Protein AF-0000000071014113 (afdb_homodimer)

pLDDT: mean 85.19, std 14.33, range [21.89, 98.31]

Secondary structure (DSSP, 8-state):
----S--HHHHHHHHHHHHH--HHHHHHHHT--HHHHHHHHHHHHHHHTS-SEEEETTEEEE-HHHHHHHHHHHHHHHHHHHHHHHHS---TTT--EEEEEEE-HHHIIIIIHHHHHHHHHH-TTEEEEEEE--TTHHHHHHTTS-SEEEEEGGGPPTTS-EEEEEEE-EEEEEETT-GGGGS---HHHHHHSEEEEEEETTTTEEPHHHHHHHTTTPPPEEEEEES-GGGHHHHHTTSS-EEEEEHHHHHHHHHHSSEEEEE-SS--PPEEEEEE--GGGTT-HHHHHHHHHHHHHHHHHTS----/----S--HHHHHHHHHHHHHS-HHHHHHHHT--HHHHHHHHHHHHHHHTS-SEEEETTEEEE-HHHHHHHHHHHHHHHHHHHHHHHHS---TTT--EEEEEEE-HHHIIIIIHHHHHHHHHH-TTEEEEEEE--TTHHHHHHTTS-SEEEEEGGGPPTTS-EEEEEEE-EEEEEETT-GGGGS---HHHHHHSEEEEEEETTTTEEPHHHHHHHHT-PPPEEEEEES-GGGHHHHHTTSS-EEEEEHHHHHHHHHHSSEEEEE-SS--PPEEEEEE--GGGTT-HHHHHHHHHHHHHHHHHTS----

Nearest PDB structures (foldseek):
  5y2v-assembly1_C  TM=5.654E-01  e=3.012E-18  Synechocystis sp. PCC 6803 substr. Kazusa
  6g1d-assembly1_A  TM=5.615E-01  e=5.478E-18  Corynebacterium glutamicum
  1ixc-assembly1_B-2  TM=5.582E-01  e=3.943E-17  Cupriavidus necator
  7d98-assembly1_Q  TM=5.515E-01  e=3.606E-16  Cupriavidus necator
  5z49-assembly1_A  TM=7.580E-01  e=8.100E-11  Synechococcus elongatus PCC 7942 = FACHB-805

Foldseek 3Di:
DPVPPCPLLLLLLLLLCQVVQDLCRSCVVSVHDSVVSVVSQVVVCVVVVHNQWDDDPNGTDGDPVVVVCNLVSLLVNLLVVLVVLLVDDDQLQPDADEAEEEEAVLLCQLFVVVLVVVSCVRRVRYHYHYHYDAPCVVVCQVSNVHFKYKDFPVPDDPPFDKDWQDWWDKWKKAFLPAPCVVDDHDPVVLQVFAEEAEQEYPVRDGDPQVVQVVVVVRDHHYPHYYYHLLCRLVVHHPDNYMYIHTPSSQLSCVVPGSMDIGHDPDDDDITTMMMTHHPSNPSRVVSVVVSVSSNVRVVVSPPPPPD/DPVPPCPLLLLLLLLLCQVVQDLCRSCVVSVHDSVVSVVSQVVVCVVVVHNQWDDDPHGTDGDPVVVVCNLVSVLVNLLVVLVVLLVDDDQLQPDADEAEEEEAVLLCQLFVVVLVVVSCVRRVRYHYHYHYDAPCVVVCQVSNVHFKYKDFPVPDDPPFDKDWQDWWDKWKKAFLPAPCVVDDHDPVVQQVFAEEAEQEYPVRDGDPQVVQVVVVVRDHHYPHYYYHLLCRLVVHHPDNYMYIHTPSSQLSCVVPGSMDIGHDPDDDDITTMMMTHHPSNPSRVVSVVVSVSSSVRVVVSPPPPPD

Radius of gyration: 26.37 Å; Cα contacts (8 Å, |Δi|>4): 1074; chains: 2; bounding box: 60×75×71 Å

Solvent-accessible surface area (backbone atoms only — not comparable to full-atom values): 33181 Å² total; per-residue (Å²): 131,69,78,71,81,66,44,71,61,47,48,53,49,46,52,36,31,69,71,56,38,30,58,60,58,20,6,60,73,69,73,41,53,48,68,53,35,50,48,45,51,51,51,49,20,62,71,66,70,39,72,39,54,44,76,59,90,93,41,45,40,69,34,75,63,37,62,61,43,45,61,54,46,52,23,51,52,42,51,51,48,38,54,53,42,47,73,45,87,65,46,54,69,72,34,76,46,72,49,29,36,30,26,51,60,46,50,41,60,55,36,46,24,59,45,52,50,56,34,53,73,57,17,61,45,50,26,40,33,42,37,65,62,50,93,54,47,67,57,32,30,73,44,53,68,26,57,34,36,45,43,48,61,93,67,59,68,80,99,46,54,70,44,86,58,52,75,41,50,66,23,39,33,26,13,52,83,31,71,68,72,76,48,85,69,43,69,68,59,60,50,72,37,41,26,45,45,58,35,40,59,90,77,52,37,68,41,74,67,54,50,56,52,51,71,70,68,58,76,71,45,67,41,33,33,33,50,51,66,73,48,47,67,59,60,14,53,89,35,71,29,31,29,81,34,49,41,56,43,49,55,56,43,37,73,42,41,70,39,38,72,45,74,59,80,57,94,72,83,58,48,47,32,27,37,34,34,42,75,78,46,74,66,20,45,59,56,51,50,50,52,51,49,52,41,52,43,57,61,56,64,72,51,75,74,80,120,132,70,76,72,80,65,44,73,62,45,48,52,51,48,52,36,30,68,72,55,36,29,58,60,57,21,6,60,74,67,72,39,53,49,69,53,36,49,48,46,50,51,50,50,21,60,73,65,70,40,73,39,54,45,76,59,90,92,43,44,40,70,34,75,64,36,63,62,43,44,62,54,47,52,24,49,51,42,50,51,47,39,54,53,42,46,72,44,86,66,46,55,68,72,34,75,47,71,49,29,37,30,25,52,60,47,49,40,60,55,36,47,25,58,44,52,52,55,34,54,73,56,16,61,44,49,25,40,34,42,37,66,63,50,94,54,47,67,57,32,30,74,46,54,70,28,56,35,37,45,42,47,61,94,67,60,67,79,100,44,54,68,44,85,58,52,76,41,49,64,22,40,33,28,14,53,83,31,71,66,74,76,49,86,69,43,70,68,60,60,49,72,36,41,26,44,45,59,34,40,60,89,74,52,37,69,40,73,66,55,48,55,52,50,70,70,70,58,76,72,44,68,42,33,33,33,50,52,65,73,50,46,65,59,60,14,52,90,36,72,29,30,31,83,35,50,40,54,44,48,55,56,43,37,74,44,40,70,39,39,71,44,76,60,81,57,94,72,82,59,46,48,32,28,38,34,37,41,75,79,47,73,66,20,46,59,55,53,49,50,53,52,52,52,41,53,43,59,62,58,64,72,52,75,74,79,118

Sequence (614 aa):
MRFKGMDLNLFVAFDALMETRNTARAAERLGLSQPAASAALARLRDYFRDDLLVVKGRRMYPTPLAETLLPRIRQCLRDAEAVIATTSQFDPATAERRFRIVSSDYVVTAILAPLSRAAALVAPGIQFQFTLVDETVAEQLRRGEADLIISPAEWALPAIPTEPLYEERYVLAGWREHPIFKAPLSEEAIFAYPHVTLSVGSSRAATVGDKQFELLGRPRRVEVIASSFSSLPWLLIGTERLALMHERLALAAAHHFPIAHAQLPFPFAPLRQLVQYHETRIADQGVRWLIEQIRAQADSTTEPTDGMRFKGMDLNLFVAFDALMETRNTARAAERLGLSQPAASAALARLRDYFRDDLLVVKGRRMYPTPLAETLLPRIRQCLRDAEAVIATTSQFDPATAERRFRIVSSDYVVTAILAPLSRAAALVAPGIQFQFTLVDETVAEQLRRGEADLIISPAEWALPAIPTEPLYEERYVLAGWREHPIFKAPLSEEAIFAYPHVTLSVGSSRAATVGDKQFELLGRPRRVEVIASSFSSLPWLLIGTERLALMHERLALAAAHHFPIAHAQLPFPFAPLRQLVQYHETRIADQGVRWLIEQIRAQADSTTEPTDG

Structure (mmCIF, N/CA/C/O backbone):
data_AF-0000000071014113-model_v1
#
loop_
_entity.id
_entity.type
_entity.pdbx_description
1 polymer 'LysR family transcriptional regulator'
#
loop_
_atom_site.group_PDB
_atom_site.id
_atom_site.type_symbol
_atom_site.label_atom_id
_atom_site.label_alt_id
_atom_site.label_comp_id
_atom_site.label_asym_id
_atom_site.label_entity_id
_atom_site.label_seq_id
_atom_site.pdbx_PDB_ins_code
_atom_site.Cartn_x
_atom_site.Cartn_y
_atom_site.Cartn_z
_atom_site.occupancy
_atom_site.B_iso_or_equiv
_atom_site.auth_seq_id
_atom_site.auth_comp_id
_atom_site.auth_asym_id
_atom_site.auth_atom_id
_atom_site.pdbx_PDB_model_num
ATOM 1 N N . MET A 1 1 ? -3.195 -19.484 -42.688 1 21.89 1 MET A N 1
ATOM 2 C CA . MET A 1 1 ? -2.154 -18.5 -42.438 1 21.89 1 MET A CA 1
ATOM 3 C C . MET A 1 1 ? -1.098 -19.062 -41.5 1 21.89 1 MET A C 1
ATOM 5 O O . MET A 1 1 ? -1.412 -19.453 -40.375 1 21.89 1 MET A O 1
ATOM 9 N N . ARG A 1 2 ? -0.194 -19.766 -41.844 1 28.78 2 ARG A N 1
ATOM 10 C CA . ARG A 1 2 ? 0.85 -20.547 -41.188 1 28.78 2 ARG A CA 1
ATOM 11 C C . ARG A 1 2 ? 1.643 -19.688 -40.219 1 28.78 2 ARG A C 1
ATOM 13 O O . ARG A 1 2 ? 2.045 -18.578 -40.531 1 28.78 2 ARG A O 1
ATOM 20 N N . PHE A 1 3 ? 1.349 -19.609 -39 1 34.31 3 PHE A N 1
ATOM 21 C CA . PHE A 1 3 ? 2.479 -19.312 -38.125 1 34.31 3 PHE A CA 1
ATOM 22 C C . PHE A 1 3 ? 3.785 -19.781 -38.781 1 34.31 3 PHE A C 1
ATOM 24 O O . PHE A 1 3 ? 4.109 -20.969 -38.75 1 34.31 3 PHE A O 1
ATOM 31 N N . LYS A 1 4 ? 4.129 -19.453 -39.75 1 33.78 4 LYS A N 1
ATOM 32 C CA . LYS A 1 4 ? 5.16 -19.562 -40.781 1 33.78 4 LYS A CA 1
ATOM 33 C C . LYS A 1 4 ? 6.543 -19.266 -40.188 1 33.78 4 LYS A C 1
ATOM 35 O O . LYS A 1 4 ? 6.98 -18.125 -40.188 1 33.78 4 LYS A O 1
ATOM 40 N N . GLY A 1 5 ? 7.047 -20.203 -39.406 1 41.91 5 GLY A N 1
ATOM 41 C CA . GLY A 1 5 ? 8.422 -20.297 -38.938 1 41.91 5 GLY A CA 1
ATOM 42 C C . GLY A 1 5 ? 8.633 -19.703 -37.562 1 41.91 5 GLY A C 1
ATOM 43 O O . GLY A 1 5 ? 9.711 -19.828 -37 1 41.91 5 GLY A O 1
ATOM 44 N N . MET A 1 6 ? 7.953 -18.594 -37.281 1 44.62 6 MET A N 1
ATOM 45 C CA . MET A 1 6 ? 8.117 -18.062 -35.938 1 44.62 6 MET A CA 1
ATOM 46 C C . MET A 1 6 ? 7.406 -18.953 -34.906 1 44.62 6 MET A C 1
ATOM 48 O O . MET A 1 6 ? 6.188 -19.125 -35 1 44.62 6 MET A O 1
ATOM 52 N N . ASP A 1 7 ? 7.98 -19.953 -34.438 1 53.59 7 ASP A N 1
ATOM 53 C CA . ASP A 1 7 ? 7.566 -20.891 -33.406 1 53.59 7 ASP A CA 1
ATOM 54 C C . ASP A 1 7 ? 7.441 -20.203 -32.062 1 53.59 7 ASP A C 1
ATOM 56 O O . ASP A 1 7 ? 8.188 -19.266 -31.766 1 53.59 7 ASP A O 1
ATOM 60 N N . LEU A 1 8 ? 6.305 -20.281 -31.453 1 61.94 8 LEU A N 1
ATOM 61 C CA . LEU A 1 8 ? 6.086 -19.812 -30.094 1 61.94 8 LEU A CA 1
ATOM 62 C C . LEU A 1 8 ? 7.34 -20 -29.25 1 61.94 8 LEU A C 1
ATOM 64 O O . LEU A 1 8 ? 7.59 -19.219 -28.312 1 61.94 8 LEU A O 1
ATOM 68 N N . ASN A 1 9 ? 8.055 -20.859 -29.828 1 66.44 9 ASN A N 1
ATOM 69 C CA . ASN A 1 9 ? 9.297 -21.109 -29.125 1 66.44 9 ASN A CA 1
ATOM 70 C C . ASN A 1 9 ? 10.266 -19.938 -29.25 1 66.44 9 ASN A C 1
ATOM 72 O O . ASN A 1 9 ? 11.023 -19.641 -28.328 1 66.44 9 ASN A O 1
ATOM 76 N N . LEU A 1 10 ? 10.055 -19.328 -30.375 1 74.44 10 LEU A N 1
ATOM 77 C CA . LEU A 1 10 ? 10.914 -18.156 -30.578 1 74.44 10 LEU A CA 1
ATOM 78 C C . LEU A 1 10 ? 10.484 -17.016 -29.672 1 74.44 10 LEU A C 1
ATOM 80 O O . LEU A 1 10 ? 11.32 -16.219 -29.219 1 74.44 10 LEU A O 1
ATOM 84 N N . PHE A 1 11 ? 9.203 -17 -29.422 1 75.94 11 PHE A N 1
ATOM 85 C CA . PHE A 1 11 ? 8.695 -15.969 -28.516 1 75.94 11 PHE A CA 1
ATOM 86 C C . PHE A 1 11 ? 9.18 -16.219 -27.094 1 75.94 11 PHE A C 1
ATOM 88 O O . PHE A 1 11 ? 9.547 -15.289 -26.375 1 75.94 11 PHE A O 1
ATOM 95 N N . VAL A 1 12 ? 9.211 -17.438 -26.781 1 76 12 VAL A N 1
ATOM 96 C CA . VAL A 1 12 ? 9.719 -17.828 -25.469 1 76 12 VAL A CA 1
ATOM 97 C C . VAL A 1 12 ? 11.203 -17.453 -25.359 1 76 12 VAL A C 1
ATOM 99 O O . VAL A 1 12 ? 11.641 -16.938 -24.328 1 76 12 VAL A O 1
ATOM 102 N N . ALA A 1 13 ? 11.906 -17.703 -26.422 1 78.56 13 ALA A N 1
ATOM 103 C CA . ALA A 1 13 ? 13.328 -17.359 -26.469 1 78.56 13 ALA A CA 1
ATOM 104 C C . ALA A 1 13 ? 13.531 -15.852 -26.375 1 78.56 13 ALA A C 1
ATOM 106 O O . ALA A 1 13 ? 14.422 -15.383 -25.641 1 78.56 13 ALA A O 1
ATOM 107 N N . PHE A 1 14 ? 12.719 -15.156 -27.031 1 81.88 14 PHE A N 1
ATOM 108 C CA . PHE A 1 14 ? 12.766 -13.695 -27 1 81.88 14 PHE A CA 1
ATOM 109 C C . PHE A 1 14 ? 12.539 -13.172 -25.578 1 81.88 14 PHE A C 1
ATOM 111 O O . PHE A 1 14 ? 13.305 -12.336 -25.094 1 81.88 14 PHE A O 1
ATOM 118 N N . ASP A 1 15 ? 11.547 -13.664 -25.031 1 81.38 15 ASP A N 1
ATOM 119 C CA . ASP A 1 15 ? 11.203 -13.234 -23.672 1 81.38 15 ASP A CA 1
ATOM 120 C C . ASP A 1 15 ? 12.352 -13.5 -22.703 1 81.38 15 ASP A C 1
ATOM 122 O O . ASP A 1 15 ? 12.719 -12.625 -21.906 1 81.38 15 ASP A O 1
ATOM 126 N N . ALA A 1 16 ? 12.969 -14.617 -22.766 1 79.81 16 ALA A N 1
ATOM 127 C CA . ALA A 1 16 ? 14.094 -15 -21.906 1 79.81 16 ALA A CA 1
ATOM 128 C C . ALA A 1 16 ? 15.297 -14.086 -22.156 1 79.81 16 ALA A C 1
ATOM 130 O O . ALA A 1 16 ? 15.969 -13.664 -21.219 1 79.81 16 ALA A O 1
ATOM 131 N N . LEU A 1 17 ? 15.484 -13.781 -23.391 1 82.12 17 LEU A N 1
ATOM 132 C CA . LEU A 1 17 ? 16.609 -12.93 -23.766 1 82.12 17 LEU A CA 1
ATOM 133 C C . LEU A 1 17 ? 16.406 -11.508 -23.266 1 82.12 17 LEU A C 1
ATOM 135 O O . LEU A 1 17 ? 17.359 -10.883 -22.766 1 82.12 17 LEU A O 1
ATOM 139 N N . MET A 1 18 ? 15.195 -11.078 -23.344 1 81.94 18 MET A N 1
ATOM 140 C CA . MET A 1 18 ? 14.883 -9.727 -22.891 1 81.94 18 MET A CA 1
ATOM 141 C C . MET A 1 18 ? 15 -9.617 -21.375 1 81.94 18 MET A C 1
ATOM 143 O O . MET A 1 18 ? 15.406 -8.578 -20.844 1 81.94 18 MET A O 1
ATOM 147 N N . GLU A 1 19 ? 14.672 -10.648 -20.766 1 78.56 19 GLU A N 1
ATOM 148 C CA . GLU A 1 19 ? 14.711 -10.672 -19.312 1 78.56 19 GLU A CA 1
ATOM 149 C C . GLU A 1 19 ? 16.141 -10.773 -18.797 1 78.56 19 GLU A C 1
ATOM 151 O O . GLU A 1 19 ? 16.516 -10.07 -17.844 1 78.56 19 GLU A O 1
ATOM 156 N N . THR A 1 20 ? 17 -11.617 -19.391 1 77 20 THR A N 1
ATOM 157 C CA . THR A 1 20 ? 18.328 -11.922 -18.875 1 77 20 THR A CA 1
ATOM 158 C C . THR A 1 20 ? 19.359 -10.984 -19.484 1 77 20 THR A C 1
ATOM 160 O O . THR A 1 20 ? 20.438 -10.789 -18.922 1 77 20 THR A O 1
ATOM 163 N N . ARG A 1 21 ? 19.047 -10.508 -20.625 1 80.5 21 ARG A N 1
ATOM 164 C CA . ARG A 1 21 ? 19.953 -9.703 -21.422 1 80.5 21 ARG A CA 1
ATOM 165 C C . ARG A 1 21 ? 21.297 -10.414 -21.594 1 80.5 21 ARG A C 1
ATOM 167 O O . ARG A 1 21 ? 22.344 -9.766 -21.562 1 80.5 21 ARG A O 1
ATOM 174 N N . ASN A 1 22 ? 21.188 -11.625 -21.562 1 80.62 22 ASN A N 1
ATOM 175 C CA . ASN A 1 22 ? 22.328 -12.516 -21.672 1 80.62 22 ASN A CA 1
ATOM 176 C C . ASN A 1 22 ? 21.938 -13.828 -22.344 1 80.62 22 ASN A C 1
ATOM 178 O O . ASN A 1 22 ? 21.047 -14.539 -21.875 1 80.62 22 ASN A O 1
ATOM 182 N N . THR A 1 23 ? 22.734 -14.133 -23.453 1 81.56 23 THR A N 1
ATOM 183 C CA . THR A 1 23 ? 22.375 -15.289 -24.25 1 81.56 23 THR A CA 1
ATOM 184 C C . THR A 1 23 ? 22.609 -16.578 -23.484 1 81.56 23 THR A C 1
ATOM 186 O O . THR A 1 23 ? 21.812 -17.531 -23.578 1 81.56 23 THR A O 1
ATOM 189 N N . ALA A 1 24 ? 23.641 -16.578 -22.719 1 80.5 24 ALA A N 1
ATOM 190 C CA . ALA A 1 24 ? 23.953 -17.781 -21.953 1 80.5 24 ALA A CA 1
ATOM 191 C C . ALA A 1 24 ? 22.922 -18.031 -20.859 1 80.5 24 ALA A C 1
ATOM 193 O O . ALA A 1 24 ? 22.438 -19.156 -20.703 1 80.5 24 ALA A O 1
ATOM 194 N N . ARG A 1 25 ? 22.547 -17.016 -20.25 1 82.25 25 ARG A N 1
ATOM 195 C CA . ARG A 1 25 ? 21.562 -17.125 -19.188 1 82.25 25 ARG A CA 1
ATOM 196 C C . ARG A 1 25 ? 20.188 -17.469 -19.75 1 82.25 25 ARG A C 1
ATOM 198 O O . ARG A 1 25 ? 19.422 -18.234 -19.141 1 82.25 25 ARG A O 1
ATOM 205 N N . ALA A 1 26 ? 19.953 -16.906 -20.828 1 82.31 26 ALA A N 1
ATOM 206 C CA . ALA A 1 26 ? 18.688 -17.219 -21.5 1 82.31 26 ALA A CA 1
ATOM 207 C C . ALA A 1 26 ? 18.641 -18.688 -21.891 1 82.31 26 ALA A C 1
ATOM 209 O O . ALA A 1 26 ? 17.609 -19.359 -21.719 1 82.31 26 ALA A O 1
ATOM 210 N N . ALA A 1 27 ? 19.719 -19.219 -22.391 1 80.81 27 ALA A N 1
ATOM 211 C CA . ALA A 1 27 ? 19.812 -20.625 -22.781 1 80.81 27 ALA A CA 1
ATOM 212 C C . ALA A 1 27 ? 19.562 -21.547 -21.578 1 80.81 27 ALA A C 1
ATOM 214 O O . ALA A 1 27 ? 18.797 -22.5 -21.672 1 80.81 27 ALA A O 1
ATOM 215 N N . GLU A 1 28 ? 20.172 -21.156 -20.547 1 77.56 28 GLU A N 1
ATOM 216 C CA . GLU A 1 28 ? 20.016 -21.922 -19.312 1 77.56 28 GLU A CA 1
ATOM 217 C C . GLU A 1 28 ? 18.562 -21.922 -18.859 1 77.56 28 GLU A C 1
ATOM 219 O O . GLU A 1 28 ? 18.016 -22.984 -18.5 1 77.56 28 GLU A O 1
ATOM 224 N N . ARG A 1 29 ? 17.984 -20.859 -18.969 1 75.25 29 ARG A N 1
ATOM 225 C CA . ARG A 1 29 ? 16.594 -20.719 -18.531 1 75.25 29 ARG A CA 1
ATOM 226 C C . ARG A 1 29 ? 15.648 -21.516 -19.438 1 75.25 29 ARG A C 1
ATOM 228 O O . ARG A 1 29 ? 14.641 -22.047 -18.969 1 75.25 29 ARG A O 1
ATOM 235 N N . LEU A 1 30 ? 16.016 -21.578 -20.656 1 73.25 30 LEU A N 1
ATOM 236 C CA . LEU A 1 30 ? 15.148 -22.188 -21.656 1 73.25 30 LEU A CA 1
ATOM 237 C C . LEU A 1 30 ? 15.461 -23.672 -21.812 1 73.25 30 LEU A C 1
ATOM 239 O O . LEU A 1 30 ? 14.758 -24.391 -22.531 1 73.25 30 LEU A O 1
ATOM 243 N N . GLY A 1 31 ? 16.547 -24.094 -21.125 1 73.38 31 GLY A N 1
ATOM 244 C CA . GLY A 1 31 ? 16.984 -25.469 -21.297 1 73.38 31 GLY A CA 1
ATOM 245 C C . GLY A 1 31 ? 17.547 -25.734 -22.672 1 73.38 31 GLY A C 1
ATOM 246 O O . GLY A 1 31 ? 17.359 -26.828 -23.234 1 73.38 31 GLY A O 1
ATOM 247 N N . LEU A 1 32 ? 18.047 -24.766 -23.219 1 72.31 32 LEU A N 1
ATOM 248 C CA . LEU A 1 32 ? 18.672 -24.875 -24.531 1 72.31 32 LEU A CA 1
ATOM 249 C C . LEU A 1 32 ? 20.188 -24.75 -24.422 1 72.31 32 LEU A C 1
ATOM 251 O O . LEU A 1 32 ? 20.703 -24.281 -23.406 1 72.31 32 LEU A O 1
ATOM 255 N N . SER A 1 33 ? 20.859 -25.359 -25.391 1 77.75 33 SER A N 1
ATOM 256 C CA . SER A 1 33 ? 22.281 -25.031 -25.5 1 77.75 33 SER A CA 1
ATOM 257 C C . SER A 1 33 ? 22.469 -23.578 -25.906 1 77.75 33 SER A C 1
ATOM 259 O O . SER A 1 33 ? 21.578 -22.969 -26.5 1 77.75 33 SER A O 1
ATOM 261 N N . GLN A 1 34 ? 23.547 -23.062 -25.453 1 82.31 34 GLN A N 1
ATOM 262 C CA . GLN A 1 34 ? 23.828 -21.672 -25.797 1 82.31 34 GLN A CA 1
ATOM 263 C C . GLN A 1 34 ? 23.828 -21.469 -27.312 1 82.31 34 GLN A C 1
ATOM 265 O O . GLN A 1 34 ? 23.266 -20.484 -27.812 1 82.31 34 GLN A O 1
ATOM 270 N N . PRO A 1 35 ? 24.359 -22.375 -28.141 1 82.31 35 PRO A N 1
ATOM 271 C CA . PRO A 1 35 ? 24.234 -22.188 -29.594 1 82.31 35 PRO A CA 1
ATOM 272 C C . PRO A 1 35 ? 22.797 -22.172 -30.078 1 82.31 35 PRO A C 1
ATOM 274 O O . PRO A 1 35 ? 22.453 -21.391 -30.969 1 82.31 35 PRO A O 1
ATOM 277 N N . ALA A 1 36 ? 22.016 -22.922 -29.438 1 77.44 36 ALA A N 1
ATOM 278 C CA . ALA A 1 36 ? 20.594 -22.953 -29.797 1 77.44 36 ALA A CA 1
ATOM 279 C C . ALA A 1 36 ? 19.906 -21.641 -29.453 1 77.44 36 ALA A C 1
ATOM 281 O O . ALA A 1 36 ? 19.078 -21.141 -30.234 1 77.44 36 ALA A O 1
ATOM 282 N N . ALA A 1 37 ? 20.25 -21.188 -28.312 1 81.31 37 ALA A N 1
ATOM 283 C CA . ALA A 1 37 ? 19.688 -19.891 -27.922 1 81.31 37 ALA A CA 1
ATOM 284 C C . ALA A 1 37 ? 20.188 -18.781 -28.844 1 81.31 37 ALA A C 1
ATOM 286 O O . ALA A 1 37 ? 19.422 -17.891 -29.219 1 81.31 37 ALA A O 1
ATOM 287 N N . SER A 1 38 ? 21.406 -18.828 -29.203 1 84.19 38 SER A N 1
ATOM 288 C CA . SER A 1 38 ? 21.969 -17.859 -30.141 1 84.19 38 SER A CA 1
ATOM 289 C C . SER A 1 38 ? 21.312 -17.969 -31.516 1 84.19 38 SER A C 1
ATOM 291 O O . SER A 1 38 ? 21.031 -16.938 -32.156 1 84.19 38 SER A O 1
ATOM 293 N N . ALA A 1 39 ? 21.094 -19.188 -31.891 1 81.44 39 ALA A N 1
ATOM 294 C CA . ALA A 1 39 ? 20.406 -19.391 -33.156 1 81.44 39 ALA A CA 1
ATOM 295 C C . ALA A 1 39 ? 18.984 -18.828 -33.125 1 81.44 39 ALA A C 1
ATOM 297 O O . ALA A 1 39 ? 18.516 -18.25 -34.094 1 81.44 39 ALA A O 1
ATOM 298 N N . ALA A 1 40 ? 18.344 -19.109 -32.031 1 81.25 40 ALA A N 1
ATOM 299 C CA . ALA A 1 40 ? 17.016 -18.547 -31.844 1 81.25 40 ALA A CA 1
ATOM 300 C C . ALA A 1 40 ? 17.031 -17.031 -31.953 1 81.25 40 ALA A C 1
ATOM 302 O O . ALA A 1 40 ? 16.156 -16.438 -32.625 1 81.25 40 ALA A O 1
ATOM 303 N N . LEU A 1 41 ? 18 -16.453 -31.344 1 82.62 41 LEU A N 1
ATOM 304 C CA . LEU A 1 41 ? 18.141 -15 -31.406 1 82.62 41 LEU A CA 1
ATOM 305 C C . LEU A 1 41 ? 18.391 -14.547 -32.844 1 82.62 41 LEU A C 1
ATOM 307 O O . LEU A 1 41 ? 17.828 -13.547 -33.281 1 82.62 41 LEU A O 1
ATOM 311 N N . ALA A 1 42 ? 19.234 -15.242 -33.531 1 83.38 42 ALA A N 1
ATOM 312 C CA . ALA A 1 42 ? 19.516 -14.922 -34.938 1 83.38 42 ALA A CA 1
ATOM 313 C C . ALA A 1 42 ? 18.234 -14.992 -35.781 1 83.38 42 ALA A C 1
ATOM 315 O O . ALA A 1 42 ? 18 -14.125 -36.625 1 83.38 42 ALA A O 1
ATOM 316 N N . ARG A 1 43 ? 17.5 -15.992 -35.531 1 79.81 43 ARG A N 1
ATOM 317 C CA . ARG A 1 43 ? 16.234 -16.156 -36.281 1 79.81 43 ARG A CA 1
ATOM 318 C C . ARG A 1 43 ? 15.289 -15 -35.969 1 79.81 43 ARG A C 1
ATOM 320 O O . ARG A 1 43 ? 14.609 -14.492 -36.844 1 79.81 43 ARG A O 1
ATOM 327 N N . LEU A 1 44 ? 15.219 -14.68 -34.719 1 81.44 44 LEU A N 1
ATOM 328 C CA . LEU A 1 44 ? 14.383 -13.562 -34.281 1 81.44 44 LEU A CA 1
ATOM 329 C C . LEU A 1 44 ? 14.828 -12.258 -34.938 1 81.44 44 LEU A C 1
ATOM 331 O O . LEU A 1 44 ? 13.992 -11.484 -35.406 1 81.44 44 LEU A O 1
ATOM 335 N N . ARG A 1 45 ? 16.109 -12.086 -34.969 1 81.69 45 ARG A N 1
ATOM 336 C CA . ARG A 1 45 ? 16.672 -10.898 -35.594 1 81.69 45 ARG A CA 1
ATOM 337 C C . ARG A 1 45 ? 16.297 -10.852 -37.062 1 81.69 45 ARG A C 1
ATOM 339 O O . ARG A 1 45 ? 15.906 -9.797 -37.594 1 81.69 45 ARG A O 1
ATOM 346 N N . ASP A 1 46 ? 16.438 -11.992 -37.656 1 79.88 46 ASP A N 1
ATOM 347 C CA . ASP A 1 46 ? 16.109 -12.094 -39.094 1 79.88 46 ASP A CA 1
ATOM 348 C C . ASP A 1 46 ? 14.633 -11.812 -39.344 1 79.88 46 ASP A C 1
ATOM 350 O O . ASP A 1 46 ? 14.273 -11.109 -40.281 1 79.88 46 ASP A O 1
ATOM 354 N N . TYR A 1 47 ? 13.883 -12.367 -38.531 1 74.75 47 TYR A N 1
ATOM 355 C CA . TYR A 1 47 ? 12.438 -12.234 -38.688 1 74.75 47 TYR A CA 1
ATOM 356 C C . TYR A 1 47 ? 12 -10.781 -38.5 1 74.75 47 TYR A C 1
ATOM 358 O O . TYR A 1 47 ? 11.188 -10.273 -39.281 1 74.75 47 TYR A O 1
ATOM 366 N N . PHE A 1 48 ? 12.523 -10.164 -37.531 1 79.69 48 PHE A N 1
ATOM 367 C CA . PHE A 1 48 ? 12.078 -8.805 -37.219 1 79.69 48 PHE A CA 1
ATOM 368 C C . PHE A 1 48 ? 12.953 -7.773 -37.906 1 79.69 48 PHE A C 1
ATOM 370 O O . PHE A 1 48 ? 12.688 -6.574 -37.844 1 79.69 48 PHE A O 1
ATOM 377 N N . ARG A 1 49 ? 13.977 -8.281 -38.562 1 82.19 49 ARG A N 1
ATOM 378 C CA . ARG A 1 49 ? 14.922 -7.41 -39.25 1 82.19 49 ARG A CA 1
ATOM 379 C C . ARG A 1 49 ? 15.43 -6.312 -38.312 1 82.19 49 ARG A C 1
ATOM 381 O O . ARG A 1 49 ? 15.438 -5.137 -38.688 1 82.19 49 ARG A O 1
ATOM 388 N N . ASP A 1 50 ? 15.672 -6.668 -37.188 1 83.62 50 ASP A N 1
ATOM 389 C CA . ASP A 1 50 ? 16.188 -5.852 -36.094 1 83.62 50 ASP A CA 1
ATOM 390 C C . ASP A 1 50 ? 17.125 -6.66 -35.188 1 83.62 50 ASP A C 1
ATOM 392 O O . ASP A 1 50 ? 16.891 -7.848 -34.969 1 83.62 50 ASP A O 1
ATOM 396 N N . ASP A 1 51 ? 18.109 -6.047 -34.656 1 88.56 51 ASP A N 1
ATOM 397 C CA . ASP A 1 51 ? 19.078 -6.734 -33.812 1 88.56 51 ASP A CA 1
ATOM 398 C C . ASP A 1 51 ? 18.438 -7.156 -32.5 1 88.56 51 ASP A C 1
ATOM 400 O O . ASP A 1 51 ? 18.922 -8.078 -31.828 1 88.56 51 ASP A O 1
ATOM 404 N N . LEU A 1 52 ? 17.344 -6.547 -32.031 1 85.94 52 LEU A N 1
ATOM 405 C CA . LEU A 1 52 ? 16.547 -6.777 -30.844 1 85.94 52 LEU A CA 1
ATOM 406 C C . LEU A 1 52 ? 17.359 -6.516 -29.594 1 85.94 52 LEU A C 1
ATOM 408 O O . LEU A 1 52 ? 16.969 -5.727 -28.734 1 85.94 52 LEU A O 1
ATOM 412 N N . LEU A 1 53 ? 18.562 -7.102 -29.5 1 88 53 LEU A N 1
ATOM 413 C CA . LEU A 1 53 ? 19.531 -6.871 -28.438 1 88 53 LEU A CA 1
ATOM 414 C C . LEU A 1 53 ? 20.906 -6.539 -29 1 88 53 LEU A C 1
ATOM 416 O O . LEU A 1 53 ? 21.406 -7.246 -29.875 1 88 53 LEU A O 1
ATOM 420 N N . VAL A 1 54 ? 21.359 -5.352 -28.531 1 86.94 54 VAL A N 1
ATOM 421 C CA . VAL A 1 54 ? 22.656 -4.895 -29.016 1 86.94 54 VAL A CA 1
ATOM 422 C C . VAL A 1 54 ? 23.672 -4.926 -27.891 1 86.94 54 VAL A C 1
ATOM 424 O O . VAL A 1 54 ? 23.328 -4.68 -26.719 1 86.94 54 VAL A O 1
ATOM 427 N N . VAL A 1 55 ? 24.844 -5.359 -28.203 1 78.5 55 VAL A N 1
ATOM 428 C CA . VAL A 1 55 ? 25.906 -5.484 -27.203 1 78.5 55 VAL A CA 1
ATOM 429 C C . VAL A 1 55 ? 26.625 -4.148 -27.047 1 78.5 55 VAL A C 1
ATOM 431 O O . VAL A 1 55 ? 27.031 -3.537 -28.047 1 78.5 55 VAL A O 1
ATOM 434 N N . LYS A 1 56 ? 26.578 -3.65 -25.938 1 74.69 56 LYS A N 1
ATOM 435 C CA . LYS A 1 56 ? 27.406 -2.51 -25.562 1 74.69 56 LYS A CA 1
ATOM 436 C C . LYS A 1 56 ? 28.312 -2.848 -24.391 1 74.69 56 LYS A C 1
ATOM 438 O O . LYS A 1 56 ? 27.828 -2.982 -23.25 1 74.69 56 LYS A O 1
ATOM 443 N N . GLY A 1 57 ? 29.625 -3.049 -24.672 1 74.5 57 GLY A N 1
ATOM 444 C CA . GLY A 1 57 ? 30.531 -3.551 -23.641 1 74.5 57 GLY A CA 1
ATOM 445 C C . GLY A 1 57 ? 30.297 -5.016 -23.312 1 74.5 57 GLY A C 1
ATOM 446 O O . GLY A 1 57 ? 30.375 -5.871 -24.203 1 74.5 57 GLY A O 1
ATOM 447 N N . ARG A 1 58 ? 29.906 -5.25 -22.094 1 66.5 58 ARG A N 1
ATOM 448 C CA . ARG A 1 58 ? 29.688 -6.629 -21.656 1 66.5 58 ARG A CA 1
ATOM 449 C C . ARG A 1 58 ? 28.203 -6.898 -21.406 1 66.5 58 ARG A C 1
ATOM 451 O O . ARG A 1 58 ? 27.844 -7.965 -20.922 1 66.5 58 ARG A O 1
ATOM 458 N N . ARG A 1 59 ? 27.406 -5.93 -21.859 1 70.19 59 ARG A N 1
ATOM 459 C CA . ARG A 1 59 ? 25.984 -6.109 -21.578 1 70.19 59 ARG A CA 1
ATOM 460 C C . ARG A 1 59 ? 25.156 -5.941 -22.844 1 70.19 59 ARG A C 1
ATOM 462 O O . ARG A 1 59 ? 25.578 -5.277 -23.797 1 70.19 59 ARG A O 1
ATOM 469 N N . MET A 1 60 ? 24.016 -6.711 -22.828 1 79.25 60 MET A N 1
ATOM 470 C CA . MET A 1 60 ? 23.078 -6.598 -23.938 1 79.25 60 MET A CA 1
ATOM 471 C C . MET A 1 60 ? 21.922 -5.652 -23.594 1 79.25 60 MET A C 1
ATOM 473 O O . MET A 1 60 ? 21.391 -5.691 -22.484 1 79.25 60 MET A O 1
ATOM 477 N N . TYR A 1 61 ? 21.656 -4.738 -24.547 1 84.12 61 TYR A N 1
ATOM 478 C CA . TYR A 1 61 ? 20.562 -3.789 -24.375 1 84.12 61 TYR A CA 1
ATOM 479 C C . TYR A 1 61 ? 19.5 -3.979 -25.453 1 84.12 61 TYR A C 1
ATOM 481 O O . TYR A 1 61 ? 19.828 -4.223 -26.625 1 84.12 61 TYR A O 1
ATOM 489 N N . PRO A 1 62 ? 18.281 -3.895 -25.062 1 85.88 62 PRO A N 1
ATOM 490 C CA . PRO A 1 62 ? 17.219 -4.027 -26.062 1 85.88 62 PRO A CA 1
ATOM 491 C C . PRO A 1 62 ? 17.141 -2.836 -27.016 1 85.88 62 PRO A C 1
ATOM 493 O O . PRO A 1 62 ? 17.422 -1.702 -26.609 1 85.88 62 PRO A O 1
ATOM 496 N N . THR A 1 63 ? 16.828 -3.105 -28.297 1 85.31 63 THR A N 1
ATOM 497 C CA . THR A 1 63 ? 16.5 -2.047 -29.25 1 85.31 63 THR A CA 1
ATOM 498 C C . THR A 1 63 ? 15.133 -1.454 -28.953 1 85.31 63 THR A C 1
ATOM 500 O O . THR A 1 63 ? 14.344 -2.045 -28.203 1 85.31 63 THR A O 1
ATOM 503 N N . PRO A 1 64 ? 14.898 -0.333 -29.469 1 79.88 64 PRO A N 1
ATOM 504 C CA . PRO A 1 64 ? 13.562 0.247 -29.297 1 79.88 64 PRO A CA 1
ATOM 505 C C . PRO A 1 64 ? 12.453 -0.682 -29.781 1 79.88 64 PRO A C 1
ATOM 507 O O . PRO A 1 64 ? 11.398 -0.775 -29.141 1 79.88 64 PRO A O 1
ATOM 510 N N . LEU A 1 65 ? 12.758 -1.321 -30.828 1 80.81 65 LEU A N 1
ATOM 511 C CA . LEU A 1 65 ? 11.766 -2.262 -31.344 1 80.81 65 LEU A CA 1
ATOM 512 C C . LEU A 1 65 ? 11.539 -3.402 -30.344 1 80.81 65 LEU A C 1
ATOM 514 O O . LEU A 1 65 ? 10.406 -3.803 -30.094 1 80.81 65 LEU A O 1
ATOM 518 N N . ALA A 1 66 ? 12.602 -3.949 -29.797 1 84.69 66 ALA A N 1
ATOM 519 C CA . ALA A 1 66 ? 12.5 -5.035 -28.828 1 84.69 66 ALA A CA 1
ATOM 520 C C . ALA A 1 66 ? 11.648 -4.621 -27.625 1 84.69 66 ALA A C 1
ATOM 522 O O . ALA A 1 66 ? 10.82 -5.395 -27.141 1 84.69 66 ALA A O 1
ATOM 523 N N . GLU A 1 67 ? 11.75 -3.447 -27.234 1 79.62 67 GLU A N 1
ATOM 524 C CA . GLU A 1 67 ? 10.992 -2.93 -26.109 1 79.62 67 GLU A CA 1
ATOM 525 C C . GLU A 1 67 ? 9.508 -2.82 -26.422 1 79.62 67 GLU A C 1
ATOM 527 O O . GLU A 1 67 ? 8.656 -3.078 -25.578 1 79.62 67 GLU A O 1
ATOM 532 N N . THR A 1 68 ? 9.336 -2.531 -27.672 1 75.12 68 THR A N 1
ATOM 533 C CA . THR A 1 68 ? 7.953 -2.406 -28.125 1 75.12 68 THR A CA 1
ATOM 534 C C . THR A 1 68 ? 7.316 -3.781 -28.297 1 75.12 68 THR A C 1
ATOM 536 O O . THR A 1 68 ? 6.121 -3.955 -28.031 1 75.12 68 THR A O 1
ATOM 539 N N . LEU A 1 69 ? 8.094 -4.715 -28.656 1 78.94 69 LEU A N 1
ATOM 540 C CA . LEU A 1 69 ? 7.594 -6.047 -28.969 1 78.94 69 LEU A CA 1
ATOM 541 C C . LEU A 1 69 ? 7.348 -6.852 -27.703 1 78.94 69 LEU A C 1
ATOM 543 O O . LEU A 1 69 ? 6.473 -7.719 -27.672 1 78.94 69 LEU A O 1
ATOM 547 N N . LEU A 1 70 ? 8.094 -6.48 -26.734 1 80.31 70 LEU A N 1
ATOM 548 C CA . LEU A 1 70 ? 8.117 -7.32 -25.531 1 80.31 70 LEU A CA 1
ATOM 549 C C . LEU A 1 70 ? 6.723 -7.473 -24.938 1 80.31 70 LEU A C 1
ATOM 551 O O . LEU A 1 70 ? 6.242 -8.594 -24.75 1 80.31 70 LEU A O 1
ATOM 555 N N . PRO A 1 71 ? 6.012 -6.418 -24.828 1 71 71 PRO A N 1
ATOM 556 C CA . PRO A 1 71 ? 4.672 -6.605 -24.266 1 71 71 PRO A CA 1
ATOM 557 C C . PRO A 1 71 ? 3.756 -7.418 -25.172 1 71 71 PRO A C 1
ATOM 559 O O . PRO A 1 71 ? 2.932 -8.195 -24.688 1 71 71 PRO A O 1
ATOM 562 N N . ARG A 1 72 ? 3.932 -7.273 -26.359 1 69.12 72 ARG A N 1
ATOM 563 C CA . ARG A 1 72 ? 3.096 -7.98 -27.328 1 69.12 72 ARG A CA 1
ATOM 564 C C . ARG A 1 72 ? 3.424 -9.469 -27.344 1 69.12 72 ARG A C 1
ATOM 566 O O . ARG A 1 72 ? 2.523 -10.312 -27.406 1 69.12 72 ARG A O 1
ATOM 573 N N . ILE A 1 73 ? 4.688 -9.781 -27.359 1 74.12 73 ILE A N 1
ATOM 574 C CA . ILE A 1 73 ? 5.129 -11.172 -27.359 1 74.12 73 ILE A CA 1
ATOM 575 C C . ILE A 1 73 ? 4.688 -11.859 -26.078 1 74.12 73 ILE A C 1
ATOM 577 O O . ILE A 1 73 ? 4.195 -12.984 -26.094 1 74.12 73 ILE A O 1
ATOM 581 N N . ARG A 1 74 ? 4.824 -11.117 -25.016 1 73.06 74 ARG A N 1
ATOM 582 C CA . ARG A 1 74 ? 4.398 -11.68 -23.75 1 73.06 74 ARG A CA 1
ATOM 583 C C . ARG A 1 74 ? 2.895 -11.938 -23.734 1 73.06 74 ARG A C 1
ATOM 585 O O . ARG A 1 74 ? 2.441 -12.961 -23.219 1 73.06 74 ARG A O 1
ATOM 592 N N . GLN A 1 75 ? 2.238 -11.117 -24.391 1 65.38 75 GLN A N 1
ATOM 593 C CA . GLN A 1 75 ? 0.802 -11.336 -24.531 1 65.38 75 GLN A CA 1
ATOM 594 C C . GLN A 1 75 ? 0.513 -12.594 -25.344 1 65.38 75 GLN A C 1
ATOM 596 O O . GLN A 1 75 ? -0.351 -13.398 -24.969 1 65.38 75 GLN A O 1
ATOM 601 N N . CYS A 1 76 ? 1.227 -12.734 -26.344 1 65.12 76 CYS A N 1
ATOM 602 C CA . CYS A 1 76 ? 1.055 -13.898 -27.203 1 65.12 76 CYS A CA 1
ATOM 603 C C . CYS A 1 76 ? 1.35 -15.188 -26.438 1 65.12 76 CYS A C 1
ATOM 605 O O . CYS A 1 76 ? 0.609 -16.156 -26.547 1 65.12 76 CYS A O 1
ATOM 607 N N . LEU A 1 77 ? 2.371 -15.117 -25.703 1 69.5 77 LEU A N 1
ATOM 608 C CA . LEU A 1 77 ? 2.752 -16.297 -24.922 1 69.5 77 LEU A CA 1
ATOM 609 C C . LEU A 1 77 ? 1.699 -16.609 -23.875 1 69.5 77 LEU A C 1
ATOM 611 O O . LEU A 1 77 ? 1.358 -17.766 -23.656 1 69.5 77 LEU A O 1
ATOM 615 N N . ARG A 1 78 ? 1.25 -15.602 -23.344 1 66 78 ARG A N 1
ATOM 616 C CA . ARG A 1 78 ? 0.207 -15.781 -22.344 1 66 78 ARG A CA 1
ATOM 617 C C . ARG A 1 78 ? -1.072 -16.328 -22.969 1 66 78 ARG A C 1
ATOM 619 O O . ARG A 1 78 ? -1.734 -17.188 -22.391 1 66 78 ARG A O 1
ATOM 626 N N . ASP A 1 79 ? -1.325 -15.758 -24.125 1 60.81 79 ASP A N 1
ATOM 627 C CA . ASP A 1 79 ? -2.492 -16.25 -24.844 1 60.81 79 ASP A CA 1
ATOM 628 C C . ASP A 1 79 ? -2.344 -17.719 -25.188 1 60.81 79 ASP A C 1
ATOM 630 O O . ASP A 1 79 ? -3.297 -18.5 -25.078 1 60.81 79 ASP A O 1
ATOM 634 N N . ALA A 1 80 ? -1.202 -18.062 -25.594 1 62.34 80 ALA A N 1
ATOM 635 C CA . ALA A 1 80 ? -0.926 -19.469 -25.906 1 62.34 80 ALA A CA 1
ATOM 636 C C . ALA A 1 80 ? -1.063 -20.344 -24.672 1 62.34 80 ALA A C 1
ATOM 638 O O . ALA A 1 80 ? -1.642 -21.438 -24.734 1 62.34 80 ALA A O 1
ATOM 639 N N . GLU A 1 81 ? -0.558 -19.812 -23.594 1 61.72 81 GLU A N 1
ATOM 640 C CA . GLU A 1 81 ? -0.666 -20.531 -22.328 1 61.72 81 GLU A CA 1
ATOM 641 C C . GLU A 1 81 ? -2.125 -20.719 -21.922 1 61.72 81 GLU A C 1
ATOM 643 O O . GLU A 1 81 ? -2.504 -21.781 -21.422 1 61.72 81 GLU A O 1
ATOM 648 N N . ALA A 1 82 ? -2.814 -19.766 -22.172 1 59.16 82 ALA A N 1
ATOM 649 C CA . ALA A 1 82 ? -4.234 -19.812 -21.828 1 59.16 82 ALA A CA 1
ATOM 650 C C . ALA A 1 82 ? -4.961 -20.891 -22.656 1 59.16 82 ALA A C 1
ATOM 652 O O . ALA A 1 82 ? -5.836 -21.578 -22.125 1 59.16 82 ALA A O 1
ATOM 653 N N . VAL A 1 83 ? -4.598 -20.953 -23.828 1 55.25 83 VAL A N 1
ATOM 654 C CA . VAL A 1 83 ? -5.207 -21.938 -24.719 1 55.25 83 VAL A CA 1
ATOM 655 C C . VAL A 1 83 ? -4.867 -23.344 -24.234 1 55.25 83 VAL A C 1
ATOM 657 O O . VAL A 1 83 ? -5.738 -24.219 -24.172 1 55.25 83 VAL A O 1
ATOM 660 N N . ILE A 1 84 ? -3.656 -23.5 -23.906 1 56.44 84 ILE A N 1
ATOM 661 C CA . ILE A 1 84 ? -3.213 -24.797 -23.422 1 56.44 84 ILE A CA 1
ATOM 662 C C . ILE A 1 84 ? -3.908 -25.125 -22.094 1 56.44 84 ILE A C 1
ATOM 664 O O . ILE A 1 84 ? -4.312 -26.266 -21.859 1 56.44 84 ILE A O 1
ATOM 668 N N . ALA A 1 85 ? -4.043 -24.156 -21.312 1 57.28 85 ALA A N 1
ATOM 669 C CA . ALA A 1 85 ? -4.664 -24.328 -20 1 57.28 85 ALA A CA 1
ATOM 670 C C . ALA A 1 85 ? -6.133 -24.703 -20.141 1 57.28 85 ALA A C 1
ATOM 672 O O . ALA A 1 85 ? -6.695 -25.359 -19.25 1 57.28 85 ALA A O 1
ATOM 673 N N . THR A 1 86 ? -6.754 -24.234 -21.172 1 52.62 86 THR A N 1
ATOM 674 C CA . THR A 1 86 ? -8.164 -24.547 -21.406 1 52.62 86 THR A CA 1
ATOM 675 C C . THR A 1 86 ? -8.344 -26.031 -21.719 1 52.62 86 THR A C 1
ATOM 677 O O . THR A 1 86 ? -9.391 -26.609 -21.406 1 52.62 86 THR A O 1
ATOM 680 N N . THR A 1 87 ? -7.332 -26.625 -22.281 1 51.59 87 THR A N 1
ATOM 681 C CA . THR A 1 87 ? -7.523 -27.984 -22.766 1 51.59 87 THR A CA 1
ATOM 682 C C . THR A 1 87 ? -7.141 -29 -21.688 1 51.59 87 THR A C 1
ATOM 684 O O . THR A 1 87 ? -7.609 -30.141 -21.688 1 51.59 87 THR A O 1
ATOM 687 N N . SER A 1 88 ? -6.301 -28.594 -20.75 1 58.44 88 SER A N 1
ATOM 688 C CA . SER A 1 88 ? -5.824 -29.594 -19.781 1 58.44 88 SER A CA 1
ATOM 689 C C . SER A 1 88 ? -6.602 -29.5 -18.469 1 58.44 88 SER A C 1
ATOM 691 O O . SER A 1 88 ? -7.109 -28.438 -18.109 1 58.44 88 SER A O 1
ATOM 693 N N . GLN A 1 89 ? -7.016 -30.672 -17.953 1 76.56 89 GLN A N 1
ATOM 694 C CA . GLN A 1 89 ? -7.598 -30.75 -16.625 1 76.56 89 GLN A CA 1
ATOM 695 C C . GLN A 1 89 ? -6.695 -30.078 -15.586 1 76.56 89 GLN A C 1
ATOM 697 O O . GLN A 1 89 ? -5.477 -30.25 -15.602 1 76.56 89 GLN A O 1
ATOM 702 N N . PHE A 1 90 ? -7.145 -29.078 -14.938 1 85.94 90 PHE A N 1
ATOM 703 C CA . PHE A 1 90 ? -6.391 -28.391 -13.891 1 85.94 90 PHE A CA 1
ATOM 704 C C . PHE A 1 90 ? -6.41 -29.188 -12.594 1 85.94 90 PHE A C 1
ATOM 706 O O . PHE A 1 90 ? -7.48 -29.484 -12.055 1 85.94 90 PHE A O 1
ATOM 713 N N . ASP A 1 91 ? -5.293 -29.641 -12.211 1 89.88 91 ASP A N 1
ATOM 714 C CA . ASP A 1 91 ? -5.102 -30.297 -10.914 1 89.88 91 ASP A CA 1
ATOM 715 C C . ASP A 1 91 ? -4.172 -29.469 -10.023 1 89.88 91 ASP A C 1
ATOM 717 O O . ASP A 1 91 ? -2.967 -29.406 -10.273 1 89.88 91 ASP A O 1
ATOM 721 N N . PRO A 1 92 ? -4.777 -28.844 -8.969 1 92.12 92 PRO A N 1
ATOM 722 C CA . PRO A 1 92 ? -3.959 -28 -8.109 1 92.12 92 PRO A CA 1
ATOM 723 C C . PRO A 1 92 ? -2.756 -28.734 -7.52 1 92.12 92 PRO A C 1
ATOM 725 O O . PRO A 1 92 ? -1.703 -28.125 -7.301 1 92.12 92 PRO A O 1
ATOM 728 N N . ALA A 1 93 ? -2.904 -29.969 -7.316 1 92.44 93 ALA A N 1
ATOM 729 C CA . ALA A 1 93 ? -1.846 -30.734 -6.672 1 92.44 93 ALA A CA 1
ATOM 730 C C . ALA A 1 93 ? -0.611 -30.828 -7.562 1 92.44 93 ALA A C 1
ATOM 732 O O . ALA A 1 93 ? 0.506 -31 -7.074 1 92.44 93 ALA A O 1
ATOM 733 N N . THR A 1 94 ? -0.82 -30.625 -8.883 1 90.44 94 THR A N 1
ATOM 734 C CA . THR A 1 94 ? 0.297 -30.828 -9.797 1 90.44 94 THR A CA 1
ATOM 735 C C . THR A 1 94 ? 0.529 -29.594 -10.656 1 90.44 94 THR A C 1
ATOM 737 O O . THR A 1 94 ? 1.54 -29.484 -11.352 1 90.44 94 THR A O 1
ATOM 740 N N . ALA A 1 95 ? -0.299 -28.656 -10.562 1 88.81 95 ALA A N 1
ATOM 741 C CA . ALA A 1 95 ? -0.21 -27.469 -11.398 1 88.81 95 ALA A CA 1
ATOM 742 C C . ALA A 1 95 ? 1.042 -26.656 -11.07 1 88.81 95 ALA A C 1
ATOM 744 O O . ALA A 1 95 ? 1.415 -26.531 -9.898 1 88.81 95 ALA A O 1
ATOM 745 N N . GLU A 1 96 ? 1.685 -26.266 -12.148 1 88.12 96 GLU A N 1
ATOM 746 C CA . GLU A 1 96 ? 2.797 -25.328 -12.039 1 88.12 96 GLU A CA 1
ATOM 747 C C . GLU A 1 96 ? 2.502 -24.031 -12.789 1 88.12 96 GLU A C 1
ATOM 749 O O . GLU A 1 96 ? 2.633 -23.984 -14.016 1 88.12 96 GLU A O 1
ATOM 754 N N . ARG A 1 97 ? 2.092 -23.031 -11.977 1 88.31 97 ARG A N 1
ATOM 755 C CA . ARG A 1 97 ? 1.743 -21.766 -12.633 1 88.31 97 ARG A CA 1
ATOM 756 C C . ARG A 1 97 ? 1.725 -20.625 -11.633 1 88.31 97 ARG A C 1
ATOM 758 O O . ARG A 1 97 ? 1.595 -20.844 -10.43 1 88.31 97 ARG A O 1
ATOM 765 N N . ARG A 1 98 ? 1.845 -19.422 -12.211 1 91.38 98 ARG A N 1
ATOM 766 C CA . ARG A 1 98 ? 1.724 -18.203 -11.414 1 91.38 98 ARG A CA 1
ATOM 767 C C . ARG A 1 98 ? 0.41 -17.484 -11.711 1 91.38 98 ARG A C 1
ATOM 769 O O . ARG A 1 98 ? 0.104 -17.188 -12.867 1 91.38 98 ARG A O 1
ATOM 776 N N . PHE A 1 99 ? -0.383 -17.281 -10.703 1 94.31 99 PHE A N 1
ATOM 777 C CA . PHE A 1 99 ? -1.582 -16.469 -10.82 1 94.31 99 PHE A CA 1
ATOM 778 C C . PHE A 1 99 ? -1.266 -15 -10.531 1 94.31 99 PHE A C 1
ATOM 780 O O . PHE A 1 99 ? -0.637 -14.688 -9.523 1 94.31 99 PHE A O 1
ATOM 787 N N . ARG A 1 100 ? -1.643 -14.156 -11.453 1 94.12 100 ARG A N 1
ATOM 788 C CA . ARG A 1 100 ? -1.464 -12.711 -11.32 1 94.12 100 ARG A CA 1
ATOM 789 C C . ARG A 1 100 ? -2.781 -12.031 -10.977 1 94.12 100 ARG A C 1
ATOM 791 O O . ARG A 1 100 ? -3.701 -11.992 -11.789 1 94.12 100 ARG A O 1
ATOM 798 N N . ILE A 1 101 ? -2.809 -11.445 -9.773 1 96.31 101 ILE A N 1
ATOM 799 C CA . ILE A 1 101 ? -4.055 -10.883 -9.258 1 96.31 101 ILE A CA 1
ATOM 800 C C . ILE A 1 101 ? -3.867 -9.398 -8.969 1 96.31 101 ILE A C 1
ATOM 802 O O . ILE A 1 101 ? -2.922 -9.008 -8.273 1 96.31 101 ILE A O 1
ATOM 806 N N . VAL A 1 102 ? -4.738 -8.562 -9.547 1 94.94 102 VAL A N 1
ATOM 807 C CA . VAL A 1 102 ? -4.789 -7.141 -9.227 1 94.94 102 VAL A CA 1
ATOM 808 C C . VAL A 1 102 ? -5.898 -6.875 -8.219 1 94.94 102 VAL A C 1
ATOM 810 O O . VAL A 1 102 ? -7.062 -7.215 -8.453 1 94.94 102 VAL A O 1
ATOM 813 N N . SER A 1 103 ? -5.551 -6.293 -7.105 1 95.25 103 SER A N 1
ATOM 814 C CA . SER A 1 103 ? -6.535 -6.004 -6.066 1 95.25 103 SER A CA 1
ATOM 815 C C . SER A 1 103 ? -6.023 -4.941 -5.102 1 95.25 103 SER A C 1
ATOM 817 O O . SER A 1 103 ? -4.895 -4.469 -5.23 1 95.25 103 SER A O 1
ATOM 819 N N . SER A 1 104 ? -6.914 -4.547 -4.199 1 94 104 SER A N 1
ATOM 820 C CA . SER A 1 104 ? -6.484 -3.688 -3.1 1 94 104 SER A CA 1
ATOM 821 C C . SER A 1 104 ? -5.66 -4.469 -2.08 1 94 104 SER A C 1
ATOM 823 O O . SER A 1 104 ? -5.688 -5.699 -2.062 1 94 104 SER A O 1
ATOM 825 N N . ASP A 1 105 ? -4.938 -3.725 -1.227 1 93.81 105 ASP A N 1
ATOM 826 C CA . ASP A 1 105 ? -4.133 -4.383 -0.202 1 93.81 105 ASP A CA 1
ATOM 827 C C . ASP A 1 105 ? -5.012 -4.938 0.916 1 93.81 105 ASP A C 1
ATOM 829 O O . ASP A 1 105 ? -4.598 -5.832 1.654 1 93.81 105 ASP A O 1
ATOM 833 N N . TYR A 1 106 ? -6.242 -4.465 0.998 1 95.31 106 TYR A N 1
ATOM 834 C CA . TYR A 1 106 ? -7.125 -5.105 1.968 1 95.31 106 TYR A CA 1
ATOM 835 C C . TYR A 1 106 ? -7.441 -6.535 1.555 1 95.31 106 TYR A C 1
ATOM 837 O O . TYR A 1 106 ? -7.48 -7.438 2.396 1 95.31 106 TYR A O 1
ATOM 845 N N . VAL A 1 107 ? -7.711 -6.699 0.279 1 97.44 107 VAL A N 1
ATOM 846 C CA . VAL A 1 107 ? -8.016 -8.023 -0.245 1 97.44 107 VAL A CA 1
ATOM 847 C C . VAL A 1 107 ? -6.824 -8.953 -0.042 1 97.44 107 VAL A C 1
ATOM 849 O O . VAL A 1 107 ? -6.984 -10.102 0.375 1 97.44 107 VAL A O 1
ATOM 852 N N . VAL A 1 108 ? -5.668 -8.461 -0.313 1 97.12 108 VAL A N 1
ATOM 853 C CA . VAL A 1 108 ? -4.461 -9.266 -0.154 1 97.12 108 VAL A CA 1
ATOM 854 C C . VAL A 1 108 ? -4.332 -9.719 1.299 1 97.12 108 VAL A C 1
ATOM 856 O O . VAL A 1 108 ? -4.109 -10.898 1.569 1 97.12 108 VAL A O 1
ATOM 859 N N . THR A 1 109 ? -4.551 -8.82 2.189 1 96.12 109 THR A N 1
ATOM 860 C CA . THR A 1 109 ? -4.328 -9.086 3.605 1 96.12 109 THR A CA 1
ATOM 861 C C . THR A 1 109 ? -5.41 -10.008 4.16 1 96.12 109 THR A C 1
ATOM 863 O O . THR A 1 109 ? -5.105 -11 4.824 1 96.12 109 THR A O 1
ATOM 866 N N . ALA A 1 110 ? -6.605 -9.781 3.822 1 96.44 110 ALA A N 1
ATOM 867 C CA . ALA A 1 110 ? -7.719 -10.445 4.5 1 96.44 110 ALA A CA 1
ATOM 868 C C . ALA A 1 110 ? -8.109 -11.734 3.785 1 96.44 110 ALA A C 1
ATOM 870 O O . ALA A 1 110 ? -8.688 -12.641 4.395 1 96.44 110 ALA A O 1
ATOM 871 N N . ILE A 1 111 ? -7.793 -11.797 2.506 1 97.5 111 ILE A N 1
ATOM 872 C CA . ILE A 1 111 ? -8.32 -12.922 1.734 1 97.5 111 ILE A CA 1
ATOM 873 C C . ILE A 1 111 ? -7.172 -13.695 1.095 1 97.5 111 ILE A C 1
ATOM 875 O O . ILE A 1 111 ? -7.031 -14.898 1.309 1 97.5 111 ILE A O 1
ATOM 879 N N . LEU A 1 112 ? -6.301 -13.016 0.39 1 98 112 LEU A N 1
ATOM 880 C CA . LEU A 1 112 ? -5.344 -13.695 -0.479 1 98 112 LEU A CA 1
ATOM 881 C C . LEU A 1 112 ? -4.172 -14.242 0.325 1 98 112 LEU A C 1
ATOM 883 O O . LEU A 1 112 ? -3.592 -15.273 -0.038 1 98 112 LEU A O 1
ATOM 887 N N . ALA A 1 113 ? -3.797 -13.562 1.416 1 97.25 113 ALA A N 1
ATOM 888 C CA . ALA A 1 113 ? -2.727 -14.078 2.264 1 97.25 113 ALA A CA 1
ATOM 889 C C . ALA A 1 113 ? -3.119 -15.414 2.885 1 97.25 113 ALA A C 1
ATOM 891 O O . ALA A 1 113 ? -2.41 -16.406 2.727 1 97.25 113 ALA A O 1
ATOM 892 N N . PRO A 1 114 ? -4.281 -15.5 3.52 1 96.69 114 PRO A N 1
ATOM 893 C CA . PRO A 1 114 ? -4.691 -16.812 4.035 1 96.69 114 PRO A CA 1
ATOM 894 C C . PRO A 1 114 ? -4.871 -17.844 2.934 1 96.69 114 PRO A C 1
ATOM 896 O O . PRO A 1 114 ? -4.543 -19.016 3.129 1 96.69 114 PRO A O 1
ATOM 899 N N . LEU A 1 115 ? -5.371 -17.406 1.83 1 97.31 115 LEU A N 1
ATOM 900 C CA . LEU A 1 115 ? -5.531 -18.312 0.705 1 97.31 115 LEU A CA 1
ATOM 901 C C . LEU A 1 115 ? -4.184 -18.875 0.254 1 97.31 115 LEU A C 1
ATOM 903 O O . LEU A 1 115 ? -4.043 -20.078 0.02 1 97.31 115 LEU A O 1
ATOM 907 N N . SER A 1 116 ? -3.223 -17.984 0.068 1 97.38 116 SER A N 1
ATOM 908 C CA . SER A 1 116 ? -1.904 -18.406 -0.392 1 97.38 116 SER A CA 1
ATOM 909 C C . SER A 1 116 ? -1.256 -19.375 0.599 1 97.38 116 SER A C 1
ATOM 911 O O . SER A 1 116 ? -0.516 -20.266 0.202 1 97.38 116 SER A O 1
ATOM 913 N N . ARG A 1 117 ? -1.501 -19.172 1.879 1 95.88 117 ARG A N 1
ATOM 914 C CA . ARG A 1 117 ? -1.016 -20.094 2.908 1 95.88 117 ARG A CA 1
ATOM 915 C C . ARG A 1 117 ? -1.61 -21.484 2.729 1 95.88 117 ARG A C 1
ATOM 917 O O . ARG A 1 117 ? -0.887 -22.484 2.748 1 95.88 117 ARG A O 1
ATOM 924 N N . ALA A 1 118 ? -2.896 -21.531 2.564 1 94.81 118 ALA A N 1
ATOM 925 C CA . ALA A 1 118 ? -3.588 -22.797 2.369 1 94.81 118 ALA A CA 1
ATOM 926 C C . ALA A 1 118 ? -3.143 -23.469 1.073 1 94.81 118 ALA A C 1
ATOM 928 O O . ALA A 1 118 ? -2.998 -24.703 1.02 1 94.81 118 ALA A O 1
ATOM 929 N N . ALA A 1 119 ? -2.965 -22.641 0.069 1 94.62 119 ALA A N 1
ATOM 930 C CA . ALA A 1 119 ? -2.588 -23.156 -1.247 1 94.62 119 ALA A CA 1
ATOM 931 C C . ALA A 1 119 ? -1.201 -23.797 -1.211 1 94.62 119 ALA A C 1
ATOM 933 O O . ALA A 1 119 ? -0.915 -24.719 -1.979 1 94.62 119 ALA A O 1
ATOM 934 N N . ALA A 1 120 ? -0.344 -23.312 -0.373 1 90.69 120 ALA A N 1
ATOM 935 C CA . ALA A 1 120 ? 1.009 -23.859 -0.269 1 90.69 120 ALA A CA 1
ATOM 936 C C . ALA A 1 120 ? 0.979 -25.344 0.059 1 90.69 120 ALA A C 1
ATOM 938 O O . ALA A 1 120 ? 1.881 -26.094 -0.331 1 90.69 120 ALA A O 1
ATOM 939 N N . LEU A 1 121 ? -0.074 -25.812 0.661 1 89.12 121 LEU A N 1
ATOM 940 C CA . LEU A 1 121 ? -0.213 -27.219 1.072 1 89.12 121 LEU A CA 1
ATOM 941 C C . LEU A 1 121 ? -0.899 -28.031 -0.013 1 89.12 121 LEU A C 1
ATOM 943 O O . LEU A 1 121 ? -0.459 -29.141 -0.33 1 89.12 121 LEU A O 1
ATOM 947 N N . VAL A 1 122 ? -1.887 -27.5 -0.636 1 92.12 122 VAL A N 1
ATOM 948 C CA . VAL A 1 122 ? -2.746 -28.281 -1.521 1 92.12 122 VAL A CA 1
ATOM 949 C C . VAL A 1 122 ? -2.318 -28.078 -2.973 1 92.12 122 VAL A C 1
ATOM 951 O O . VAL A 1 122 ? -2.652 -28.875 -3.844 1 92.12 122 VAL A O 1
ATOM 954 N N . ALA A 1 123 ? -1.646 -27 -3.252 1 94.25 123 ALA A N 1
ATOM 955 C CA . ALA A 1 123 ? -1.18 -26.641 -4.59 1 94.25 123 ALA A CA 1
ATOM 956 C C . ALA A 1 123 ? 0.249 -26.109 -4.551 1 94.25 123 ALA A C 1
ATOM 958 O O . ALA A 1 123 ? 0.494 -24.953 -4.887 1 94.25 123 ALA A O 1
ATOM 959 N N . PRO A 1 124 ? 1.18 -26.953 -4.273 1 91.62 124 PRO A N 1
ATOM 960 C CA . PRO A 1 124 ? 2.539 -26.516 -3.947 1 91.62 124 PRO A CA 1
ATOM 961 C C . PRO A 1 124 ? 3.264 -25.891 -5.137 1 91.62 124 PRO A C 1
ATOM 963 O O . PRO A 1 124 ? 4.246 -25.172 -4.957 1 91.62 124 PRO A O 1
ATOM 966 N N . GLY A 1 125 ? 2.814 -26.141 -6.305 1 92.69 125 GLY A N 1
ATOM 967 C CA . GLY A 1 125 ? 3.459 -25.578 -7.48 1 92.69 125 GLY A CA 1
ATOM 968 C C . GLY A 1 125 ? 2.883 -24.234 -7.895 1 92.69 125 GLY A C 1
ATOM 969 O O . GLY A 1 125 ? 3.387 -23.594 -8.82 1 92.69 125 GLY A O 1
ATOM 970 N N . ILE A 1 126 ? 1.871 -23.781 -7.254 1 94.44 126 ILE A N 1
ATOM 971 C CA . ILE A 1 126 ? 1.203 -22.531 -7.582 1 94.44 126 ILE A CA 1
ATOM 972 C C . ILE A 1 126 ? 1.932 -21.359 -6.918 1 94.44 126 ILE A C 1
ATOM 974 O O . ILE A 1 126 ? 2.314 -21.453 -5.75 1 94.44 126 ILE A O 1
ATOM 978 N N . GLN A 1 127 ? 2.168 -20.359 -7.762 1 96.19 127 GLN A N 1
ATOM 979 C CA . GLN A 1 127 ? 2.744 -19.109 -7.293 1 96.19 127 GLN A CA 1
ATOM 980 C C . GLN A 1 127 ? 1.759 -17.953 -7.457 1 96.19 127 GLN A C 1
ATOM 982 O O . GLN A 1 127 ? 0.807 -18.047 -8.234 1 96.19 127 GLN A O 1
ATOM 987 N N . PHE A 1 128 ? 1.974 -16.891 -6.691 1 97.38 128 PHE A N 1
ATOM 988 C CA . PHE A 1 128 ? 1.076 -15.75 -6.746 1 97.38 128 PHE A CA 1
ATOM 989 C C . PHE A 1 128 ? 1.859 -14.461 -6.965 1 97.38 128 PHE A C 1
ATOM 991 O O . PHE A 1 128 ? 2.949 -14.289 -6.418 1 97.38 128 PHE A O 1
ATOM 998 N N . GLN A 1 129 ? 1.306 -13.633 -7.746 1 95.56 129 GLN A N 1
ATOM 999 C CA . GLN A 1 129 ? 1.729 -12.234 -7.855 1 95.56 129 GLN A CA 1
ATOM 1000 C C . GLN A 1 129 ? 0.567 -11.289 -7.582 1 95.56 129 GLN A C 1
ATOM 1002 O O . GLN A 1 129 ? -0.457 -11.336 -8.266 1 95.56 129 GLN A O 1
ATOM 1007 N N . PHE A 1 130 ? 0.756 -10.445 -6.602 1 95.94 130 PHE A N 1
ATOM 1008 C CA . PHE A 1 130 ? -0.255 -9.461 -6.234 1 95.94 130 PHE A CA 1
ATOM 1009 C C . PHE A 1 130 ? 0.182 -8.055 -6.637 1 95.94 130 PHE A C 1
ATOM 1011 O O . PHE A 1 130 ? 1.284 -7.621 -6.297 1 95.94 130 PHE A O 1
ATOM 1018 N N . THR A 1 131 ? -0.706 -7.379 -7.355 1 92.25 131 THR A N 1
ATOM 1019 C CA . THR A 1 131 ? -0.437 -6.008 -7.773 1 92.25 131 THR A CA 1
ATOM 1020 C C . THR A 1 131 ? -1.595 -5.09 -7.387 1 92.25 131 THR A C 1
ATOM 1022 O O . THR A 1 131 ? -2.756 -5.504 -7.414 1 92.25 131 THR A O 1
ATOM 1025 N N . LEU A 1 132 ? -1.206 -3.857 -7.027 1 89.81 132 LEU A N 1
ATOM 1026 C CA . LEU A 1 132 ? -2.24 -2.881 -6.703 1 89.81 132 LEU A CA 1
ATOM 1027 C C . LEU A 1 132 ? -2.904 -2.352 -7.969 1 89.81 132 LEU A C 1
ATOM 1029 O O . LEU A 1 132 ? -2.266 -2.258 -9.016 1 89.81 132 LEU A O 1
ATOM 1033 N N . VAL A 1 133 ? -4.117 -2 -7.754 1 84.06 133 VAL A N 1
ATOM 1034 C CA . VAL A 1 133 ? -4.855 -1.418 -8.867 1 84.06 133 VAL A CA 1
ATOM 1035 C C . VAL A 1 133 ? -4.254 -0.065 -9.234 1 84.06 133 VAL A C 1
ATOM 1037 O O . VAL A 1 133 ? -3.92 0.734 -8.359 1 84.06 133 VAL A O 1
ATOM 1040 N N . ASP A 1 134 ? -4.035 0.117 -10.508 1 80 134 ASP A N 1
ATOM 1041 C CA . ASP A 1 134 ? -3.619 1.423 -11.016 1 80 134 ASP A CA 1
ATOM 1042 C C . ASP A 1 134 ? -4.332 1.762 -12.32 1 80 134 ASP A C 1
ATOM 1044 O O . ASP A 1 134 ? -5.309 1.104 -12.688 1 80 134 ASP A O 1
ATOM 1048 N N . GLU A 1 135 ? -3.943 2.846 -12.891 1 77.69 135 GLU A N 1
ATOM 1049 C CA . GLU A 1 135 ? -4.645 3.355 -14.062 1 77.69 135 GLU A CA 1
ATOM 1050 C C . GLU A 1 135 ? -4.457 2.434 -15.266 1 77.69 135 GLU A C 1
ATOM 1052 O O . GLU A 1 135 ? -5.191 2.529 -16.25 1 77.69 135 GLU A O 1
ATOM 1057 N N . THR A 1 136 ? -3.572 1.556 -15.172 1 78.25 136 THR A N 1
ATOM 1058 C CA . THR A 1 136 ? -3.252 0.717 -16.328 1 78.25 136 THR A CA 1
ATOM 1059 C C . THR A 1 136 ? -3.926 -0.646 -16.203 1 78.25 136 THR A C 1
ATOM 1061 O O . THR A 1 136 ? -3.666 -1.547 -17 1 78.25 136 THR A O 1
ATOM 1064 N N . VAL A 1 137 ? -4.809 -0.797 -15.328 1 84.5 137 VAL A N 1
ATOM 1065 C CA . VAL A 1 137 ? -5.34 -2.109 -14.977 1 84.5 137 VAL A CA 1
ATOM 1066 C C . VAL A 1 137 ? -6.094 -2.697 -16.172 1 84.5 137 VAL A C 1
ATOM 1068 O O . VAL A 1 137 ? -6.02 -3.9 -16.422 1 84.5 137 VAL A O 1
ATOM 1071 N N . ALA A 1 138 ? -6.793 -1.885 -16.875 1 83.44 138 ALA A N 1
ATOM 1072 C CA . ALA A 1 138 ? -7.535 -2.359 -18.031 1 83.44 138 ALA A CA 1
ATOM 1073 C C . ALA A 1 138 ? -6.59 -2.908 -19.109 1 83.44 138 ALA A C 1
ATOM 1075 O O . ALA A 1 138 ? -6.84 -3.973 -19.672 1 83.44 138 ALA A O 1
ATOM 1076 N N . GLU A 1 139 ? -5.578 -2.166 -19.266 1 80.38 139 GLU A N 1
ATOM 1077 C CA . GLU A 1 139 ? -4.578 -2.572 -20.25 1 80.38 139 GLU A CA 1
ATOM 1078 C C . GLU A 1 139 ? -3.855 -3.842 -19.812 1 80.38 139 GLU A C 1
ATOM 1080 O O . GLU A 1 139 ? -3.539 -4.699 -20.641 1 80.38 139 GLU A O 1
ATOM 1085 N N . GLN A 1 140 ? -3.592 -3.936 -18.547 1 81.44 140 GLN A N 1
ATOM 1086 C CA . GLN A 1 140 ? -2.949 -5.125 -17.984 1 81.44 140 GLN A CA 1
ATOM 1087 C C . GLN A 1 140 ? -3.793 -6.371 -18.234 1 81.44 140 GLN A C 1
ATOM 1089 O O . GLN A 1 140 ? -3.264 -7.422 -18.609 1 81.44 140 GLN A O 1
ATOM 1094 N N . LEU A 1 141 ? -5.031 -6.254 -18.078 1 80.94 141 LEU A N 1
ATOM 1095 C CA . LEU A 1 141 ? -5.938 -7.379 -18.281 1 80.94 141 LEU A CA 1
ATOM 1096 C C . LEU A 1 141 ? -6 -7.754 -19.766 1 80.94 141 LEU A C 1
ATOM 1098 O O . LEU A 1 141 ? -5.934 -8.938 -20.109 1 80.94 141 LEU A O 1
ATOM 1102 N N . ARG A 1 142 ? -6.043 -6.734 -20.547 1 72.94 142 ARG A N 1
ATOM 1103 C CA . ARG A 1 142 ? -6.141 -6.961 -21.984 1 72.94 142 ARG A CA 1
ATOM 1104 C C . ARG A 1 142 ? -4.883 -7.629 -22.516 1 72.94 142 ARG A C 1
ATOM 1106 O O . ARG A 1 142 ? -4.957 -8.484 -23.406 1 72.94 142 ARG A O 1
ATOM 1113 N N . ARG A 1 143 ? -3.793 -7.285 -21.906 1 71.94 143 ARG A N 1
ATOM 1114 C CA . ARG A 1 143 ? -2.506 -7.801 -22.359 1 71.94 143 ARG A CA 1
ATOM 1115 C C . ARG A 1 143 ? -2.174 -9.125 -21.688 1 71.94 143 ARG A C 1
ATOM 1117 O O . ARG A 1 143 ? -1.105 -9.695 -21.922 1 71.94 143 ARG A O 1
ATOM 1124 N N . GLY A 1 144 ? -3.039 -9.547 -20.844 1 73.12 144 GLY A N 1
ATOM 1125 C CA . GLY A 1 144 ? -2.818 -10.812 -20.172 1 73.12 144 GLY A CA 1
ATOM 1126 C C . GLY A 1 144 ? -1.805 -10.719 -19.047 1 73.12 144 GLY A C 1
ATOM 1127 O O . GLY A 1 144 ? -1.255 -11.727 -18.609 1 73.12 144 GLY A O 1
ATOM 1128 N N . GLU A 1 145 ? -1.538 -9.57 -18.625 1 78.19 145 GLU A N 1
ATOM 1129 C CA . GLU A 1 145 ? -0.581 -9.344 -17.547 1 78.19 145 GLU A CA 1
ATOM 1130 C C . GLU A 1 145 ? -1.233 -9.531 -16.188 1 78.19 145 GLU A C 1
ATOM 1132 O O . GLU A 1 145 ? -0.544 -9.586 -15.164 1 78.19 145 GLU A O 1
ATOM 1137 N N . ALA A 1 146 ? -2.486 -9.617 -16.203 1 89.56 146 ALA A N 1
ATOM 1138 C CA . ALA A 1 146 ? -3.281 -9.969 -15.023 1 89.56 146 ALA A CA 1
ATOM 1139 C C . ALA A 1 146 ? -4.27 -11.086 -15.336 1 89.56 146 ALA A C 1
ATOM 1141 O O . ALA A 1 146 ? -4.875 -11.102 -16.406 1 89.56 146 ALA A O 1
ATOM 1142 N N . ASP A 1 147 ? -4.348 -12.008 -14.367 1 89.94 147 ASP A N 1
ATOM 1143 C CA . ASP A 1 147 ? -5.316 -13.086 -14.531 1 89.94 147 ASP A CA 1
ATOM 1144 C C . ASP A 1 147 ? -6.676 -12.695 -13.961 1 89.94 147 ASP A C 1
ATOM 1146 O O . ASP A 1 147 ? -7.715 -13.062 -14.508 1 89.94 147 ASP A O 1
ATOM 1150 N N . LEU A 1 148 ? -6.621 -11.984 -12.844 1 95.06 148 LEU A N 1
ATOM 1151 C CA . LEU A 1 148 ? -7.832 -11.57 -12.148 1 95.06 148 LEU A CA 1
ATOM 1152 C C . LEU A 1 148 ? -7.699 -10.141 -11.625 1 95.06 148 LEU A C 1
ATOM 1154 O O . LEU A 1 148 ? -6.625 -9.75 -11.164 1 95.06 148 LEU A O 1
ATOM 1158 N N . ILE A 1 149 ? -8.836 -9.484 -11.734 1 96.38 149 ILE A N 1
ATOM 1159 C CA . ILE A 1 149 ? -8.984 -8.219 -11.039 1 96.38 149 ILE A CA 1
ATOM 1160 C C . ILE A 1 149 ? -10.094 -8.32 -9.992 1 96.38 149 ILE A C 1
ATOM 1162 O O . ILE A 1 149 ? -11.203 -8.758 -10.305 1 96.38 149 ILE A O 1
ATOM 1166 N N . ILE A 1 150 ? -9.766 -8.047 -8.805 1 97.38 150 ILE A N 1
ATOM 1167 C CA . ILE A 1 150 ? -10.758 -7.965 -7.738 1 97.38 150 ILE A CA 1
ATOM 1168 C C . ILE A 1 150 ? -10.961 -6.504 -7.332 1 97.38 150 ILE A C 1
ATOM 1170 O O . ILE A 1 150 ? -10.016 -5.844 -6.887 1 97.38 150 ILE A O 1
ATOM 1174 N N . SER A 1 151 ? -12.188 -6.023 -7.469 1 95.56 151 SER A N 1
ATOM 1175 C CA . SER A 1 151 ? -12.461 -4.621 -7.172 1 95.56 151 SER A CA 1
ATOM 1176 C C . SER A 1 151 ? -13.914 -4.414 -6.758 1 95.56 151 SER A C 1
ATOM 1178 O O . SER A 1 151 ? -14.766 -5.281 -6.992 1 95.56 151 SER A O 1
ATOM 1180 N N . PRO A 1 152 ? -14.125 -3.242 -6.09 1 96 152 PRO A N 1
ATOM 1181 C CA . PRO A 1 152 ? -15.523 -2.881 -5.855 1 96 152 PRO A CA 1
ATOM 1182 C C . PRO A 1 152 ? -16.312 -2.713 -7.152 1 96 152 PRO A C 1
ATOM 1184 O O . PRO A 1 152 ? -15.758 -2.316 -8.18 1 96 152 PRO A O 1
ATOM 1187 N N . ALA A 1 153 ? -17.625 -2.938 -7.055 1 96.12 153 ALA A N 1
ATOM 1188 C CA . ALA A 1 153 ? -18.516 -2.809 -8.203 1 96.12 153 ALA A CA 1
ATOM 1189 C C . ALA A 1 153 ? -18.438 -1.409 -8.805 1 96.12 153 ALA A C 1
ATOM 1191 O O . ALA A 1 153 ? -18.562 -1.242 -10.023 1 96.12 153 ALA A O 1
ATOM 1192 N N . GLU A 1 154 ? -18.188 -0.39 -8.016 1 91.94 154 GLU A N 1
ATOM 1193 C CA . GLU A 1 154 ? -18.125 1.009 -8.43 1 91.94 154 GLU A CA 1
ATOM 1194 C C . GLU A 1 154 ? -16.969 1.244 -9.398 1 91.94 154 GLU A C 1
ATOM 1196 O O . GLU A 1 154 ? -16.969 2.229 -10.141 1 91.94 154 GLU A O 1
ATOM 1201 N N . TRP A 1 155 ? -16.016 0.292 -9.383 1 89.56 155 TRP A N 1
ATOM 1202 C CA . TRP A 1 155 ? -14.82 0.505 -10.188 1 89.56 155 TRP A CA 1
ATOM 1203 C C . TRP A 1 155 ? -14.688 -0.564 -11.266 1 89.56 155 TRP A C 1
ATOM 1205 O O . TRP A 1 155 ? -13.609 -0.746 -11.844 1 89.56 155 TRP A O 1
ATOM 1215 N N . ALA A 1 156 ? -15.695 -1.268 -11.508 1 92.31 156 ALA A N 1
ATOM 1216 C CA . ALA A 1 156 ? -15.68 -2.336 -12.508 1 92.31 156 ALA A CA 1
ATOM 1217 C C . ALA A 1 156 ? -15.344 -1.792 -13.891 1 92.31 156 ALA A C 1
ATOM 1219 O O . ALA A 1 156 ? -15.82 -0.724 -14.273 1 92.31 156 ALA A O 1
ATOM 1220 N N . LEU A 1 157 ? -14.477 -2.529 -14.539 1 91 157 LEU A N 1
ATOM 1221 C CA . LEU A 1 157 ? -14.141 -2.184 -15.914 1 91 157 LEU A CA 1
ATOM 1222 C C . LEU A 1 157 ? -15.273 -2.576 -16.859 1 91 157 LEU A C 1
ATOM 1224 O O . LEU A 1 157 ? -15.883 -3.637 -16.703 1 91 157 LEU A O 1
ATOM 1228 N N . PRO A 1 158 ? -15.438 -1.77 -17.797 1 90.81 158 PRO A N 1
ATOM 1229 C CA . PRO A 1 158 ? -16.5 -2.098 -18.75 1 90.81 158 PRO A CA 1
ATOM 1230 C C . PRO A 1 158 ? -16.094 -3.168 -19.75 1 90.81 158 PRO A C 1
ATOM 1232 O O . PRO A 1 158 ? -14.906 -3.289 -20.078 1 90.81 158 PRO A O 1
ATOM 1235 N N . ALA A 1 159 ? -17.062 -3.953 -20.266 1 87.44 159 ALA A N 1
ATOM 1236 C CA . ALA A 1 159 ? -16.938 -4.879 -21.391 1 87.44 159 ALA A CA 1
ATOM 1237 C C . ALA A 1 159 ? -15.93 -5.984 -21.062 1 87.44 159 ALA A C 1
ATOM 1239 O O . ALA A 1 159 ? -15.188 -6.43 -21.953 1 87.44 159 ALA A O 1
ATOM 1240 N N . ILE A 1 160 ? -15.773 -6.223 -19.859 1 89.25 160 ILE A N 1
ATOM 1241 C CA . ILE A 1 160 ? -14.938 -7.316 -19.375 1 89.25 160 ILE A CA 1
ATOM 1242 C C . ILE A 1 160 ? -15.797 -8.328 -18.609 1 89.25 160 ILE A C 1
ATOM 1244 O O . ILE A 1 160 ? -16.672 -7.949 -17.828 1 89.25 160 ILE A O 1
ATOM 1248 N N . PRO A 1 161 ? -15.633 -9.656 -18.938 1 90.31 161 PRO A N 1
ATOM 1249 C CA . PRO A 1 161 ? -16.375 -10.625 -18.141 1 90.31 161 PRO A CA 1
ATOM 1250 C C . PRO A 1 161 ? -16.281 -10.359 -16.641 1 90.31 161 PRO A C 1
ATOM 1252 O O . PRO A 1 161 ? -15.18 -10.148 -16.109 1 90.31 161 PRO A O 1
ATOM 1255 N N . THR A 1 162 ? -17.422 -10.289 -16 1 95.44 162 THR A N 1
ATOM 1256 C CA . THR A 1 162 ? -17.531 -9.859 -14.617 1 95.44 162 THR A CA 1
ATOM 1257 C C . THR A 1 162 ? -18.484 -10.781 -13.844 1 95.44 162 THR A C 1
ATOM 1259 O O . THR A 1 162 ? -19.516 -11.188 -14.367 1 95.44 162 THR A O 1
ATOM 1262 N N . GLU A 1 163 ? -18.141 -11.141 -12.578 1 96.12 163 GLU A N 1
ATOM 1263 C CA . GLU A 1 163 ? -19.047 -11.875 -11.703 1 96.12 163 GLU A CA 1
ATOM 1264 C C . GLU A 1 163 ? -18.953 -11.391 -10.266 1 96.12 163 GLU A C 1
ATOM 1266 O O . GLU A 1 163 ? -17.891 -10.93 -9.836 1 96.12 163 GLU A O 1
ATOM 1271 N N . PRO A 1 164 ? -20.125 -11.492 -9.555 1 97.44 164 PRO A N 1
ATOM 1272 C CA . PRO A 1 164 ? -20.047 -11.203 -8.117 1 97.44 164 PRO A CA 1
ATOM 1273 C C . PRO A 1 164 ? -19.125 -12.156 -7.371 1 97.44 164 PRO A C 1
ATOM 1275 O O . PRO A 1 164 ? -19.078 -13.352 -7.68 1 97.44 164 PRO A O 1
ATOM 1278 N N . LEU A 1 165 ? -18.359 -11.648 -6.492 1 97.94 165 LEU A N 1
ATOM 1279 C CA . LEU A 1 165 ? -17.406 -12.469 -5.738 1 97.94 165 LEU A CA 1
ATOM 1280 C C . LEU A 1 165 ? -17.859 -12.625 -4.289 1 97.94 165 LEU A C 1
ATOM 1282 O O . LEU A 1 165 ? -18.188 -13.734 -3.854 1 97.94 165 LEU A O 1
ATOM 1286 N N . TYR A 1 166 ? -17.906 -11.5 -3.441 1 97.56 166 TYR A N 1
ATOM 1287 C CA . TYR A 1 166 ? -18.422 -11.492 -2.078 1 97.56 166 TYR A CA 1
ATOM 1288 C C . TYR A 1 166 ? -18.812 -10.078 -1.651 1 97.56 166 TYR A C 1
ATOM 1290 O O . TYR A 1 166 ? -18.531 -9.109 -2.359 1 97.56 166 TYR A O 1
ATOM 1298 N N . GLU A 1 167 ? -19.516 -10.062 -0.534 1 97.44 167 GLU A N 1
ATOM 1299 C CA . GLU A 1 167 ? -19.844 -8.781 0.077 1 97.44 167 GLU A CA 1
ATOM 1300 C C . GLU A 1 167 ? -19.016 -8.539 1.337 1 97.44 167 GLU A C 1
ATOM 1302 O O . GLU A 1 167 ? -18.688 -9.484 2.053 1 97.44 167 GLU A O 1
ATOM 1307 N N . GLU A 1 168 ? -18.656 -7.27 1.501 1 97.69 168 GLU A N 1
ATOM 1308 C CA . GLU A 1 168 ? -17.844 -6.852 2.635 1 97.69 168 GLU A CA 1
ATOM 1309 C C . GLU A 1 168 ? -18.547 -5.797 3.473 1 97.69 168 GLU A C 1
ATOM 1311 O O . GLU A 1 168 ? -18.953 -4.75 2.953 1 97.69 168 GLU A O 1
ATOM 1316 N N . ARG A 1 169 ? -18.703 -6.105 4.746 1 97.12 169 ARG A N 1
ATOM 1317 C CA . ARG A 1 169 ? -19.25 -5.109 5.66 1 97.12 169 ARG A CA 1
ATOM 1318 C C . ARG A 1 169 ? -18.172 -4.172 6.172 1 97.12 169 ARG A C 1
ATOM 1320 O O . ARG A 1 169 ? -16.984 -4.504 6.113 1 97.12 169 ARG A O 1
ATOM 1327 N N . TYR A 1 170 ? -18.672 -2.977 6.594 1 97.12 170 TYR A N 1
ATOM 1328 C CA . TYR A 1 170 ? -17.766 -2.012 7.215 1 97.12 170 TYR A CA 1
ATOM 1329 C C . TYR A 1 170 ? -18 -1.944 8.719 1 97.12 170 TYR A C 1
ATOM 1331 O O . TYR A 1 170 ? -19.125 -2.086 9.195 1 97.12 170 TYR A O 1
ATOM 1339 N N . VAL A 1 171 ? -16.938 -1.668 9.445 1 97.25 171 VAL A N 1
ATOM 1340 C CA . VAL A 1 171 ? -17 -1.492 10.891 1 97.25 171 VAL A CA 1
ATOM 1341 C C . VAL A 1 171 ? -16.156 -0.289 11.297 1 97.25 171 VAL A C 1
ATOM 1343 O O . VAL A 1 171 ? -15.336 0.204 10.516 1 97.25 171 VAL A O 1
ATOM 1346 N N . LEU A 1 172 ? -16.438 0.201 12.422 1 97.75 172 LEU A N 1
ATOM 1347 C CA . LEU A 1 172 ? -15.586 1.205 13.039 1 97.75 172 LEU A CA 1
ATOM 1348 C C . LEU A 1 172 ? -14.445 0.546 13.812 1 97.75 172 LEU A C 1
ATOM 1350 O O . LEU A 1 172 ? -14.68 -0.386 14.586 1 97.75 172 LEU A O 1
ATOM 1354 N N . ALA A 1 173 ? -13.219 1.002 13.633 1 98.25 173 ALA A N 1
ATOM 1355 C CA . ALA A 1 173 ? -12.07 0.422 14.32 1 98.25 173 ALA A CA 1
ATOM 1356 C C . ALA A 1 173 ? -11.273 1.495 15.055 1 98.25 173 ALA A C 1
ATOM 1358 O O . ALA A 1 173 ? -11.273 2.662 14.656 1 98.25 173 ALA A O 1
ATOM 1359 N N . GLY A 1 174 ? -10.641 1.114 16.125 1 98.31 174 GLY A N 1
ATOM 1360 C CA . GLY A 1 174 ? -9.766 1.949 16.938 1 98.31 174 GLY A CA 1
ATOM 1361 C C . GLY A 1 174 ? -8.859 1.15 17.859 1 98.31 174 GLY A C 1
ATOM 1362 O O . GLY A 1 174 ? -8.844 -0.081 17.797 1 98.31 174 GLY A O 1
ATOM 1363 N N . TRP A 1 175 ? -8.055 1.899 18.578 1 97.94 175 TRP A N 1
ATOM 1364 C CA . TRP A 1 175 ? -7.223 1.284 19.609 1 97.94 175 TRP A CA 1
ATOM 1365 C C . TRP A 1 175 ? -8.086 0.528 20.625 1 97.94 175 TRP A C 1
ATOM 1367 O O . TRP A 1 175 ? -9.164 0.992 21 1 97.94 175 TRP A O 1
ATOM 1377 N N . ARG A 1 176 ? -7.633 -0.646 21.047 1 97.44 176 ARG A N 1
ATOM 1378 C CA . ARG A 1 176 ? -8.406 -1.529 21.922 1 97.44 176 ARG A CA 1
ATOM 1379 C C . ARG A 1 176 ? -8.852 -0.802 23.188 1 97.44 176 ARG A C 1
ATOM 1381 O O . ARG A 1 176 ? -9.945 -1.055 23.703 1 97.44 176 ARG A O 1
ATOM 1388 N N . GLU A 1 177 ? -8.055 0.083 23.703 1 96.81 177 GLU A N 1
ATOM 1389 C CA . GLU A 1 177 ? -8.344 0.787 24.953 1 96.81 177 GLU A CA 1
ATOM 1390 C C . GLU A 1 177 ? -9.039 2.123 24.688 1 96.81 177 GLU A C 1
ATOM 1392 O O . GLU A 1 177 ? -9.148 2.963 25.578 1 96.81 177 GLU A O 1
ATOM 1397 N N . HIS A 1 178 ? -9.438 2.324 23.469 1 96.69 178 HIS A N 1
ATOM 1398 C CA . HIS A 1 178 ? -10.156 3.547 23.125 1 96.69 178 HIS A CA 1
ATOM 1399 C C . HIS A 1 178 ? -11.438 3.68 23.938 1 96.69 178 HIS A C 1
ATOM 1401 O O . HIS A 1 178 ? -12.227 2.734 24.031 1 96.69 178 HIS A O 1
ATOM 1407 N N . PRO A 1 179 ? -11.727 4.848 24.453 1 95.56 179 PRO A N 1
ATOM 1408 C CA . PRO A 1 179 ? -12.906 5.055 25.297 1 95.56 179 PRO A CA 1
ATOM 1409 C C . PRO A 1 179 ? -14.219 4.742 24.578 1 95.56 179 PRO A C 1
ATOM 1411 O O . PRO A 1 179 ? -15.203 4.371 25.203 1 95.56 179 PRO A O 1
ATOM 1414 N N . ILE A 1 180 ? -14.203 4.867 23.328 1 96.19 180 ILE A N 1
ATOM 1415 C CA . ILE A 1 180 ? -15.438 4.723 22.547 1 96.19 180 ILE A CA 1
ATOM 1416 C C . ILE A 1 180 ? -15.953 3.289 22.672 1 96.19 180 ILE A C 1
ATOM 1418 O O . ILE A 1 180 ? -17.141 3.031 22.453 1 96.19 180 ILE A O 1
ATOM 1422 N N . PHE A 1 181 ? -15.062 2.395 22.984 1 95.69 181 PHE A N 1
ATOM 1423 C CA . PHE A 1 181 ? -15.453 0.99 23.016 1 95.69 181 PHE A CA 1
ATOM 1424 C C . PHE A 1 181 ? -15.914 0.582 24.406 1 95.69 181 PHE A C 1
ATOM 1426 O O . PHE A 1 181 ? -16.297 -0.568 24.625 1 95.69 181 PHE A O 1
ATOM 1433 N N . LYS A 1 182 ? -15.906 1.431 25.297 1 93.38 182 LYS A N 1
ATOM 1434 C CA . LYS A 1 182 ? -16.328 1.154 26.672 1 93.38 182 LYS A CA 1
ATOM 1435 C C . LYS A 1 182 ? -17.828 1.385 26.844 1 93.38 182 LYS A C 1
ATOM 1437 O O . LYS A 1 182 ? -18.391 1.059 27.891 1 93.38 182 LYS A O 1
ATOM 1442 N N . ALA A 1 183 ? -18.484 1.994 25.938 1 89.94 183 ALA A N 1
ATOM 1443 C CA . ALA A 1 183 ? -19.922 2.242 25.906 1 89.94 183 ALA A CA 1
ATOM 1444 C C . ALA A 1 183 ? -20.516 1.929 24.531 1 89.94 183 ALA A C 1
ATOM 1446 O O . ALA A 1 183 ? -19.781 1.778 23.562 1 89.94 183 ALA A O 1
ATOM 1447 N N . PRO A 1 184 ? -21.859 1.851 24.484 1 90.88 184 PRO A N 1
ATOM 1448 C CA . PRO A 1 184 ? -22.469 1.628 23.172 1 90.88 184 PRO A CA 1
ATOM 1449 C C . PRO A 1 184 ? -22.141 2.744 22.188 1 90.88 184 PRO A C 1
ATOM 1451 O O . PRO A 1 184 ? -22.156 3.922 22.547 1 90.88 184 PRO A O 1
ATOM 1454 N N . LEU A 1 185 ? -21.859 2.334 21 1 92.56 185 LEU A N 1
ATOM 1455 C CA . LEU A 1 185 ? -21.453 3.262 19.953 1 92.56 185 LEU A CA 1
ATOM 1456 C C . LEU A 1 185 ? -22.609 4.16 19.531 1 92.56 185 LEU A C 1
ATOM 1458 O O . LEU A 1 185 ? -23.719 3.68 19.281 1 92.56 185 LEU A O 1
ATOM 1462 N N . SER A 1 186 ? -22.359 5.457 19.562 1 92.69 186 SER A N 1
ATOM 1463 C CA . SER A 1 186 ? -23.312 6.426 19.047 1 92.69 186 SER A CA 1
ATOM 1464 C C . SER A 1 186 ? -22.734 7.207 17.859 1 92.69 186 SER A C 1
ATOM 1466 O O . SER A 1 186 ? -21.516 7.355 17.766 1 92.69 186 SER A O 1
ATOM 1468 N N . GLU A 1 187 ? -23.641 7.652 17.094 1 91.25 187 GLU A N 1
ATOM 1469 C CA . GLU A 1 187 ? -23.219 8.453 15.953 1 91.25 187 GLU A CA 1
ATOM 1470 C C . GLU A 1 187 ? -22.469 9.703 16.391 1 91.25 187 GLU A C 1
ATOM 1472 O O . GLU A 1 187 ? -21.453 10.062 15.797 1 91.25 187 GLU A O 1
ATOM 1477 N N . GLU A 1 188 ? -22.969 10.312 17.375 1 91.31 188 GLU A N 1
ATOM 1478 C CA . GLU A 1 188 ? -22.344 11.531 17.906 1 91.31 188 GLU A CA 1
ATOM 1479 C C . GLU A 1 188 ? -20.938 11.273 18.391 1 91.31 188 GLU A C 1
ATOM 1481 O O . GLU A 1 188 ? -20.016 12.062 18.141 1 91.31 188 GLU A O 1
ATOM 1486 N N . ALA A 1 189 ? -20.781 10.188 19.078 1 92.81 189 ALA A N 1
ATOM 1487 C CA . ALA A 1 189 ? -19.469 9.828 19.594 1 92.81 189 ALA A CA 1
ATOM 1488 C C . ALA A 1 189 ? -18.469 9.57 18.469 1 92.81 189 ALA A C 1
ATOM 1490 O O . ALA A 1 189 ? -17.312 9.969 18.562 1 92.81 189 ALA A O 1
ATOM 1491 N N . ILE A 1 190 ? -18.906 8.969 17.422 1 94.31 190 ILE A N 1
ATOM 1492 C CA . ILE A 1 190 ? -18.047 8.617 16.281 1 94.31 190 ILE A CA 1
ATOM 1493 C C . ILE A 1 190 ? -17.469 9.891 15.664 1 94.31 190 ILE A C 1
ATOM 1495 O O . ILE A 1 190 ? -16.266 9.961 15.398 1 94.31 190 ILE A O 1
ATOM 1499 N N . PHE A 1 191 ? -18.266 10.898 15.586 1 92.69 191 PHE A N 1
ATOM 1500 C CA . PHE A 1 191 ? -17.859 12.094 14.859 1 92.69 191 PHE A CA 1
ATOM 1501 C C . PHE A 1 191 ? -17.156 13.078 15.797 1 92.69 191 PHE A C 1
ATOM 1503 O O . PHE A 1 191 ? -16.594 14.078 15.344 1 92.69 191 PHE A O 1
ATOM 1510 N N . ALA A 1 192 ? -17.125 12.805 17.047 1 93.75 192 ALA A N 1
ATOM 1511 C CA . ALA A 1 192 ? -16.453 13.656 18.016 1 93.75 192 ALA A CA 1
ATOM 1512 C C . ALA A 1 192 ? -14.945 13.375 18.047 1 93.75 192 ALA A C 1
ATOM 1514 O O . ALA A 1 192 ? -14.156 14.219 18.484 1 93.75 192 ALA A O 1
ATOM 1515 N N . TYR A 1 193 ? -14.523 12.203 17.625 1 95.5 193 TYR A N 1
ATOM 1516 C CA . TYR A 1 193 ? -13.117 11.797 17.672 1 95.5 193 TYR A CA 1
ATOM 1517 C C . TYR A 1 193 ? -12.453 12 16.312 1 95.5 193 TYR A C 1
ATOM 1519 O O . TYR A 1 193 ? -13.133 12.078 15.289 1 95.5 193 TYR A O 1
ATOM 1527 N N . PRO A 1 194 ? -11.117 12.164 16.312 1 96.31 194 PRO A N 1
ATOM 1528 C CA . PRO A 1 194 ? -10.414 12.258 15.031 1 96.31 194 PRO A CA 1
ATOM 1529 C C . PRO A 1 194 ? -10.422 10.945 14.258 1 96.31 194 PRO A C 1
ATOM 1531 O O . PRO A 1 194 ? -10.562 9.875 14.852 1 96.31 194 PRO A O 1
ATOM 1534 N N . HIS A 1 195 ? -10.219 11.125 12.898 1 97.12 195 HIS A N 1
ATOM 1535 C CA . HIS A 1 195 ? -10.297 9.953 12.031 1 97.12 195 HIS A CA 1
ATOM 1536 C C . HIS A 1 195 ? -9.039 9.82 11.172 1 97.12 195 HIS A C 1
ATOM 1538 O O . HIS A 1 195 ? -8.367 10.812 10.891 1 97.12 195 HIS A O 1
ATOM 1544 N N . VAL A 1 196 ? -8.742 8.562 10.859 1 97.38 196 VAL A N 1
ATOM 1545 C CA . VAL A 1 196 ? -7.867 8.227 9.742 1 97.38 196 VAL A CA 1
ATOM 1546 C C . VAL A 1 196 ? -8.703 7.844 8.523 1 97.38 196 VAL A C 1
ATOM 1548 O O . VAL A 1 196 ? -9.617 7.023 8.625 1 97.38 196 VAL A O 1
ATOM 1551 N N . THR A 1 197 ? -8.43 8.516 7.422 1 95.12 197 THR A N 1
ATOM 1552 C CA . THR A 1 197 ? -9.109 8.18 6.18 1 95.12 197 THR A CA 1
ATOM 1553 C C . THR A 1 197 ? -8.109 7.723 5.117 1 95.12 197 THR A C 1
ATOM 1555 O O . THR A 1 197 ? -6.902 7.73 5.355 1 95.12 197 THR A O 1
ATOM 1558 N N . LEU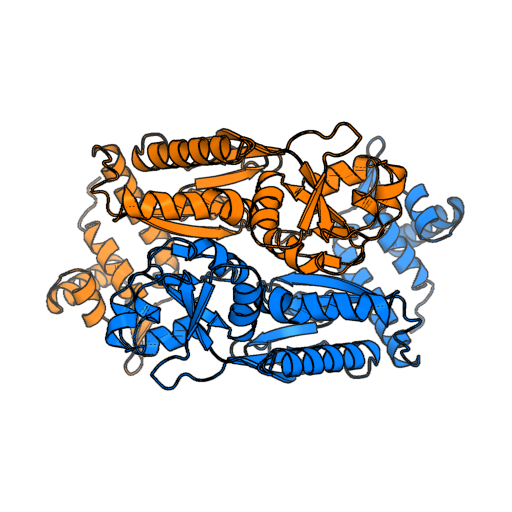 A 1 198 ? -8.734 7.223 4.023 1 92.88 198 LEU A N 1
ATOM 1559 C CA . LEU A 1 198 ? -7.867 6.695 2.979 1 92.88 198 LEU A CA 1
ATOM 1560 C C . LEU A 1 198 ? -8.07 7.453 1.67 1 92.88 198 LEU A C 1
ATOM 1562 O O . LEU A 1 198 ? -9.188 7.84 1.34 1 92.88 198 LEU A O 1
ATOM 1566 N N . SER A 1 199 ? -6.941 7.645 1.037 1 85.69 199 SER A N 1
ATOM 1567 C CA . SER A 1 199 ? -6.906 8.086 -0.354 1 85.69 199 SER A CA 1
ATOM 1568 C C . SER A 1 199 ? -6.086 7.129 -1.217 1 85.69 199 SER A C 1
ATOM 1570 O O . SER A 1 199 ? -4.871 7.023 -1.052 1 85.69 199 SER A O 1
ATOM 1572 N N . VAL A 1 200 ? -6.797 6.48 -2.059 1 78 200 VAL A N 1
ATOM 1573 C CA . VAL A 1 200 ? -6.117 5.387 -2.748 1 78 200 VAL A CA 1
ATOM 1574 C C . VAL A 1 200 ? -6.105 5.648 -4.25 1 78 200 VAL A C 1
ATOM 1576 O O . VAL A 1 200 ? -6.926 6.418 -4.758 1 78 200 VAL A O 1
ATOM 1579 N N . GLY A 1 201 ? -5.148 5.035 -4.922 1 67.44 201 GLY A N 1
ATOM 1580 C CA . GLY A 1 201 ? -5.051 5.09 -6.371 1 67.44 201 GLY A CA 1
ATOM 1581 C C . GLY A 1 201 ? -4.332 6.328 -6.871 1 67.44 201 GLY A C 1
ATOM 1582 O O . GLY A 1 201 ? -3.977 7.207 -6.086 1 67.44 201 GLY A O 1
ATOM 1583 N N . SER A 1 202 ? -4.141 6.348 -8.109 1 61.12 202 SER A N 1
ATOM 1584 C CA . SER A 1 202 ? -3.422 7.441 -8.75 1 61.12 202 SER A CA 1
ATOM 1585 C C . SER A 1 202 ? -4.219 8.742 -8.672 1 61.12 202 SER A C 1
ATOM 1587 O O . SER A 1 202 ? -3.637 9.828 -8.617 1 61.12 202 SER A O 1
ATOM 1589 N N . SER A 1 203 ? -5.445 8.555 -8.547 1 57.09 203 SER A N 1
ATOM 1590 C CA . SER A 1 203 ? -6.305 9.734 -8.523 1 57.09 203 SER A CA 1
ATOM 1591 C C . SER A 1 203 ? -6.527 10.227 -7.102 1 57.09 203 SER A C 1
ATOM 1593 O O . SER A 1 203 ? -7.133 11.281 -6.895 1 57.09 203 SER A O 1
ATOM 1595 N N . ARG A 1 204 ? -5.957 9.539 -6.258 1 64.62 204 ARG A N 1
ATOM 1596 C CA . ARG A 1 204 ? -6.137 9.875 -4.848 1 64.62 204 ARG A CA 1
ATOM 1597 C C . ARG A 1 204 ? -7.609 10.086 -4.52 1 64.62 204 ARG A C 1
ATOM 1599 O O . ARG A 1 204 ? -7.973 11.086 -3.896 1 64.62 204 ARG A O 1
ATOM 1606 N N . ALA A 1 205 ? -8.422 9.148 -5.066 1 71.31 205 ALA A N 1
ATOM 1607 C CA . ALA A 1 205 ? -9.867 9.211 -4.875 1 71.31 205 ALA A CA 1
ATOM 1608 C C . ALA A 1 205 ? -10.266 8.664 -3.51 1 71.31 205 ALA A C 1
ATOM 1610 O O . ALA A 1 205 ? -9.547 7.844 -2.928 1 71.31 205 ALA A O 1
ATOM 1611 N N . ALA A 1 206 ? -11.336 9.242 -3.049 1 77.81 206 ALA A N 1
ATOM 1612 C CA . ALA A 1 206 ? -11.922 8.68 -1.834 1 77.81 206 ALA A CA 1
ATOM 1613 C C . ALA A 1 206 ? -12.367 7.238 -2.051 1 77.81 206 ALA A C 1
ATOM 1615 O O . ALA A 1 206 ? -12.797 6.871 -3.146 1 77.81 206 ALA A O 1
ATOM 1616 N N . THR A 1 207 ? -12.219 6.453 -1.021 1 89.31 207 THR A N 1
ATOM 1617 C CA . THR A 1 207 ? -12.664 5.066 -1.08 1 89.31 207 THR A CA 1
ATOM 1618 C C . THR A 1 207 ? -14.188 4.988 -1.113 1 89.31 207 THR A C 1
ATOM 1620 O O . THR A 1 207 ? -14.867 5.969 -0.816 1 89.31 207 THR A O 1
ATOM 1623 N N . VAL A 1 208 ? -14.727 3.82 -1.48 1 89.88 208 VAL A N 1
ATOM 1624 C CA . VAL A 1 208 ? -16.172 3.6 -1.508 1 89.88 208 VAL A CA 1
ATOM 1625 C C . VAL A 1 208 ? -16.75 3.84 -0.118 1 89.88 208 VAL A C 1
ATOM 1627 O O . VAL A 1 208 ? -17.766 4.535 0.027 1 89.88 208 VAL A O 1
ATOM 1630 N N . GLY A 1 209 ? -16.109 3.334 0.898 1 91.56 209 GLY A N 1
ATOM 1631 C CA . GLY A 1 209 ? -16.562 3.514 2.266 1 91.56 209 GLY A CA 1
ATOM 1632 C C . GLY A 1 209 ? -16.547 4.961 2.721 1 91.56 209 GLY A C 1
ATOM 1633 O O . GLY A 1 209 ? -17.5 5.438 3.342 1 91.56 209 GLY A O 1
ATOM 1634 N N . ASP A 1 210 ? -15.484 5.629 2.389 1 89 210 ASP A N 1
ATOM 1635 C CA . ASP A 1 210 ? -15.359 7.02 2.809 1 89 210 ASP A CA 1
ATOM 1636 C C . ASP A 1 210 ? -16.375 7.906 2.1 1 89 210 ASP A C 1
ATOM 1638 O O . ASP A 1 210 ? -16.906 8.852 2.691 1 89 210 ASP A O 1
ATOM 1642 N N . LYS A 1 211 ? -16.641 7.602 0.85 1 87.19 211 LYS A N 1
ATOM 1643 C CA . LYS A 1 211 ? -17.672 8.344 0.122 1 87.19 211 LYS A CA 1
ATOM 1644 C C . LYS A 1 211 ? -19.031 8.156 0.765 1 87.19 211 LYS A C 1
ATOM 1646 O O . LYS A 1 211 ? -19.797 9.117 0.91 1 87.19 211 LYS A O 1
ATOM 1651 N N . GLN A 1 212 ? -19.312 6.953 1.093 1 87.69 212 GLN A N 1
ATOM 1652 C CA . GLN A 1 212 ? -20.578 6.668 1.76 1 87.69 212 GLN A CA 1
ATOM 1653 C C . GLN A 1 212 ? -20.656 7.383 3.104 1 87.69 212 GLN A C 1
ATOM 1655 O O . GLN A 1 212 ? -21.719 7.895 3.473 1 87.69 212 GLN A O 1
ATOM 1660 N N . PHE A 1 213 ? -19.562 7.375 3.771 1 85.62 213 PHE A N 1
ATOM 1661 C CA . PHE A 1 213 ? -19.5 8.031 5.07 1 85.62 213 PHE A CA 1
ATOM 1662 C C . PHE A 1 213 ? -19.734 9.531 4.934 1 85.62 213 PHE A C 1
ATOM 1664 O O . PHE A 1 213 ? -20.422 10.141 5.762 1 85.62 213 PHE A O 1
ATOM 1671 N N . GLU A 1 214 ? -19.219 10.078 3.9 1 81.81 214 GLU A N 1
ATOM 1672 C CA . GLU A 1 214 ? -19.391 11.5 3.623 1 81.81 214 GLU A CA 1
ATOM 1673 C C . GLU A 1 214 ? -20.859 11.828 3.307 1 81.81 214 GLU A C 1
ATOM 1675 O O . GLU A 1 214 ? -21.328 12.93 3.602 1 81.81 214 GLU A O 1
ATOM 1680 N N . LEU A 1 215 ? -21.531 10.961 2.734 1 83.25 215 LEU A N 1
ATOM 1681 C CA . LEU A 1 215 ? -22.938 11.148 2.344 1 83.25 215 LEU A CA 1
ATOM 1682 C C . LEU A 1 215 ? -23.828 11.25 3.572 1 83.25 215 LEU A C 1
ATOM 1684 O O . LEU A 1 215 ? -24.969 11.711 3.477 1 83.25 215 LEU A O 1
ATOM 1688 N N . LEU A 1 216 ? -23.266 10.797 4.676 1 83 216 LEU A N 1
ATOM 1689 C CA . LEU A 1 216 ? -24.031 10.93 5.914 1 83 216 LEU A CA 1
ATOM 1690 C C . LEU A 1 216 ? -24.156 12.391 6.312 1 83 216 LEU A C 1
ATOM 1692 O O . LEU A 1 216 ? -24.984 12.742 7.156 1 83 216 LEU A O 1
ATOM 1696 N N . GLY A 1 217 ? -23.281 13.219 5.746 1 79.69 217 GLY A N 1
ATOM 1697 C CA . GLY A 1 217 ? -23.422 14.656 5.898 1 79.69 217 GLY A CA 1
ATOM 1698 C C . GLY A 1 217 ? -22.781 15.188 7.164 1 79.69 217 GLY A C 1
ATOM 1699 O O . GLY A 1 217 ? -23.016 16.328 7.559 1 79.69 217 GLY A O 1
ATOM 1700 N N . ARG A 1 218 ? -22.141 14.383 7.891 1 81.06 218 ARG A N 1
ATOM 1701 C CA . ARG A 1 218 ? -21.438 14.836 9.086 1 81.06 218 ARG A CA 1
ATOM 1702 C C . ARG A 1 218 ? -19.938 14.953 8.828 1 81.06 218 ARG A C 1
ATOM 1704 O O . ARG A 1 218 ? -19.312 14.023 8.305 1 81.06 218 ARG A O 1
ATOM 1711 N N . PRO A 1 219 ? -19.469 16.078 9.195 1 83.38 219 PRO A N 1
ATOM 1712 C CA . PRO A 1 219 ? -18.031 16.281 8.938 1 83.38 219 PRO A CA 1
ATOM 1713 C C . PRO A 1 219 ? -17.156 15.445 9.859 1 83.38 219 PRO A C 1
ATOM 1715 O O . PRO A 1 219 ? -17.438 15.32 11.055 1 83.38 219 PRO A O 1
ATOM 1718 N N . ARG A 1 220 ? -16.094 14.805 9.32 1 88.44 220 ARG A N 1
ATOM 1719 C CA . ARG A 1 220 ? -15.078 14.086 10.07 1 88.44 220 ARG A CA 1
ATOM 1720 C C . ARG A 1 220 ? -13.828 14.945 10.266 1 88.44 220 ARG A C 1
ATOM 1722 O O . ARG A 1 220 ? -13.398 15.641 9.336 1 88.44 220 ARG A O 1
ATOM 1729 N N . ARG A 1 221 ? -13.398 14.977 11.461 1 90.88 221 ARG A N 1
ATOM 1730 C CA . ARG A 1 221 ? -12.07 15.531 11.68 1 90.88 221 ARG A CA 1
ATOM 1731 C C . ARG A 1 221 ? -10.984 14.539 11.273 1 90.88 221 ARG A C 1
ATOM 1733 O O . ARG A 1 221 ? -10.742 13.555 11.984 1 90.88 221 ARG A O 1
ATOM 1740 N N . VAL A 1 222 ? -10.312 14.852 10.164 1 93.81 222 VAL A N 1
ATOM 1741 C CA . VAL A 1 222 ? -9.32 13.922 9.625 1 93.81 222 VAL A CA 1
ATOM 1742 C C . VAL A 1 222 ? -7.926 14.328 10.102 1 93.81 222 VAL A C 1
ATOM 1744 O O . VAL A 1 222 ? -7.43 15.398 9.75 1 93.81 222 VAL A O 1
ATOM 1747 N N . GLU A 1 223 ? -7.266 13.484 10.836 1 96.56 223 GLU A N 1
ATOM 1748 C CA . GLU A 1 223 ? -5.918 13.734 11.344 1 96.56 223 GLU A CA 1
ATOM 1749 C C . GLU A 1 223 ? -4.863 13.141 10.414 1 96.56 223 GLU A C 1
ATOM 1751 O O . GLU A 1 223 ? -3.762 13.688 10.289 1 96.56 223 GLU A O 1
ATOM 1756 N N . VAL A 1 224 ? -5.215 12.016 9.812 1 97.5 224 VAL A N 1
ATOM 1757 C CA . VAL A 1 224 ? -4.281 11.344 8.922 1 97.5 224 VAL A CA 1
ATOM 1758 C C . VAL A 1 224 ? -5.027 10.828 7.688 1 97.5 224 VAL A C 1
ATOM 1760 O O . VAL A 1 224 ? -6.098 10.227 7.809 1 97.5 224 VAL A O 1
ATOM 1763 N N . ILE A 1 225 ? -4.504 11.141 6.555 1 95.88 225 ILE A N 1
ATOM 1764 C CA . ILE A 1 225 ? -4.906 10.5 5.309 1 95.88 225 ILE A CA 1
ATOM 1765 C C . ILE A 1 225 ? -3.832 9.508 4.867 1 95.88 225 ILE A C 1
ATOM 1767 O O . ILE A 1 225 ? -2.697 9.898 4.582 1 95.88 225 ILE A O 1
ATOM 1771 N N . ALA A 1 226 ? -4.227 8.266 4.863 1 95.19 226 ALA A N 1
ATOM 1772 C CA . ALA A 1 226 ? -3.281 7.215 4.508 1 95.19 226 ALA A CA 1
ATOM 1773 C C . ALA A 1 226 ? -3.506 6.734 3.078 1 95.19 226 ALA A C 1
ATOM 1775 O O . ALA A 1 226 ? -4.469 7.137 2.424 1 95.19 226 ALA A O 1
ATOM 1776 N N . SER A 1 227 ? -2.586 5.828 2.645 1 92.38 227 SER A N 1
ATOM 1777 C CA . SER A 1 227 ? -2.672 5.395 1.253 1 92.38 227 SER A CA 1
ATOM 1778 C C . SER A 1 227 ? -2.863 3.885 1.155 1 92.38 227 SER A C 1
ATOM 1780 O O . SER A 1 227 ? -2.869 3.324 0.057 1 92.38 227 SER A O 1
ATOM 1782 N N . SER A 1 228 ? -2.965 3.246 2.254 1 92.69 228 SER A N 1
ATOM 1783 C CA . SER A 1 228 ? -3.135 1.797 2.268 1 92.69 228 SER A CA 1
ATOM 1784 C C . SER A 1 228 ? -4.055 1.358 3.398 1 92.69 228 SER A C 1
ATOM 1786 O O . SER A 1 228 ? -3.977 1.884 4.512 1 92.69 228 SER A O 1
ATOM 1788 N N . PHE A 1 229 ? -4.883 0.417 3.105 1 95 229 PHE A N 1
ATOM 1789 C CA . PHE A 1 229 ? -5.801 -0.115 4.109 1 95 229 PHE A CA 1
ATOM 1790 C C . PHE A 1 229 ? -5.035 -0.847 5.207 1 95 229 PHE A C 1
ATOM 1792 O O . PHE A 1 229 ? -5.398 -0.769 6.379 1 95 229 PHE A O 1
ATOM 1799 N N . SER A 1 230 ? -4.02 -1.482 4.828 1 93 230 SER A N 1
ATOM 1800 C CA . SER A 1 230 ? -3.27 -2.318 5.762 1 93 230 SER A CA 1
ATOM 1801 C C . SER A 1 230 ? -2.453 -1.47 6.73 1 93 230 SER A C 1
ATOM 1803 O O . SER A 1 230 ? -1.938 -1.98 7.727 1 93 230 SER A O 1
ATOM 1805 N N . SER A 1 231 ? -2.338 -0.185 6.488 1 94.75 231 SER A N 1
ATOM 1806 C CA . SER A 1 231 ? -1.628 0.696 7.41 1 94.75 231 SER A CA 1
ATOM 1807 C C . SER A 1 231 ? -2.535 1.151 8.547 1 94.75 231 SER A C 1
ATOM 1809 O O . SER A 1 231 ? -2.057 1.668 9.562 1 94.75 231 SER A O 1
ATOM 1811 N N . LEU A 1 232 ? -3.799 0.958 8.445 1 96.88 232 LEU A N 1
ATOM 1812 C CA . LEU A 1 232 ? -4.773 1.526 9.367 1 96.88 232 LEU A CA 1
ATOM 1813 C C . LEU A 1 232 ? -4.52 1.043 10.789 1 96.88 232 LEU A C 1
ATOM 1815 O O . LEU A 1 232 ? -4.438 1.85 11.719 1 96.88 232 LEU A O 1
ATOM 1819 N N . PRO A 1 233 ? -4.305 -0.245 10.969 1 96.75 233 PRO A N 1
ATOM 1820 C CA . PRO A 1 233 ? -4.078 -0.675 12.352 1 96.75 233 PRO A CA 1
ATOM 1821 C C . PRO A 1 233 ? -2.875 0.015 12.992 1 96.75 233 PRO A C 1
ATOM 1823 O O . PRO A 1 233 ? -2.928 0.386 14.164 1 96.75 233 PRO A O 1
ATOM 1826 N N . TRP A 1 234 ? -1.856 0.254 12.234 1 96.25 234 TRP A N 1
ATOM 1827 C CA . TRP A 1 234 ? -0.639 0.887 12.727 1 96.25 234 TRP A CA 1
ATOM 1828 C C . TRP A 1 234 ? -0.902 2.334 13.133 1 96.25 234 TRP A C 1
ATOM 1830 O O . TRP A 1 234 ? -0.255 2.859 14.039 1 96.25 234 TRP A O 1
ATOM 1840 N N . LEU A 1 235 ? -1.858 2.955 12.508 1 97.69 235 LEU A N 1
ATOM 1841 C CA . LEU A 1 235 ? -2.127 4.379 12.695 1 97.69 235 LEU A CA 1
ATOM 1842 C C . LEU A 1 235 ? -3.143 4.598 13.812 1 97.69 235 LEU A C 1
ATOM 1844 O O . LEU A 1 235 ? -3.379 5.734 14.227 1 97.69 235 LEU A O 1
ATOM 1848 N N . LEU A 1 236 ? -3.707 3.512 14.32 1 97.94 236 LEU A N 1
ATOM 1849 C CA . LEU A 1 236 ? -4.758 3.611 15.328 1 97.94 236 LEU A CA 1
ATOM 1850 C C . LEU A 1 236 ? -4.207 3.314 16.719 1 97.94 236 LEU A C 1
ATOM 1852 O O . LEU A 1 236 ? -4.688 3.869 17.719 1 97.94 236 LEU A O 1
ATOM 1856 N N . ILE A 1 237 ? -3.219 2.459 16.812 1 96.31 237 ILE A N 1
ATOM 1857 C CA . ILE A 1 237 ? -2.725 1.954 18.078 1 96.31 237 ILE A CA 1
ATOM 1858 C C . ILE A 1 237 ? -2.229 3.115 18.938 1 96.31 237 ILE A C 1
ATOM 1860 O O . ILE A 1 237 ? -1.422 3.93 18.484 1 96.31 237 ILE A O 1
ATOM 1864 N N . GLY A 1 238 ? -2.729 3.158 20.156 1 94.69 238 GLY A N 1
ATOM 1865 C CA . GLY A 1 238 ? -2.254 4.137 21.125 1 94.69 238 GLY A CA 1
ATOM 1866 C C . GLY A 1 238 ? -2.789 5.531 20.875 1 94.69 238 GLY A C 1
ATOM 1867 O O . GLY A 1 238 ? -2.236 6.516 21.375 1 94.69 238 GLY A O 1
ATOM 1868 N N . THR A 1 239 ? -3.764 5.672 19.984 1 96.38 239 THR A N 1
ATOM 1869 C CA . THR A 1 239 ? -4.324 6.977 19.656 1 96.38 239 THR A CA 1
ATOM 1870 C C . THR A 1 239 ? -5.828 7 19.906 1 96.38 239 THR A C 1
ATOM 1872 O O . THR A 1 239 ? -6.426 5.973 20.234 1 96.38 239 THR A O 1
ATOM 1875 N N . GLU A 1 240 ? -6.359 8.188 19.766 1 96.12 240 GLU A N 1
ATOM 1876 C CA . GLU A 1 240 ? -7.809 8.336 19.844 1 96.12 240 GLU A CA 1
ATOM 1877 C C . GLU A 1 240 ? -8.445 8.352 18.453 1 96.12 240 GLU A C 1
ATOM 1879 O O . GLU A 1 240 ? -9.609 8.703 18.312 1 96.12 240 GLU A O 1
ATOM 1884 N N . ARG A 1 241 ? -7.66 8.016 17.453 1 97.75 241 ARG A N 1
ATOM 1885 C CA . ARG A 1 241 ? -8.148 8.016 16.078 1 97.75 241 ARG A CA 1
ATOM 1886 C C . ARG A 1 241 ? -9.094 6.836 15.836 1 97.75 241 ARG A C 1
ATOM 1888 O O . ARG A 1 241 ? -8.898 5.754 16.391 1 97.75 241 ARG A O 1
ATOM 1895 N N . LEU A 1 242 ? -10.039 7.125 15.016 1 97.88 242 LEU A N 1
ATOM 1896 C CA . LEU A 1 242 ? -10.953 6.098 14.531 1 97.88 242 LEU A CA 1
ATOM 1897 C C . LEU A 1 242 ? -10.844 5.945 13.016 1 97.88 242 LEU A C 1
ATOM 1899 O O . LEU A 1 242 ? -10.391 6.859 12.328 1 97.88 242 LEU A O 1
ATOM 1903 N N . ALA A 1 243 ? -11.227 4.781 12.516 1 97.81 243 ALA A N 1
ATOM 1904 C CA . ALA A 1 243 ? -11.227 4.551 11.07 1 97.81 243 ALA A CA 1
ATOM 1905 C C . ALA A 1 243 ? -12.375 3.637 10.664 1 97.81 243 ALA A C 1
ATOM 1907 O O . ALA A 1 24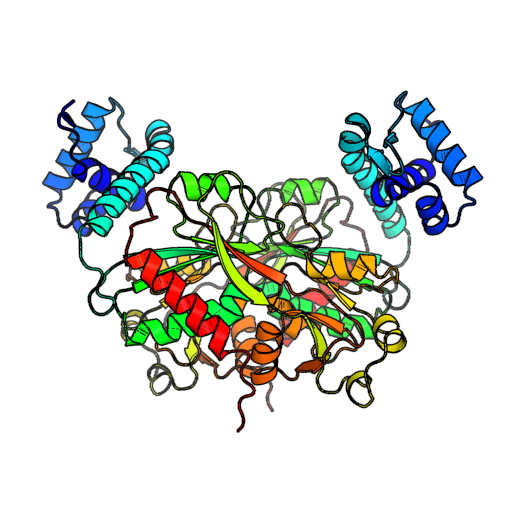3 ? -12.758 2.74 11.422 1 97.81 243 ALA A O 1
ATOM 1908 N N . LEU A 1 244 ? -12.945 3.928 9.531 1 96.75 244 LEU A N 1
ATOM 1909 C CA . LEU A 1 244 ? -13.812 2.965 8.859 1 96.75 244 LEU A CA 1
ATOM 1910 C C . LEU A 1 244 ? -12.992 1.863 8.203 1 96.75 244 LEU A C 1
ATOM 1912 O O . LEU A 1 244 ? -12.109 2.145 7.383 1 96.75 244 LEU A O 1
ATOM 1916 N N . MET A 1 245 ? -13.266 0.589 8.602 1 97.62 245 MET A N 1
ATOM 1917 C CA . MET A 1 245 ? -12.484 -0.522 8.07 1 97.62 245 MET A CA 1
ATOM 1918 C C . MET A 1 245 ? -13.391 -1.609 7.512 1 97.62 245 MET A C 1
ATOM 1920 O O . MET A 1 245 ? -14.547 -1.733 7.926 1 97.62 245 MET A O 1
ATOM 1924 N N . HIS A 1 246 ? -12.883 -2.314 6.52 1 97.81 246 HIS A N 1
ATOM 1925 C CA . HIS A 1 246 ? -13.523 -3.568 6.137 1 97.81 246 HIS A CA 1
ATOM 1926 C C . HIS A 1 246 ? -13.562 -4.543 7.309 1 97.81 246 HIS A C 1
ATOM 1928 O O . HIS A 1 246 ? -12.57 -4.703 8.023 1 97.81 246 HIS A O 1
ATOM 1934 N N . GLU A 1 247 ? -14.633 -5.211 7.512 1 97.75 247 GLU A N 1
ATOM 1935 C CA . GLU A 1 247 ? -14.805 -6.086 8.664 1 97.75 247 GLU A CA 1
ATOM 1936 C C . GLU A 1 247 ? -13.766 -7.199 8.68 1 97.75 247 GLU A C 1
ATOM 1938 O O . GLU A 1 247 ? -13.148 -7.473 9.711 1 97.75 247 GLU A O 1
ATOM 1943 N N . ARG A 1 248 ? -13.531 -7.832 7.551 1 97.31 248 ARG A N 1
ATOM 1944 C CA . ARG A 1 248 ? -12.57 -8.93 7.496 1 97.31 248 ARG A CA 1
ATOM 1945 C C . ARG A 1 248 ? -11.172 -8.445 7.844 1 97.31 248 ARG A C 1
ATOM 1947 O O . ARG A 1 248 ? -10.398 -9.172 8.469 1 97.31 248 ARG A O 1
ATOM 1954 N N . LEU A 1 249 ? -10.859 -7.266 7.41 1 96.81 249 LEU A N 1
ATOM 1955 C CA . LEU A 1 249 ? -9.555 -6.707 7.746 1 96.81 249 LEU A CA 1
ATOM 1956 C C . LEU A 1 249 ? -9.477 -6.375 9.234 1 96.81 249 LEU A C 1
ATOM 1958 O O . LEU A 1 249 ? -8.445 -6.617 9.875 1 96.81 249 LEU A O 1
ATOM 1962 N N . ALA A 1 250 ? -10.508 -5.781 9.766 1 97.38 250 ALA A N 1
ATOM 1963 C CA . ALA A 1 250 ? -10.555 -5.449 11.188 1 97.38 250 ALA A CA 1
ATOM 1964 C C . ALA A 1 250 ? -10.422 -6.703 12.047 1 97.38 250 ALA A C 1
ATOM 1966 O O . ALA A 1 250 ? -9.703 -6.703 13.047 1 97.38 250 ALA A O 1
ATOM 1967 N N . LEU A 1 251 ? -11.086 -7.742 11.68 1 95.94 251 LEU A N 1
ATOM 1968 C CA . LEU A 1 251 ? -11.023 -9.008 12.398 1 95.94 251 LEU A CA 1
ATOM 1969 C C . LEU A 1 251 ? -9.609 -9.578 12.367 1 95.94 251 LEU A C 1
ATOM 1971 O O . LEU A 1 251 ? -9.078 -9.992 13.398 1 95.94 251 LEU A O 1
ATOM 1975 N N . ALA A 1 252 ? -9.07 -9.547 11.211 1 94.12 252 ALA A N 1
ATOM 1976 C CA . ALA A 1 252 ? -7.695 -10.023 11.078 1 94.12 252 ALA A CA 1
ATOM 1977 C C . ALA A 1 252 ? -6.734 -9.195 11.93 1 94.12 252 ALA A C 1
ATOM 1979 O O . ALA A 1 252 ? -5.871 -9.742 12.617 1 94.12 252 ALA A O 1
ATOM 1980 N N . ALA A 1 253 ? -6.891 -7.914 11.812 1 95 253 ALA A N 1
ATOM 1981 C CA . ALA A 1 253 ? -6.035 -7 12.562 1 95 253 ALA A CA 1
ATOM 1982 C C . ALA A 1 253 ? -6.188 -7.215 14.07 1 95 253 ALA A C 1
ATOM 1984 O O . ALA A 1 253 ? -5.199 -7.223 14.805 1 95 253 ALA A O 1
ATOM 1985 N N . ALA A 1 254 ? -7.383 -7.438 14.523 1 95.5 254 ALA A N 1
ATOM 1986 C CA . ALA A 1 254 ? -7.664 -7.582 15.945 1 95.5 254 ALA A CA 1
ATOM 1987 C C . ALA A 1 254 ? -7.02 -8.844 16.5 1 95.5 254 ALA A C 1
ATOM 1989 O O . ALA A 1 254 ? -6.781 -8.945 17.719 1 95.5 254 ALA A O 1
ATOM 1990 N N . HIS A 1 255 ? -6.762 -9.758 15.672 1 93.31 255 HIS A N 1
ATOM 1991 C CA . HIS A 1 255 ? -6.105 -10.992 16.094 1 93.31 255 HIS A CA 1
ATOM 1992 C C . HIS A 1 255 ? -4.648 -10.742 16.469 1 93.31 255 HIS A C 1
ATOM 1994 O O . HIS A 1 255 ? -4.094 -11.445 17.312 1 93.31 255 HIS A O 1
ATOM 2000 N N . HIS A 1 256 ? -4.094 -9.742 15.891 1 92.88 256 HIS A N 1
ATOM 2001 C CA . HIS A 1 256 ? -2.66 -9.57 16.078 1 92.88 256 HIS A CA 1
ATOM 2002 C C . HIS A 1 256 ? -2.355 -8.234 16.766 1 92.88 256 HIS A C 1
ATOM 2004 O O . HIS A 1 256 ? -1.38 -8.125 17.5 1 92.88 256 HIS A O 1
ATOM 2010 N N . PHE A 1 257 ? -3.158 -7.234 16.516 1 93.5 257 PHE A N 1
ATOM 2011 C CA . PHE A 1 257 ? -2.943 -5.887 17.031 1 93.5 257 PHE A CA 1
ATOM 2012 C C . PHE A 1 257 ? -3.895 -5.586 18.188 1 93.5 257 PHE A C 1
ATOM 2014 O O . PHE A 1 257 ? -4.965 -6.188 18.281 1 93.5 257 PHE A O 1
ATOM 2021 N N . PRO A 1 258 ? -3.475 -4.719 19.078 1 96.5 258 PRO A N 1
ATOM 2022 C CA . PRO A 1 258 ? -4.426 -4.234 20.078 1 96.5 258 PRO A CA 1
ATOM 2023 C C . PRO A 1 258 ? -5.453 -3.264 19.5 1 96.5 258 PRO A C 1
ATOM 2025 O O . PRO A 1 258 ? -5.523 -2.107 19.922 1 96.5 258 PRO A O 1
ATOM 2028 N N . ILE A 1 259 ? -6.234 -3.787 18.594 1 96.56 259 ILE A N 1
ATOM 2029 C CA . ILE A 1 259 ? -7.289 -3.049 17.906 1 96.56 259 ILE A CA 1
ATOM 2030 C C . ILE A 1 259 ? -8.648 -3.648 18.266 1 96.56 259 ILE A C 1
ATOM 2032 O O . ILE A 1 259 ? -8.766 -4.863 18.453 1 96.56 259 ILE A O 1
ATOM 2036 N N . ALA A 1 260 ? -9.609 -2.789 18.438 1 97.62 260 ALA A N 1
ATOM 2037 C CA . ALA A 1 260 ? -11 -3.189 18.594 1 97.62 260 ALA A CA 1
ATOM 2038 C C . ALA A 1 260 ? -11.867 -2.641 17.469 1 97.62 260 ALA A C 1
ATOM 2040 O O . ALA A 1 260 ? -11.461 -1.71 16.766 1 97.62 260 ALA A O 1
ATOM 2041 N N . HIS A 1 261 ? -12.945 -3.283 17.219 1 97.38 261 HIS A N 1
ATOM 2042 C CA . HIS A 1 261 ? -13.875 -2.82 16.203 1 97.38 261 HIS A CA 1
ATOM 2043 C C . HIS A 1 261 ? -15.32 -2.99 16.672 1 97.38 261 HIS A C 1
ATOM 2045 O O . HIS A 1 261 ? -15.594 -3.746 17.594 1 97.38 261 HIS A O 1
ATOM 2051 N N . ALA A 1 262 ? -16.25 -2.232 16.094 1 97.31 262 ALA A N 1
ATOM 2052 C CA . ALA A 1 262 ? -17.672 -2.287 16.422 1 97.31 262 ALA A CA 1
ATOM 2053 C C . ALA A 1 262 ? -18.531 -2.02 15.188 1 97.31 262 ALA A C 1
ATOM 2055 O O . ALA A 1 262 ? -18.109 -1.302 14.273 1 97.31 262 ALA A O 1
ATOM 2056 N N . GLN A 1 263 ? -19.688 -2.631 15.234 1 96.31 263 GLN A N 1
ATOM 2057 C CA . GLN A 1 263 ? -20.641 -2.355 14.172 1 96.31 263 GLN A CA 1
ATOM 2058 C C . GLN A 1 263 ? -21.094 -0.898 14.203 1 96.31 263 GLN A C 1
ATOM 2060 O O . GLN A 1 263 ? -21.266 -0.314 15.273 1 96.31 263 GLN A O 1
ATOM 2065 N N . LEU A 1 264 ? -21.297 -0.373 13.023 1 95.44 264 LEU A N 1
ATOM 2066 C CA . LEU A 1 264 ? -21.797 0.997 12.938 1 95.44 264 LEU A CA 1
ATOM 2067 C C . LEU A 1 264 ? -23.219 1.095 13.461 1 95.44 264 LEU A C 1
ATOM 2069 O O . LEU A 1 264 ? -24.031 0.197 13.227 1 95.44 264 LEU A O 1
ATOM 2073 N N . PRO A 1 265 ? -23.547 2.154 14.117 1 94.62 265 PRO A N 1
ATOM 2074 C CA . PRO A 1 265 ? -24.875 2.289 14.719 1 94.62 265 PRO A CA 1
ATOM 2075 C C . PRO A 1 265 ? -25.922 2.807 13.734 1 94.62 265 PRO A C 1
ATOM 2077 O O . PRO A 1 265 ? -26.984 3.273 14.141 1 94.62 265 PRO A O 1
ATOM 2080 N N . PHE A 1 266 ? -25.672 2.836 12.516 1 92.88 266 PHE A N 1
ATOM 2081 C CA . PHE A 1 266 ? -26.562 3.244 11.43 1 92.88 266 PHE A CA 1
ATOM 2082 C C . PHE A 1 266 ? -26.391 2.344 10.219 1 92.88 266 PHE A C 1
ATOM 2084 O O . PHE A 1 266 ? -25.359 1.663 10.086 1 92.88 266 PHE A O 1
ATOM 20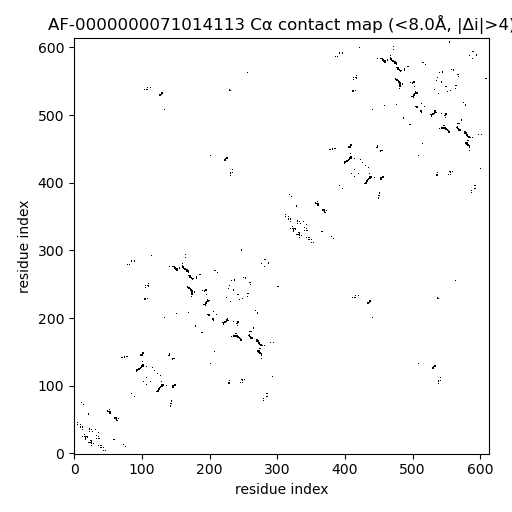91 N N . PRO A 1 267 ? -27.438 2.299 9.453 1 92.62 267 PRO A N 1
ATOM 2092 C CA . PRO A 1 267 ? -27.312 1.473 8.25 1 92.62 267 PRO A CA 1
ATOM 2093 C C . PRO A 1 267 ? -26.156 1.915 7.344 1 92.62 267 PRO A C 1
ATOM 2095 O O . PRO A 1 267 ? -25.953 3.115 7.152 1 92.62 267 PRO A O 1
ATOM 2098 N N . PHE A 1 268 ? -25.422 0.982 6.887 1 94.44 268 PHE A N 1
ATOM 2099 C CA . PHE A 1 268 ? -24.281 1.212 5.992 1 94.44 268 PHE A CA 1
ATOM 2100 C C . PHE A 1 268 ? -24.188 0.112 4.941 1 94.44 268 PHE A C 1
ATOM 2102 O O . PHE A 1 268 ? -24.078 -1.067 5.281 1 94.44 268 PHE A O 1
ATOM 2109 N N . ALA A 1 269 ? -24.312 0.463 3.686 1 94.94 269 ALA A N 1
ATOM 2110 C CA . ALA A 1 269 ? -24.359 -0.522 2.607 1 94.94 269 ALA A CA 1
ATOM 2111 C C . ALA A 1 269 ? -23.047 -1.307 2.529 1 94.94 269 ALA A C 1
ATOM 2113 O O . ALA A 1 269 ? -21.969 -0.739 2.686 1 94.94 269 ALA A O 1
ATOM 2114 N N . PRO A 1 270 ? -23.156 -2.588 2.309 1 96.75 270 PRO A N 1
ATOM 2115 C CA . PRO A 1 270 ? -21.938 -3.375 2.143 1 96.75 270 PRO A CA 1
ATOM 2116 C C . PRO A 1 270 ? -21.219 -3.084 0.824 1 96.75 270 PRO A C 1
ATOM 2118 O O . PRO A 1 270 ? -21.844 -2.588 -0.121 1 96.75 270 PRO A O 1
ATOM 2121 N N . LEU A 1 271 ? -19.938 -3.297 0.885 1 97.12 271 LEU A N 1
ATOM 2122 C CA . LEU A 1 271 ? -19.125 -3.236 -0.328 1 97.12 271 LEU A CA 1
ATOM 2123 C C . LEU A 1 271 ? -19.328 -4.48 -1.184 1 97.12 271 LEU A C 1
ATOM 2125 O O . LEU A 1 271 ? -19.219 -5.605 -0.692 1 97.12 271 LEU A O 1
ATOM 2129 N N . ARG A 1 272 ? -19.734 -4.324 -2.414 1 97.62 272 ARG A N 1
ATOM 2130 C CA . ARG A 1 272 ? -19.891 -5.438 -3.344 1 97.62 272 ARG A CA 1
ATOM 2131 C C . ARG A 1 272 ? -18.594 -5.652 -4.141 1 97.62 272 ARG A C 1
ATOM 2133 O O . ARG A 1 272 ? -18.266 -4.852 -5.012 1 97.62 272 ARG A O 1
ATOM 2140 N N . GLN A 1 273 ? -17.938 -6.742 -3.861 1 98.06 273 GLN A N 1
ATOM 2141 C CA . GLN A 1 273 ? -16.688 -7.07 -4.551 1 98.06 273 GLN A CA 1
ATOM 2142 C C . GLN A 1 273 ? -16.953 -7.93 -5.781 1 98.06 273 GLN A C 1
ATOM 2144 O O . GLN A 1 273 ? -17.719 -8.898 -5.719 1 98.06 273 GLN A O 1
ATOM 2149 N N . LEU A 1 274 ? -16.266 -7.535 -6.836 1 98.06 274 LEU A N 1
ATOM 2150 C CA . LEU A 1 274 ? -16.375 -8.258 -8.102 1 98.06 274 LEU A CA 1
ATOM 2151 C C . LEU A 1 274 ? -15.039 -8.852 -8.508 1 98.06 274 LEU A C 1
ATOM 2153 O O . LEU A 1 274 ? -13.992 -8.422 -8.023 1 98.06 274 LEU A O 1
ATOM 2157 N N . VAL A 1 275 ? -15.148 -9.883 -9.289 1 97.75 275 VAL A N 1
ATOM 2158 C CA . VAL A 1 275 ? -13.984 -10.398 -9.984 1 97.75 275 VAL A CA 1
ATOM 2159 C C . VAL A 1 275 ? -14.172 -10.25 -11.492 1 97.75 275 VAL A C 1
ATOM 2161 O O . VAL A 1 275 ? -15.266 -10.469 -12.016 1 97.75 275 VAL A O 1
ATOM 2164 N N . GLN A 1 276 ? -13.133 -9.75 -12.125 1 96.5 276 GLN A N 1
ATOM 2165 C CA . GLN A 1 276 ? -13.109 -9.617 -13.578 1 96.5 276 GLN A CA 1
ATOM 2166 C C . GLN A 1 276 ? -11.906 -10.336 -14.18 1 96.5 276 GLN A C 1
ATOM 2168 O O . GLN A 1 276 ? -10.859 -10.438 -13.539 1 96.5 276 GLN A O 1
ATOM 2173 N N . TYR A 1 277 ? -12.039 -10.891 -15.32 1 92.06 277 TYR A N 1
ATOM 2174 C CA . TYR A 1 277 ? -10.977 -11.625 -16 1 92.06 277 TYR A CA 1
ATOM 2175 C C . TYR A 1 277 ? -11.125 -11.516 -17.516 1 92.06 277 TYR A C 1
ATOM 2177 O O . TYR A 1 277 ? -12.195 -11.18 -18.016 1 92.06 277 TYR A O 1
ATOM 2185 N N . HIS A 1 278 ? -10.008 -11.695 -18.188 1 81.06 278 HIS A N 1
ATOM 2186 C CA . HIS A 1 278 ? -10.031 -11.594 -19.641 1 81.06 278 HIS A CA 1
ATOM 2187 C C . HIS A 1 278 ? -10.961 -12.641 -20.25 1 81.06 278 HIS A C 1
ATOM 2189 O O . HIS A 1 278 ? -11.094 -13.742 -19.719 1 81.06 278 HIS A O 1
ATOM 2195 N N . GLU A 1 279 ? -11.484 -12.367 -21.406 1 76.62 279 GLU A N 1
ATOM 2196 C CA . GLU A 1 279 ? -12.445 -13.227 -22.078 1 76.62 279 GLU A CA 1
ATOM 2197 C C . GLU A 1 279 ? -11.836 -14.594 -22.406 1 76.62 279 GLU A C 1
ATOM 2199 O O . GLU A 1 279 ? -12.531 -15.609 -22.391 1 76.62 279 GLU A O 1
ATOM 2204 N N . THR A 1 280 ? -10.609 -14.609 -22.641 1 70.25 280 THR A N 1
ATOM 2205 C CA . THR A 1 280 ? -9.945 -15.852 -23.031 1 70.25 280 THR A CA 1
ATOM 2206 C C . THR A 1 280 ? -9.781 -16.766 -21.828 1 70.25 280 THR A C 1
ATOM 2208 O O . THR A 1 280 ? -9.422 -17.938 -21.984 1 70.25 280 THR A O 1
ATOM 2211 N N . ARG A 1 281 ? -10.062 -16.234 -20.656 1 79.38 281 ARG A N 1
ATOM 2212 C CA . ARG A 1 281 ? -9.859 -17.016 -19.438 1 79.38 281 ARG A CA 1
ATOM 2213 C C . ARG A 1 281 ? -11.188 -17.562 -18.922 1 79.38 281 ARG A C 1
ATOM 2215 O O . ARG A 1 281 ? -11.219 -18.219 -17.875 1 79.38 281 ARG A O 1
ATOM 2222 N N . ILE A 1 282 ? -12.195 -17.406 -19.641 1 77 282 ILE A N 1
ATOM 2223 C CA . ILE A 1 282 ? -13.523 -17.828 -19.203 1 77 282 ILE A CA 1
ATOM 2224 C C . ILE A 1 282 ? -13.539 -19.328 -18.938 1 77 282 ILE A C 1
ATOM 2226 O O . ILE A 1 282 ? -14.125 -19.781 -17.953 1 77 282 ILE A O 1
ATOM 2230 N N . ALA A 1 283 ? -12.828 -20.094 -19.75 1 77.62 283 ALA A N 1
ATOM 2231 C CA . ALA A 1 283 ? -12.867 -21.547 -19.641 1 77.62 283 ALA A CA 1
ATOM 2232 C C . ALA A 1 283 ? -11.617 -22.078 -18.938 1 77.62 283 ALA A C 1
ATOM 2234 O O . ALA A 1 283 ? -11.414 -23.297 -18.859 1 77.62 283 ALA A O 1
ATOM 2235 N N . ASP A 1 284 ? -10.766 -21.172 -18.516 1 83.5 284 ASP A N 1
ATOM 2236 C CA . ASP A 1 284 ? -9.547 -21.578 -17.828 1 83.5 284 ASP A CA 1
ATOM 2237 C C . ASP A 1 284 ? -9.859 -22.203 -16.469 1 83.5 284 ASP A C 1
ATOM 2239 O O . ASP A 1 284 ? -10.281 -21.5 -15.539 1 83.5 284 ASP A O 1
ATOM 2243 N N . GLN A 1 285 ? -9.656 -23.5 -16.297 1 88 285 GLN A N 1
ATOM 2244 C CA . GLN A 1 285 ? -10.023 -24.234 -15.094 1 88 285 GLN A CA 1
ATOM 2245 C C . GLN A 1 285 ? -9.203 -23.781 -13.891 1 88 285 GLN A C 1
ATOM 2247 O O . GLN A 1 285 ? -9.656 -23.859 -12.75 1 88 285 GLN A O 1
ATOM 2252 N N . GLY A 1 286 ? -7.957 -23.328 -14.117 1 91.62 286 GLY A N 1
ATOM 2253 C CA . GLY A 1 286 ? -7.152 -22.766 -13.047 1 91.62 286 GLY A CA 1
ATOM 2254 C C . GLY A 1 286 ? -7.73 -21.484 -12.477 1 91.62 286 GLY A C 1
ATOM 2255 O O . GLY A 1 286 ? -7.781 -21.297 -11.258 1 91.62 286 GLY A O 1
ATOM 2256 N N . VAL A 1 287 ? -8.188 -20.641 -13.367 1 92.31 287 VAL A N 1
ATOM 2257 C CA . VAL A 1 287 ? -8.812 -19.391 -12.961 1 92.31 287 VAL A CA 1
ATOM 2258 C C . VAL A 1 287 ? -10.117 -19.688 -12.211 1 92.31 287 VAL A C 1
ATOM 2260 O O . VAL A 1 287 ? -10.391 -19.062 -11.18 1 92.31 287 VAL A O 1
ATOM 2263 N N . ARG A 1 288 ? -10.859 -20.625 -12.703 1 93.25 288 ARG A N 1
ATOM 2264 C CA . ARG A 1 288 ? -12.094 -21.016 -12.031 1 93.25 288 ARG A CA 1
ATOM 2265 C C . ARG A 1 288 ? -11.805 -21.562 -10.641 1 93.25 288 ARG A C 1
ATOM 2267 O O . ARG A 1 288 ? -12.492 -21.219 -9.672 1 93.25 288 ARG A O 1
ATOM 2274 N N . TRP A 1 289 ? -10.836 -22.391 -10.57 1 94.62 289 TRP A N 1
ATOM 2275 C CA . TRP A 1 289 ? -10.414 -22.938 -9.281 1 94.62 289 TRP A CA 1
ATOM 2276 C C . TRP A 1 289 ? -10.039 -21.812 -8.32 1 94.62 289 TRP A C 1
ATOM 2278 O O . TRP A 1 289 ? -10.469 -21.812 -7.164 1 94.62 289 TRP A O 1
ATOM 2288 N N . LEU A 1 290 ? -9.273 -20.859 -8.781 1 96.75 290 LEU A N 1
ATOM 2289 C CA . LEU A 1 290 ? -8.82 -19.75 -7.949 1 96.75 290 LEU A CA 1
ATOM 2290 C C . LEU A 1 290 ? -10.008 -18.922 -7.441 1 96.75 290 LEU A C 1
ATOM 2292 O O . LEU A 1 290 ? -10.062 -18.578 -6.262 1 96.75 290 LEU A O 1
ATOM 2296 N N . ILE A 1 291 ? -10.922 -18.641 -8.281 1 97.31 291 ILE A N 1
ATOM 2297 C CA . ILE A 1 291 ? -12.102 -17.859 -7.918 1 97.31 291 ILE A CA 1
ATOM 2298 C C . ILE A 1 291 ? -12.883 -18.594 -6.82 1 97.31 291 ILE A C 1
ATOM 2300 O O . ILE A 1 291 ? -13.32 -17.969 -5.848 1 97.31 291 ILE A O 1
ATOM 2304 N N . GLU A 1 292 ? -13 -19.859 -6.918 1 96.75 292 GLU A N 1
ATOM 2305 C CA . GLU A 1 292 ? -13.703 -20.656 -5.91 1 96.75 292 GLU A CA 1
ATOM 2306 C C . GLU A 1 292 ? -12.953 -20.641 -4.578 1 96.75 292 GLU A C 1
ATOM 2308 O O . GLU A 1 292 ? -13.578 -20.594 -3.514 1 96.75 292 GLU A O 1
ATOM 2313 N N . GLN A 1 293 ? -11.633 -20.703 -4.648 1 97.06 293 GLN A N 1
ATOM 2314 C CA . GLN A 1 293 ? -10.836 -20.625 -3.426 1 97.06 293 GLN A CA 1
ATOM 2315 C C . GLN A 1 293 ? -11.016 -19.266 -2.742 1 97.06 293 GLN A C 1
ATOM 2317 O O . GLN A 1 293 ? -11.078 -19.188 -1.515 1 97.06 293 GLN A O 1
ATOM 2322 N N . ILE A 1 294 ? -11.086 -18.188 -3.518 1 98.12 294 ILE A N 1
ATOM 2323 C CA . ILE A 1 294 ? -11.273 -16.844 -2.975 1 98.12 294 ILE A CA 1
ATOM 2324 C C . ILE A 1 294 ? -12.641 -16.75 -2.299 1 98.12 294 ILE A C 1
ATOM 2326 O O . ILE A 1 294 ? -12.75 -16.219 -1.19 1 98.12 294 ILE A O 1
ATOM 2330 N N . ARG A 1 295 ? -13.633 -17.312 -2.943 1 97.62 295 ARG A N 1
ATOM 2331 C CA . ARG A 1 295 ? -14.977 -17.312 -2.371 1 97.62 295 ARG A CA 1
ATOM 2332 C C . ARG A 1 295 ? -15.016 -18.094 -1.061 1 97.62 295 ARG A C 1
ATOM 2334 O O . ARG A 1 295 ? -15.625 -17.656 -0.086 1 97.62 295 ARG A O 1
ATOM 2341 N N . ALA A 1 296 ? -14.422 -19.219 -1.067 1 96.31 296 ALA A N 1
ATOM 2342 C CA . ALA A 1 296 ? -14.383 -20.047 0.135 1 96.31 296 ALA A CA 1
ATOM 2343 C C . ALA A 1 296 ? -13.703 -19.312 1.285 1 96.31 296 ALA A C 1
ATOM 2345 O O . ALA A 1 296 ? -14.164 -19.359 2.426 1 96.31 296 ALA A O 1
ATOM 2346 N N . GLN A 1 297 ? -12.617 -18.641 0.977 1 96.12 297 GLN A N 1
ATOM 2347 C CA . GLN A 1 297 ? -11.906 -17.875 1.995 1 96.12 297 GLN A CA 1
ATOM 2348 C C . GLN A 1 297 ? -12.758 -16.719 2.523 1 96.12 297 GLN A C 1
ATOM 2350 O O . GLN A 1 297 ? -12.766 -16.453 3.727 1 96.12 297 GLN A O 1
ATOM 2355 N N . ALA A 1 298 ? -13.383 -15.984 1.623 1 96.19 298 ALA A N 1
ATOM 2356 C CA . ALA A 1 298 ? -14.242 -14.875 2.016 1 96.19 298 ALA A CA 1
ATOM 2357 C C . ALA A 1 298 ? -15.367 -15.344 2.932 1 96.19 298 ALA A C 1
ATOM 2359 O O . ALA A 1 298 ? -15.75 -14.641 3.867 1 96.19 298 ALA A O 1
ATOM 2360 N N . ASP A 1 299 ? -15.859 -16.516 2.723 1 93.06 299 ASP A N 1
ATOM 2361 C CA . ASP A 1 299 ? -16.953 -17.078 3.51 1 93.06 299 ASP A CA 1
ATOM 2362 C C . ASP A 1 299 ? -16.469 -17.516 4.887 1 93.06 299 ASP A C 1
ATOM 2364 O O . ASP A 1 299 ? -17.219 -17.484 5.863 1 93.06 299 ASP A O 1
ATOM 2368 N N . SER A 1 300 ? -15.281 -17.938 5.027 1 87.75 300 SER A N 1
ATOM 2369 C CA . SER A 1 300 ? -14.727 -18.469 6.27 1 87.75 300 SER A CA 1
ATOM 2370 C C . SER A 1 300 ? -14.367 -17.344 7.234 1 87.75 300 SER A C 1
ATOM 2372 O O . SER A 1 300 ? -14.336 -17.547 8.453 1 87.75 300 SER A O 1
ATOM 2374 N N . THR A 1 301 ? -13.938 -16.234 6.816 1 76.25 301 THR A N 1
ATOM 2375 C CA . THR A 1 301 ? -13.422 -15.141 7.641 1 76.25 301 THR A CA 1
ATOM 2376 C C . THR A 1 301 ? -14.562 -14.445 8.383 1 76.25 301 THR A C 1
ATOM 2378 O O . THR A 1 301 ? -14.328 -13.773 9.398 1 76.25 301 THR A O 1
ATOM 2381 N N . THR A 1 302 ? -15.758 -14.469 8.055 1 65.69 302 THR A N 1
ATOM 2382 C CA . THR A 1 302 ? -16.859 -13.766 8.703 1 65.69 302 THR A CA 1
ATOM 2383 C C . THR A 1 302 ? -17.531 -14.664 9.734 1 65.69 302 THR A C 1
ATOM 2385 O O . THR A 1 302 ? -18.406 -14.211 10.484 1 65.69 302 THR A O 1
ATOM 2388 N N . GLU A 1 303 ? -17.125 -15.93 9.812 1 54.25 303 GLU A N 1
ATOM 2389 C CA . GLU A 1 303 ? -17.75 -16.766 10.828 1 54.25 303 GLU A CA 1
ATOM 2390 C C . GLU A 1 303 ? -17.141 -16.516 12.203 1 54.25 303 GLU A C 1
ATOM 2392 O O . GLU A 1 303 ? -15.906 -16.5 12.344 1 54.25 303 GLU A O 1
ATOM 2397 N N . PRO A 1 304 ? -17.859 -15.953 13.195 1 46.06 304 PRO A N 1
ATOM 2398 C CA . PRO A 1 304 ? -17.375 -15.773 14.562 1 46.06 304 PRO A CA 1
ATOM 2399 C C . PRO A 1 304 ? -16.609 -16.984 15.086 1 46.06 304 PRO A C 1
ATOM 2401 O O . PRO A 1 304 ? -16.969 -18.125 14.773 1 46.06 304 PRO A O 1
ATOM 2404 N N . THR A 1 305 ? -15.211 -16.953 15.055 1 36.53 305 THR A N 1
ATOM 2405 C CA . THR A 1 305 ? -14.633 -18.078 15.766 1 36.53 305 THR A CA 1
ATOM 2406 C C . THR A 1 305 ? -15.352 -18.312 17.094 1 36.53 305 THR A C 1
ATOM 2408 O O . THR A 1 305 ? -15.398 -17.422 17.938 1 36.53 305 THR A O 1
ATOM 2411 N N . ASP A 1 306 ? -16.297 -19.062 17.141 1 31.25 306 ASP A N 1
ATOM 2412 C CA . ASP A 1 306 ? -16.828 -19.609 18.391 1 31.25 306 ASP A CA 1
ATOM 2413 C C . ASP A 1 306 ? -15.703 -20.094 19.297 1 31.25 306 ASP A C 1
ATOM 2415 O O . ASP A 1 306 ? -15.953 -20.578 20.406 1 31.25 306 ASP A O 1
ATOM 2419 N N . GLY A 1 307 ? -14.414 -19.875 19.25 1 25.19 307 GLY A N 1
ATOM 2420 C CA . GLY A 1 307 ? -13.727 -20.344 20.453 1 25.19 307 GLY A CA 1
ATOM 2421 C C . GLY A 1 307 ? -13.898 -19.406 21.625 1 25.19 307 GLY A C 1
ATOM 2422 O O . GLY A 1 307 ? -14.172 -18.219 21.453 1 25.19 307 GLY A O 1
ATOM 2423 N N . MET B 1 1 ? 4.68 44.875 -10.352 1 21.89 1 MET B N 1
ATOM 2424 C CA . MET B 1 1 ? 3.654 44.156 -11.086 1 21.89 1 MET B CA 1
ATOM 2425 C C . MET B 1 1 ? 2.521 43.719 -10.156 1 21.89 1 MET B C 1
ATOM 2427 O O . MET B 1 1 ? 2.75 43 -9.18 1 21.89 1 MET B O 1
ATOM 2431 N N . ARG B 1 2 ? 1.618 44.438 -9.836 1 29.66 2 ARG B N 1
ATOM 2432 C CA . ARG B 1 2 ? 0.515 44.375 -8.883 1 29.66 2 ARG B CA 1
ATOM 2433 C C . ARG B 1 2 ? -0.292 43.094 -9.078 1 29.66 2 ARG B C 1
ATOM 2435 O O . ARG B 1 2 ? -0.617 42.719 -10.211 1 29.66 2 ARG B O 1
ATOM 2442 N N . PHE B 1 3 ? -0.062 42.062 -8.43 1 34.69 3 PHE B N 1
ATOM 2443 C CA . PHE B 1 3 ? -1.216 41.156 -8.289 1 34.69 3 PHE B CA 1
ATOM 2444 C C . PHE B 1 3 ? -2.516 41.969 -8.414 1 34.69 3 PHE B C 1
ATOM 2446 O O . PHE B 1 3 ? -2.908 42.656 -7.484 1 34.69 3 PHE B O 1
ATOM 2453 N N . LYS B 1 4 ? -2.795 42.5 -9.289 1 34.47 4 LYS B N 1
ATOM 2454 C CA . LYS B 1 4 ? -3.777 43.406 -9.906 1 34.47 4 LYS B CA 1
ATOM 2455 C C . LYS B 1 4 ? -5.184 42.812 -9.797 1 34.47 4 LYS B C 1
ATOM 2457 O O . LYS B 1 4 ? -5.629 42.094 -10.688 1 34.47 4 LYS B O 1
ATOM 2462 N N . GLY B 1 5 ? -5.695 42.844 -8.602 1 41.94 5 GLY B N 1
ATOM 2463 C CA . GLY B 1 5 ? -7.09 42.594 -8.273 1 41.94 5 GLY B CA 1
ATOM 2464 C C . GLY B 1 5 ? -7.355 41.156 -7.895 1 41.94 5 GLY B C 1
ATOM 2465 O O . GLY B 1 5 ? -8.461 40.812 -7.461 1 41.94 5 GLY B O 1
ATOM 2466 N N . MET B 1 6 ? -6.695 40.219 -8.562 1 44.91 6 MET B N 1
ATOM 2467 C CA . MET B 1 6 ? -6.898 38.812 -8.141 1 44.91 6 MET B CA 1
ATOM 2468 C C . MET B 1 6 ? -6.211 38.562 -6.812 1 44.91 6 MET B C 1
ATOM 2470 O O . MET B 1 6 ? -4.992 38.688 -6.695 1 44.91 6 MET B O 1
ATOM 2474 N N . ASP B 1 7 ? -6.797 38.812 -5.75 1 53.5 7 ASP B N 1
ATOM 2475 C CA . ASP B 1 7 ? -6.398 38.562 -4.367 1 53.5 7 ASP B CA 1
ATOM 2476 C C . ASP B 1 7 ? -6.312 37.062 -4.074 1 53.5 7 ASP B C 1
ATOM 2478 O O . ASP B 1 7 ? -7.059 36.281 -4.652 1 53.5 7 ASP B O 1
ATOM 2482 N N . LEU B 1 8 ? -5.188 36.594 -3.607 1 61.97 8 LEU B N 1
ATOM 2483 C CA . LEU B 1 8 ? -5.008 35.25 -3.133 1 61.97 8 LEU B CA 1
ATOM 2484 C C . LEU B 1 8 ? -6.289 34.719 -2.49 1 61.97 8 LEU B C 1
ATOM 2486 O O . LEU B 1 8 ? -6.57 33.5 -2.543 1 61.97 8 LEU B O 1
ATOM 2490 N N . ASN B 1 9 ? -6.988 35.719 -2.172 1 65.94 9 ASN B N 1
ATOM 2491 C CA . ASN B 1 9 ? -8.258 35.344 -1.561 1 65.94 9 ASN B CA 1
ATOM 2492 C C . ASN B 1 9 ? -9.219 34.75 -2.586 1 65.94 9 ASN B C 1
ATOM 2494 O O . ASN B 1 9 ? -10.008 33.875 -2.262 1 65.94 9 ASN B O 1
ATOM 2498 N N . LEU B 1 10 ? -8.961 35.25 -3.762 1 74 10 LEU B N 1
ATOM 2499 C CA . LEU B 1 10 ? -9.812 34.719 -4.82 1 74 10 LEU B CA 1
ATOM 2500 C C . LEU B 1 10 ? -9.406 33.312 -5.164 1 74 10 LEU B C 1
ATOM 2502 O O . LEU B 1 10 ? -10.258 32.469 -5.52 1 74 10 LEU B O 1
ATOM 2506 N N . PHE B 1 11 ? -8.141 33.062 -5.008 1 75.88 11 PHE B N 1
ATOM 2507 C CA . PHE B 1 11 ? -7.672 31.703 -5.25 1 75.88 11 PHE B CA 1
ATOM 2508 C C . PHE B 1 11 ? -8.195 30.75 -4.184 1 75.88 11 PHE B C 1
ATOM 2510 O O . PHE B 1 11 ? -8.586 29.625 -4.492 1 75.88 11 PHE B O 1
ATOM 2517 N N . VAL B 1 12 ? -8.234 31.234 -3.037 1 75.69 12 VAL B N 1
ATOM 2518 C CA . VAL B 1 12 ? -8.789 30.453 -1.937 1 75.69 12 VAL B CA 1
ATOM 2519 C C . VAL B 1 12 ? -10.266 30.188 -2.189 1 75.69 12 VAL B C 1
ATOM 2521 O O . VAL B 1 12 ? -10.742 29.062 -1.978 1 75.69 12 VAL B O 1
ATOM 2524 N N . ALA B 1 13 ? -10.938 31.203 -2.666 1 78.31 13 ALA B N 1
ATOM 2525 C CA . ALA B 1 13 ? -12.352 31.062 -2.988 1 78.31 13 ALA B CA 1
ATOM 2526 C C . ALA B 1 13 ? -12.562 30.078 -4.125 1 78.31 13 ALA B C 1
ATOM 2528 O O . ALA B 1 13 ? -13.477 29.234 -4.07 1 78.31 13 ALA B O 1
ATOM 2529 N N . PHE B 1 14 ? -11.727 30.141 -5.066 1 81.75 14 PHE B N 1
ATOM 2530 C CA . PHE B 1 14 ? -11.773 29.219 -6.199 1 81.75 14 PHE B CA 1
ATOM 2531 C C . PHE B 1 14 ? -11.602 27.781 -5.738 1 81.75 14 PHE B C 1
ATOM 2533 O O . PHE B 1 14 ? -12.383 26.906 -6.121 1 81.75 14 PHE B O 1
ATOM 2540 N N . ASP B 1 15 ? -10.633 27.609 -4.984 1 81.12 15 ASP B N 1
ATOM 2541 C CA . ASP B 1 15 ? -10.336 26.266 -4.488 1 81.12 15 ASP B CA 1
ATOM 2542 C C . ASP B 1 15 ? -11.516 25.703 -3.709 1 81.12 15 ASP B C 1
ATOM 2544 O O . ASP B 1 15 ? -11.906 24.547 -3.914 1 81.12 15 ASP B O 1
ATOM 2548 N N . ALA B 1 16 ? -12.125 26.453 -2.865 1 79.44 16 ALA B N 1
ATOM 2549 C CA . ALA B 1 16 ? -13.281 26.047 -2.068 1 79.44 16 ALA B CA 1
ATOM 2550 C C . ALA B 1 16 ? -14.469 25.719 -2.959 1 79.44 16 ALA B C 1
ATOM 2552 O O . ALA B 1 16 ? -15.172 24.734 -2.723 1 79.44 16 ALA B O 1
ATOM 2553 N N . LEU B 1 17 ? -14.625 26.5 -3.965 1 81.69 17 LEU B N 1
ATOM 2554 C CA . LEU B 1 17 ? -15.734 26.312 -4.895 1 81.69 17 LEU B CA 1
ATOM 2555 C C . LEU B 1 17 ? -15.555 25.047 -5.703 1 81.69 17 LEU B C 1
ATOM 2557 O O . LEU B 1 17 ? -16.516 24.297 -5.91 1 81.69 17 LEU B O 1
ATOM 2561 N N . MET B 1 18 ? -14.344 24.812 -6.066 1 81.81 18 MET B N 1
ATOM 2562 C CA . MET B 1 18 ? -14.047 23.609 -6.844 1 81.81 18 MET B CA 1
ATOM 2563 C C . MET B 1 18 ? -14.227 22.359 -5.996 1 81.81 18 MET B C 1
ATOM 2565 O O . MET B 1 18 ? -14.641 21.312 -6.504 1 81.81 18 MET B O 1
ATOM 2569 N N . GLU B 1 19 ? -13.914 22.5 -4.809 1 78.31 19 GLU B N 1
ATOM 2570 C CA . GLU B 1 19 ? -14 21.375 -3.889 1 78.31 19 GLU B CA 1
ATOM 2571 C C . GLU B 1 19 ? -15.453 21.062 -3.525 1 78.31 19 GLU B C 1
ATOM 2573 O O . GLU B 1 19 ? -15.867 19.906 -3.504 1 78.31 19 GLU B O 1
ATOM 2578 N N . THR B 1 20 ? -16.281 22.078 -3.248 1 76.44 20 THR B N 1
ATOM 2579 C CA . THR B 1 20 ? -17.625 21.906 -2.721 1 76.44 20 THR B CA 1
ATOM 2580 C C . THR B 1 20 ? -18.641 21.844 -3.854 1 76.44 20 THR B C 1
ATOM 2582 O O . THR B 1 20 ? -19.734 21.312 -3.678 1 76.44 20 THR B O 1
ATOM 2585 N N . ARG B 1 21 ? -18.281 22.422 -4.922 1 80.19 21 ARG B N 1
ATOM 2586 C CA . ARG B 1 21 ? -19.172 22.594 -6.066 1 80.19 21 ARG B CA 1
ATOM 2587 C C . ARG B 1 21 ? -20.5 23.203 -5.641 1 80.19 21 ARG B C 1
ATOM 2589 O O . ARG B 1 21 ? -21.547 22.812 -6.156 1 80.19 21 ARG B O 1
ATOM 2596 N N . ASN B 1 22 ? -20.375 23.906 -4.648 1 80.31 22 ASN B N 1
ATOM 2597 C CA . ASN B 1 22 ? -21.516 24.578 -4.039 1 80.31 22 ASN B CA 1
ATOM 2598 C C . ASN B 1 22 ? -21.094 25.906 -3.41 1 80.31 22 ASN B C 1
ATOM 2600 O O . ASN B 1 22 ? -20.219 25.953 -2.543 1 80.31 22 ASN B O 1
ATOM 2604 N N . THR B 1 23 ? -21.859 26.984 -3.869 1 81.12 23 THR B N 1
ATOM 2605 C CA . THR B 1 23 ? -21.469 28.312 -3.441 1 81.12 23 THR B CA 1
ATOM 2606 C C . THR B 1 23 ? -21.734 28.516 -1.95 1 81.12 23 THR B C 1
ATOM 2608 O O . THR B 1 23 ? -20.938 29.141 -1.248 1 81.12 23 THR B O 1
ATOM 2611 N N . ALA B 1 24 ? -22.797 27.938 -1.515 1 80.25 24 ALA B N 1
ATOM 2612 C CA . ALA B 1 24 ? -23.141 28.094 -0.101 1 80.25 24 ALA B CA 1
ATOM 2613 C C . ALA B 1 24 ? -22.141 27.344 0.782 1 80.25 24 ALA B C 1
ATOM 2615 O O . ALA B 1 24 ? -21.656 27.891 1.78 1 80.25 24 ALA B O 1
ATOM 2616 N N . ARG B 1 25 ? -21.781 26.234 0.372 1 81.75 25 ARG B N 1
ATOM 2617 C CA . ARG B 1 25 ? -20.844 25.422 1.135 1 81.75 25 ARG B CA 1
ATOM 2618 C C . ARG B 1 25 ? -19.438 26.031 1.089 1 81.75 25 ARG B C 1
ATOM 2620 O O . ARG B 1 25 ? -18.703 26 2.082 1 81.75 25 ARG B O 1
ATOM 2627 N N . ALA B 1 26 ? -19.172 26.531 -0.027 1 82 26 ALA B N 1
ATOM 2628 C CA . ALA B 1 26 ? -17.891 27.219 -0.153 1 82 26 ALA B CA 1
ATOM 2629 C C . ALA B 1 26 ? -17.828 28.438 0.763 1 82 26 ALA B C 1
ATOM 2631 O O . ALA B 1 26 ? -16.812 28.672 1.42 1 82 26 ALA B O 1
ATOM 2632 N N . ALA B 1 27 ? -18.891 29.188 0.854 1 80.31 27 ALA B N 1
ATOM 2633 C CA . ALA B 1 27 ? -18.953 30.359 1.722 1 80.31 27 ALA B CA 1
ATOM 2634 C C . ALA B 1 27 ? -18.766 29.984 3.184 1 80.31 27 ALA B C 1
ATOM 2636 O O . ALA B 1 27 ? -17.984 30.609 3.9 1 80.31 27 ALA B O 1
ATOM 2637 N N . GLU B 1 28 ? -19.391 28.938 3.5 1 77.19 28 GLU B N 1
ATOM 2638 C CA . GLU B 1 28 ? -19.281 28.422 4.863 1 77.19 28 GLU B CA 1
ATOM 2639 C C . GLU B 1 28 ? -17.844 28.031 5.184 1 77.19 28 GLU B C 1
ATOM 2641 O O . GLU B 1 28 ? -17.312 28.375 6.246 1 77.19 28 GLU B O 1
ATOM 2646 N N . ARG B 1 29 ? -17.266 27.453 4.281 1 75 29 ARG B N 1
ATOM 2647 C CA . ARG B 1 29 ? -15.891 26.969 4.465 1 75 29 ARG B CA 1
ATOM 2648 C C . ARG B 1 29 ? -14.914 28.141 4.555 1 75 29 ARG B C 1
ATOM 2650 O O . ARG B 1 29 ? -13.922 28.062 5.277 1 75 29 ARG B O 1
ATOM 2657 N N . LEU B 1 30 ? -15.234 29.172 3.848 1 72.81 30 LEU B N 1
ATOM 2658 C CA . LEU B 1 30 ? -14.328 30.312 3.742 1 72.81 30 LEU B CA 1
ATOM 2659 C C . LEU B 1 30 ? -14.641 31.344 4.812 1 72.81 30 LEU B C 1
ATOM 2661 O O . LEU B 1 30 ? -13.914 32.344 4.961 1 72.81 30 LEU B O 1
ATOM 2665 N N . GLY B 1 31 ? -15.75 31.078 5.551 1 73.12 31 GLY B N 1
ATOM 2666 C CA . GLY B 1 31 ? -16.172 32.062 6.516 1 73.12 31 GLY B CA 1
ATOM 2667 C C . GLY B 1 31 ? -16.688 33.344 5.871 1 73.12 31 GLY B C 1
ATOM 2668 O O . GLY B 1 31 ? -16.484 34.438 6.391 1 73.12 31 GLY B O 1
ATOM 2669 N N . LEU B 1 32 ? -17.172 33.188 4.762 1 72.19 32 LEU B N 1
ATOM 2670 C CA . LEU B 1 32 ? -17.75 34.312 4.023 1 72.19 32 LEU B CA 1
ATOM 2671 C C . LEU B 1 32 ? -19.266 34.188 3.959 1 72.19 32 LEU B C 1
ATOM 2673 O O . LEU B 1 32 ? -19.828 33.125 4.203 1 72.19 32 LEU B O 1
ATOM 2677 N N . SER B 1 33 ? -19.906 35.344 3.846 1 77.56 33 SER B N 1
ATOM 2678 C CA . SER B 1 33 ? -21.312 35.281 3.484 1 77.56 33 SER B CA 1
ATOM 2679 C C . SER B 1 33 ? -21.5 34.719 2.082 1 77.56 33 SER B C 1
ATOM 2681 O O . SER B 1 33 ? -20.594 34.781 1.254 1 77.56 33 SER B O 1
ATOM 2683 N N . GLN B 1 34 ? -22.609 34.094 1.938 1 82.12 34 GLN B N 1
ATOM 2684 C CA . GLN B 1 34 ? -22.891 33.5 0.627 1 82.12 34 GLN B CA 1
ATOM 2685 C C . GLN B 1 34 ? -22.828 34.562 -0.463 1 82.12 34 GLN B C 1
ATOM 2687 O O . GLN B 1 34 ? -22.266 34.344 -1.534 1 82.12 34 GLN B O 1
ATOM 2692 N N . PRO B 1 35 ? -23.312 35.781 -0.276 1 82.31 35 PRO B N 1
ATOM 2693 C CA . PRO B 1 35 ? -23.156 36.812 -1.312 1 82.31 35 PRO B CA 1
ATOM 2694 C C . PRO B 1 35 ? -21.688 37.125 -1.599 1 82.31 35 PRO B C 1
ATOM 2696 O O . PRO B 1 35 ? -21.312 37.375 -2.754 1 82.31 35 PRO B O 1
ATOM 2699 N N . ALA B 1 36 ? -20.922 37.094 -0.6 1 77.25 36 ALA B N 1
ATOM 2700 C CA . ALA B 1 36 ? -19.5 37.344 -0.767 1 77.25 36 ALA B CA 1
ATOM 2701 C C . ALA B 1 36 ? -18.828 36.25 -1.586 1 77.25 36 ALA B C 1
ATOM 2703 O O . ALA B 1 36 ? -17.984 36.531 -2.439 1 77.25 36 ALA B O 1
ATOM 2704 N N . ALA B 1 37 ? -19.219 35.062 -1.242 1 81.19 37 ALA B N 1
ATOM 2705 C CA . ALA B 1 37 ? -18.688 33.938 -2.016 1 81.19 37 ALA B CA 1
ATOM 2706 C C . ALA B 1 37 ? -19.141 34.031 -3.469 1 81.19 37 ALA B C 1
ATOM 2708 O O . ALA B 1 37 ? -18.375 33.719 -4.387 1 81.19 37 ALA B O 1
ATOM 2709 N N . SER B 1 38 ? -20.344 34.375 -3.674 1 83.69 38 SER B N 1
ATOM 2710 C CA . SER B 1 38 ? -20.891 34.531 -5.02 1 83.69 38 SER B CA 1
ATOM 2711 C C . SER B 1 38 ? -20.172 35.656 -5.773 1 83.69 38 SER B C 1
ATOM 2713 O O . SER B 1 38 ? -19.875 35.531 -6.961 1 83.69 38 SER B O 1
ATOM 2715 N N . ALA B 1 39 ? -19.938 36.688 -5.043 1 81.25 39 ALA B N 1
ATOM 2716 C CA . ALA B 1 39 ? -19.203 37.812 -5.645 1 81.25 39 ALA B CA 1
ATOM 2717 C C . ALA B 1 39 ? -17.797 37.375 -6.035 1 81.25 39 ALA B C 1
ATOM 2719 O O . ALA B 1 39 ? -17.281 37.781 -7.082 1 81.25 39 ALA B O 1
ATOM 2720 N N . ALA B 1 40 ? -17.188 36.688 -5.133 1 81.12 40 ALA B N 1
ATOM 2721 C CA . ALA B 1 40 ? -15.859 36.156 -5.434 1 81.12 40 ALA B CA 1
ATOM 2722 C C . ALA B 1 40 ? -15.875 35.312 -6.699 1 81.12 40 ALA B C 1
ATOM 2724 O O . ALA B 1 40 ? -14.992 35.438 -7.547 1 81.12 40 ALA B O 1
ATOM 2725 N N . LEU B 1 41 ? -16.875 34.5 -6.801 1 82.19 41 LEU B N 1
ATOM 2726 C CA . LEU B 1 41 ? -17.016 33.656 -7.992 1 82.19 41 LEU B CA 1
ATOM 2727 C C . LEU B 1 41 ? -17.203 34.5 -9.234 1 82.19 41 LEU B C 1
ATOM 2729 O O . LEU B 1 41 ? -16.625 34.219 -10.289 1 82.19 41 LEU B O 1
ATOM 2733 N N . ALA B 1 42 ? -18.031 35.531 -9.117 1 83.12 42 ALA B N 1
ATOM 2734 C CA . ALA B 1 42 ? -18.266 36.438 -10.234 1 83.12 42 ALA B CA 1
ATOM 2735 C C . ALA B 1 42 ? -16.969 37.125 -10.672 1 83.12 42 ALA B C 1
ATOM 2737 O O . ALA B 1 42 ? -16.688 37.25 -11.867 1 83.12 42 ALA B O 1
ATOM 2738 N N . ARG B 1 43 ? -16.219 37.5 -9.711 1 79.69 43 ARG B N 1
ATOM 2739 C CA . ARG B 1 43 ? -14.938 38.125 -10.008 1 79.69 43 ARG B CA 1
ATOM 2740 C C . ARG B 1 43 ? -14 37.156 -10.711 1 79.69 43 ARG B C 1
ATOM 2742 O O . ARG B 1 43 ? -13.289 37.531 -11.648 1 79.69 43 ARG B O 1
ATOM 2749 N N . LEU B 1 44 ? -13.984 35.969 -10.203 1 81.31 44 LEU B N 1
ATOM 2750 C CA . LEU B 1 44 ? -13.164 34.938 -10.805 1 81.31 44 LEU B CA 1
ATOM 2751 C C . LEU B 1 44 ? -13.586 34.656 -12.242 1 81.31 44 LEU B C 1
ATOM 2753 O O . LEU B 1 44 ? -12.742 34.531 -13.133 1 81.31 44 LEU B O 1
ATOM 2757 N N . ARG B 1 45 ? -14.867 34.594 -12.414 1 81.38 45 ARG B N 1
ATOM 2758 C CA . ARG B 1 45 ? -15.414 34.406 -13.75 1 81.38 45 ARG B CA 1
ATOM 2759 C C . ARG B 1 45 ? -14.984 35.531 -14.688 1 81.38 45 ARG B C 1
ATOM 2761 O O . ARG B 1 45 ? -14.578 35.281 -15.828 1 81.38 45 ARG B O 1
ATOM 2768 N N . ASP B 1 46 ? -15.109 36.688 -14.164 1 79.94 46 ASP B N 1
ATOM 2769 C CA . ASP B 1 46 ? -14.734 37.875 -14.945 1 79.94 46 ASP B CA 1
ATOM 2770 C C . ASP B 1 46 ? -13.242 37.844 -15.289 1 79.94 46 ASP B C 1
ATOM 2772 O O . ASP B 1 46 ? -12.852 38.156 -16.422 1 79.94 46 ASP B O 1
ATOM 2776 N N . TYR B 1 47 ? -12.523 37.531 -14.344 1 74.62 47 TYR B N 1
ATOM 2777 C CA . TYR B 1 47 ? -11.07 37.531 -14.516 1 74.62 47 TYR B CA 1
ATOM 2778 C C . TYR B 1 47 ? -10.648 36.5 -15.547 1 74.62 47 TYR B C 1
ATOM 2780 O O . TYR B 1 47 ? -9.812 36.781 -16.406 1 74.62 47 TYR B O 1
ATOM 2788 N N . PHE B 1 48 ? -11.195 35.344 -15.438 1 79.69 48 PHE B N 1
ATOM 2789 C CA . PHE B 1 48 ? -10.773 34.25 -16.297 1 79.69 48 PHE B CA 1
ATOM 2790 C C . PHE B 1 48 ? -11.625 34.188 -17.562 1 79.69 48 PHE B C 1
ATOM 2792 O O . PHE B 1 48 ? -11.359 33.406 -18.453 1 79.69 48 PHE B O 1
ATOM 2799 N N . ARG B 1 49 ? -12.617 35.062 -17.578 1 82.19 49 ARG B N 1
ATOM 2800 C CA . ARG B 1 49 ? -13.539 35.094 -18.703 1 82.19 49 ARG B CA 1
ATOM 2801 C C . ARG B 1 49 ? -14.078 33.688 -19.016 1 82.19 49 ARG B C 1
ATOM 2803 O O . ARG B 1 49 ? -14.07 33.25 -20.172 1 82.19 49 ARG B O 1
ATOM 2810 N N . ASP B 1 50 ? -14.359 33.031 -18.062 1 83.75 50 ASP B N 1
ATOM 2811 C CA . ASP B 1 50 ? -14.906 31.672 -18.047 1 83.75 50 ASP B CA 1
ATOM 2812 C C . ASP B 1 50 ? -15.875 31.484 -16.875 1 83.75 50 ASP B C 1
ATOM 2814 O O . ASP B 1 50 ? -15.648 32.031 -15.781 1 83.75 50 ASP B O 1
ATOM 2818 N N . ASP B 1 51 ? -16.875 30.734 -17.047 1 88.44 51 ASP B N 1
ATOM 2819 C CA . ASP B 1 51 ? -17.859 30.516 -16 1 88.44 51 ASP B CA 1
ATOM 2820 C C . ASP B 1 51 ? -17.266 29.703 -14.844 1 88.44 51 ASP B C 1
ATOM 2822 O O . ASP B 1 51 ? -17.766 29.766 -13.719 1 88.44 51 ASP B O 1
ATOM 2826 N N . LEU B 1 52 ? -16.203 28.953 -15.031 1 85.88 52 LEU B N 1
ATOM 2827 C CA . LEU B 1 52 ? -15.438 28.125 -14.102 1 85.88 52 LEU B CA 1
ATOM 2828 C C . LEU B 1 52 ? -16.297 27 -13.555 1 85.88 52 LEU B C 1
ATOM 2830 O O . LEU B 1 52 ? -15.938 25.828 -13.648 1 85.88 52 LEU B O 1
ATOM 2834 N N . LEU B 1 53 ? -17.5 27.328 -13.047 1 87.94 53 LEU B N 1
ATOM 2835 C CA . LEU B 1 53 ? -18.5 26.375 -12.586 1 87.94 53 LEU B CA 1
ATOM 2836 C C . LEU B 1 53 ? -19.859 26.656 -13.227 1 87.94 53 LEU B C 1
ATOM 2838 O O . LEU B 1 53 ? -20.328 27.797 -13.211 1 87.94 53 LEU B O 1
ATOM 2842 N N . VAL B 1 54 ? -20.328 25.578 -13.898 1 86.75 54 VAL B N 1
ATOM 2843 C CA . VAL B 1 54 ? -21.609 25.719 -14.586 1 86.75 54 VAL B CA 1
ATOM 2844 C C . VAL B 1 54 ? -22.672 24.875 -13.875 1 86.75 54 VAL B C 1
ATOM 2846 O O . VAL B 1 54 ? -22.375 23.797 -13.352 1 86.75 54 VAL B O 1
ATOM 2849 N N . VAL B 1 55 ? -23.844 25.438 -13.766 1 78 55 VAL B N 1
ATOM 2850 C CA . VAL B 1 55 ? -24.938 24.766 -13.07 1 78 55 VAL B CA 1
ATOM 2851 C C . VAL B 1 55 ? -25.672 23.844 -14.031 1 78 55 VAL B C 1
ATOM 2853 O O . VAL B 1 55 ? -26.047 24.25 -15.133 1 78 55 VAL B O 1
ATOM 2856 N N . LYS B 1 56 ? -25.641 22.656 -13.742 1 74.25 56 LYS B N 1
ATOM 2857 C CA . LYS B 1 56 ? -26.484 21.688 -14.43 1 74.25 56 LYS B CA 1
ATOM 2858 C C . LYS B 1 56 ? -27.422 20.984 -13.445 1 74.25 56 LYS B C 1
ATOM 2860 O O . LYS B 1 56 ? -26.984 20.156 -12.648 1 74.25 56 LYS B O 1
ATOM 2865 N N . GLY B 1 57 ? -28.734 21.375 -13.469 1 74.44 57 GLY B N 1
ATOM 2866 C CA . GLY B 1 57 ? -29.641 20.891 -12.453 1 74.44 57 GLY B CA 1
ATOM 2867 C C . GLY B 1 57 ? -29.406 21.516 -11.094 1 74.44 57 GLY B C 1
ATOM 2868 O O . GLY B 1 57 ? -29.453 22.75 -10.953 1 74.44 57 GLY B O 1
ATOM 2869 N N . ARG B 1 58 ? -29.062 20.688 -10.133 1 66.44 58 ARG B N 1
ATOM 2870 C CA . ARG B 1 58 ? -28.859 21.188 -8.773 1 66.44 58 ARG B CA 1
ATOM 2871 C C . ARG B 1 58 ? -27.391 21.125 -8.383 1 66.44 58 ARG B C 1
ATOM 2873 O O . ARG B 1 58 ? -27.047 21.344 -7.219 1 66.44 58 ARG B O 1
ATOM 2880 N N . ARG B 1 59 ? -26.547 20.828 -9.344 1 69.19 59 ARG B N 1
ATOM 2881 C CA . ARG B 1 59 ? -25.125 20.672 -9.008 1 69.19 59 ARG B CA 1
ATOM 2882 C C . ARG B 1 59 ? -24.266 21.562 -9.898 1 69.19 59 ARG B C 1
ATOM 2884 O O . ARG B 1 59 ? -24.672 21.906 -11.008 1 69.19 59 ARG 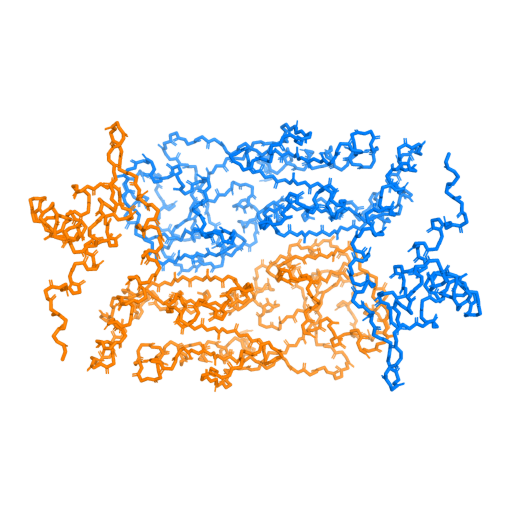B O 1
ATOM 2891 N N . MET B 1 60 ? -23.141 22 -9.359 1 79.5 60 MET B N 1
ATOM 2892 C CA . MET B 1 60 ? -22.172 22.781 -10.117 1 79.5 60 MET B CA 1
ATOM 2893 C C . MET B 1 60 ? -21.047 21.891 -10.633 1 79.5 60 MET B C 1
ATOM 2895 O O . MET B 1 60 ? -20.547 21.016 -9.914 1 79.5 60 MET B O 1
ATOM 2899 N N . TYR B 1 61 ? -20.766 22.062 -11.93 1 83.62 61 TYR B N 1
ATOM 2900 C CA . TYR B 1 61 ? -19.688 21.312 -12.555 1 83.62 61 TYR B CA 1
ATOM 2901 C C . TYR B 1 61 ? -18.594 22.25 -13.047 1 83.62 61 TYR B C 1
ATOM 2903 O O . TYR B 1 61 ? -18.875 23.328 -13.578 1 83.62 61 TYR B O 1
ATOM 2911 N N . PRO B 1 62 ? -17.391 21.859 -12.844 1 85.75 62 PRO B N 1
ATOM 2912 C CA . PRO B 1 62 ? -16.297 22.688 -13.328 1 85.75 62 PRO B CA 1
ATOM 2913 C C . PRO B 1 62 ? -16.188 22.703 -14.852 1 85.75 62 PRO B C 1
ATOM 2915 O O . PRO B 1 62 ? -16.484 21.688 -15.508 1 85.75 62 PRO B O 1
ATOM 2918 N N . THR B 1 63 ? -15.82 23.875 -15.43 1 85.19 63 THR B N 1
ATOM 2919 C CA . THR B 1 63 ? -15.461 23.969 -16.844 1 85.19 63 THR B CA 1
ATOM 2920 C C . THR B 1 63 ? -14.102 23.312 -17.094 1 85.19 63 THR B C 1
ATOM 2922 O O . THR B 1 63 ? -13.344 23.078 -16.156 1 85.19 63 THR B O 1
ATOM 2925 N N . PRO B 1 64 ? -13.859 23.031 -18.297 1 79.88 64 PRO B N 1
ATOM 2926 C CA . PRO B 1 64 ? -12.531 22.5 -18.625 1 79.88 64 PRO B CA 1
ATOM 2927 C C . PRO B 1 64 ? -11.406 23.422 -18.172 1 79.88 64 PRO B C 1
ATOM 2929 O O . PRO B 1 64 ? -10.375 22.953 -17.688 1 79.88 64 PRO B O 1
ATOM 2932 N N . LEU B 1 65 ? -11.672 24.656 -18.312 1 80.88 65 LEU B N 1
ATOM 2933 C CA . LEU B 1 65 ? -10.656 25.609 -17.859 1 80.88 65 LEU B CA 1
ATOM 2934 C C . LEU B 1 65 ? -10.469 25.516 -16.344 1 80.88 65 LEU B C 1
ATOM 2936 O O . LEU B 1 65 ? -9.336 25.531 -15.867 1 80.88 65 LEU B O 1
ATOM 2940 N N . ALA B 1 66 ? -11.539 25.438 -15.594 1 84.62 66 ALA B N 1
ATOM 2941 C CA . ALA B 1 66 ? -11.461 25.344 -14.141 1 84.62 66 ALA B CA 1
ATOM 2942 C C . ALA B 1 66 ? -10.656 24.109 -13.719 1 84.62 66 ALA B C 1
ATOM 2944 O O . ALA B 1 66 ? -9.836 24.188 -12.797 1 84.62 66 ALA B O 1
ATOM 2945 N N . GLU B 1 67 ? -10.773 23.078 -14.406 1 79.56 67 GLU B N 1
ATOM 2946 C CA . GLU B 1 67 ? -10.062 21.844 -14.102 1 79.56 67 GLU B CA 1
ATOM 2947 C C . GLU B 1 67 ? -8.562 22 -14.359 1 79.56 67 GLU B C 1
ATOM 2949 O O . GLU B 1 67 ? -7.742 21.453 -13.617 1 79.56 67 GLU B O 1
ATOM 2954 N N . THR B 1 68 ? -8.352 22.797 -15.344 1 75.19 68 THR B N 1
ATOM 2955 C CA . THR B 1 68 ? -6.957 23.031 -15.688 1 75.19 68 THR B CA 1
ATOM 2956 C C . THR B 1 68 ? -6.312 24 -14.695 1 75.19 68 THR B C 1
ATOM 2958 O O . THR B 1 68 ? -5.129 23.859 -14.383 1 75.19 68 THR B O 1
ATOM 2961 N N . LEU B 1 69 ? -7.066 24.891 -14.211 1 78.88 69 LEU B N 1
ATOM 2962 C CA . LEU B 1 69 ? -6.555 25.938 -13.344 1 78.88 69 LEU B CA 1
ATOM 2963 C C . LEU B 1 69 ? -6.348 25.422 -11.922 1 78.88 69 LEU B C 1
ATOM 2965 O O . LEU B 1 69 ? -5.473 25.906 -11.203 1 78.88 69 LEU B O 1
ATOM 2969 N N . LEU B 1 70 ? -7.121 24.453 -11.625 1 80.12 70 LEU B N 1
ATOM 2970 C CA . LEU B 1 70 ? -7.184 24.031 -10.234 1 80.12 70 LEU B CA 1
ATOM 2971 C C . LEU B 1 70 ? -5.805 23.625 -9.727 1 80.12 70 LEU B C 1
ATOM 2973 O O . LEU B 1 70 ? -5.332 24.141 -8.711 1 80.12 70 LEU B O 1
ATOM 2977 N N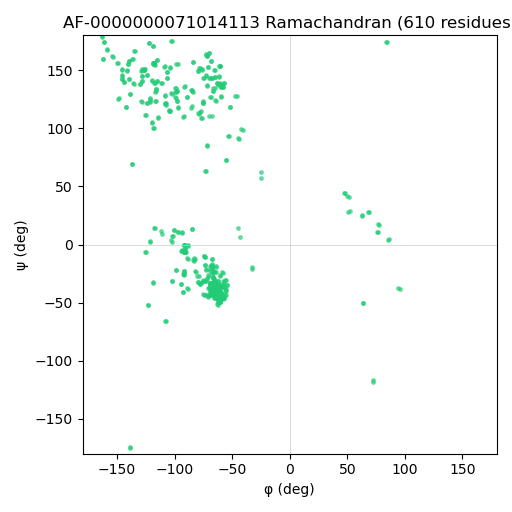 . PRO B 1 71 ? -5.109 22.844 -10.469 1 70.88 71 PRO B N 1
ATOM 2978 C CA . PRO B 1 71 ? -3.787 22.484 -9.953 1 70.88 71 PRO B CA 1
ATOM 2979 C C . PRO B 1 71 ? -2.844 23.688 -9.852 1 70.88 71 PRO B C 1
ATOM 2981 O O . PRO B 1 71 ? -2.035 23.75 -8.922 1 70.88 71 PRO B O 1
ATOM 2984 N N . ARG B 1 72 ? -2.979 24.531 -10.703 1 69.25 72 ARG B N 1
ATOM 2985 C CA . ARG B 1 72 ? -2.111 25.703 -10.719 1 69.25 72 ARG B CA 1
ATOM 2986 C C . ARG B 1 72 ? -2.441 26.656 -9.562 1 69.25 72 ARG B C 1
ATOM 2988 O O . ARG B 1 72 ? -1.54 27.188 -8.914 1 69.25 72 ARG B O 1
ATOM 2995 N N . ILE B 1 73 ? -3.703 26.875 -9.352 1 74.25 73 ILE B N 1
ATOM 2996 C CA . ILE B 1 73 ? -4.148 27.734 -8.266 1 74.25 73 ILE B CA 1
ATOM 2997 C C . ILE B 1 73 ? -3.752 27.125 -6.922 1 74.2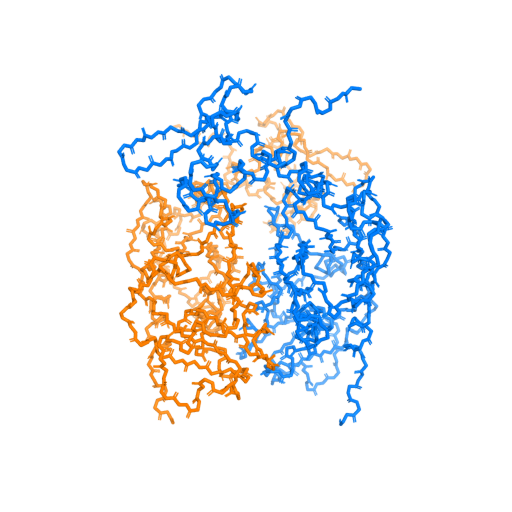5 73 ILE B C 1
ATOM 2999 O O . ILE B 1 73 ? -3.266 27.828 -6.031 1 74.25 73 ILE B O 1
ATOM 3003 N N . ARG B 1 74 ? -3.92 25.844 -6.867 1 73.12 74 ARG B N 1
ATOM 3004 C CA . ARG B 1 74 ? -3.537 25.172 -5.629 1 73.12 74 ARG B CA 1
ATOM 3005 C C . ARG B 1 74 ? -2.037 25.297 -5.383 1 73.12 74 ARG B C 1
ATOM 3007 O O . ARG B 1 74 ? -1.603 25.5 -4.25 1 73.12 74 ARG B O 1
ATOM 3014 N N . GLN B 1 75 ? -1.369 25.281 -6.426 1 65.56 75 GLN B N 1
ATOM 3015 C CA . GLN B 1 75 ? 0.07 25.5 -6.305 1 65.56 75 GLN B CA 1
ATOM 3016 C C . GLN B 1 75 ? 0.383 26.906 -5.801 1 65.56 75 GLN B C 1
ATOM 3018 O O . GLN B 1 75 ? 1.234 27.078 -4.926 1 65.56 75 GLN B O 1
ATOM 3023 N N . CYS B 1 76 ? -0.289 27.797 -6.328 1 65 76 CYS B N 1
ATOM 3024 C CA . CYS B 1 76 ? -0.094 29.188 -5.926 1 65 76 CYS B CA 1
ATOM 3025 C C . CYS B 1 76 ? -0.414 29.375 -4.445 1 65 76 CYS B C 1
ATOM 3027 O O . CYS B 1 76 ? 0.327 30.031 -3.727 1 65 76 CYS B O 1
ATOM 3029 N N . LEU B 1 77 ? -1.453 28.781 -4.07 1 69.38 77 LEU B N 1
ATOM 3030 C CA . LEU B 1 77 ? -1.862 28.891 -2.672 1 69.38 77 LEU B CA 1
ATOM 3031 C C . LEU B 1 77 ? -0.845 28.219 -1.753 1 69.38 77 LEU B C 1
ATOM 3033 O O . LEU B 1 77 ? -0.517 28.75 -0.692 1 69.38 77 LEU B O 1
ATOM 3037 N N . ARG B 1 78 ? -0.404 27.188 -2.225 1 66 78 ARG B N 1
ATOM 3038 C CA . ARG B 1 78 ? 0.608 26.484 -1.448 1 66 78 ARG B CA 1
ATOM 3039 C C . ARG B 1 78 ? 1.902 27.281 -1.374 1 66 78 ARG B C 1
ATOM 3041 O O . ARG B 1 78 ? 2.541 27.344 -0.321 1 66 78 ARG B O 1
ATOM 3048 N N . ASP B 1 79 ? 2.184 27.844 -2.506 1 60.81 79 ASP B N 1
ATOM 3049 C CA . ASP B 1 79 ? 3.369 28.688 -2.539 1 60.81 79 ASP B CA 1
ATOM 3050 C C . ASP B 1 79 ? 3.227 29.875 -1.584 1 60.81 79 ASP B C 1
ATOM 3052 O O . ASP B 1 79 ? 4.172 30.219 -0.879 1 60.81 79 ASP B O 1
ATOM 3056 N N . ALA B 1 80 ? 2.094 30.422 -1.584 1 62.41 80 ALA B N 1
ATOM 3057 C CA . ALA B 1 80 ? 1.822 31.531 -0.678 1 62.41 80 ALA B CA 1
ATOM 3058 C C . ALA B 1 80 ? 1.918 31.094 0.779 1 62.41 80 ALA B C 1
ATOM 3060 O O . ALA B 1 80 ? 2.494 31.797 1.612 1 62.41 80 ALA B O 1
ATOM 3061 N N . GLU B 1 81 ? 1.384 29.938 1.006 1 61.62 81 GLU B N 1
ATOM 3062 C CA . GLU B 1 81 ? 1.448 29.375 2.352 1 61.62 81 GLU B CA 1
ATOM 3063 C C . GLU B 1 81 ? 2.893 29.125 2.779 1 61.62 81 GLU B C 1
ATOM 3065 O O . GLU B 1 81 ? 3.252 29.375 3.934 1 61.62 81 GLU B O 1
ATOM 3070 N N . ALA B 1 82 ? 3.59 28.734 1.882 1 59.19 82 ALA B N 1
ATOM 3071 C CA . ALA B 1 82 ? 4.996 28.469 2.164 1 59.19 82 ALA B CA 1
ATOM 3072 C C . ALA B 1 82 ? 5.742 29.75 2.527 1 59.19 82 ALA B C 1
ATOM 3074 O O . ALA B 1 82 ? 6.594 29.734 3.418 1 59.19 82 ALA B O 1
ATOM 3075 N N . VAL B 1 83 ? 5.414 30.719 1.854 1 55.19 83 VAL B N 1
ATOM 3076 C CA . VAL B 1 83 ? 6.047 32 2.115 1 55.19 83 VAL B CA 1
ATOM 3077 C C . VAL B 1 83 ? 5.684 32.5 3.518 1 55.19 83 VAL B C 1
ATOM 3079 O O . VAL B 1 83 ? 6.547 32.969 4.266 1 55.19 83 VAL B O 1
ATOM 3082 N N . ILE B 1 84 ? 4.453 32.375 3.801 1 56.38 84 ILE B N 1
ATOM 3083 C CA . ILE B 1 84 ? 3.982 32.781 5.113 1 56.38 84 ILE B CA 1
ATOM 3084 C C . ILE B 1 84 ? 4.633 31.922 6.195 1 56.38 84 ILE B C 1
ATOM 3086 O O . ILE B 1 84 ? 5.02 32.438 7.25 1 56.38 84 ILE B O 1
ATOM 3090 N N . ALA B 1 85 ? 4.75 30.719 5.914 1 57.31 85 ALA B N 1
ATOM 3091 C CA . ALA B 1 85 ? 5.328 29.781 6.867 1 57.31 85 ALA B CA 1
ATOM 3092 C C . ALA B 1 85 ? 6.797 30.094 7.129 1 57.31 85 ALA B C 1
ATOM 3094 O O . ALA B 1 85 ? 7.328 29.766 8.195 1 57.31 85 ALA B O 1
ATOM 3095 N N . THR B 1 86 ? 7.438 30.609 6.145 1 52.53 86 THR B N 1
ATOM 3096 C CA . THR B 1 86 ? 8.844 30.953 6.277 1 52.53 86 THR B CA 1
ATOM 3097 C C . THR B 1 86 ? 9.023 32.094 7.266 1 52.53 86 THR B C 1
ATOM 3099 O O . THR B 1 86 ? 10.07 32.219 7.918 1 52.53 86 THR B O 1
ATOM 3102 N N . THR B 1 87 ? 8.031 32.906 7.355 1 51.34 87 THR B N 1
ATOM 3103 C CA . THR B 1 87 ? 8.219 34.125 8.148 1 51.34 87 THR B CA 1
ATOM 3104 C C . THR B 1 87 ? 7.789 33.906 9.594 1 51.34 87 THR B C 1
ATOM 3106 O O . THR B 1 87 ? 8.242 34.625 10.5 1 51.34 87 THR B O 1
ATOM 3109 N N . SER B 1 88 ? 6.938 32.938 9.828 1 58.41 88 SER B N 1
ATOM 3110 C CA . SER B 1 88 ? 6.418 32.781 11.188 1 58.41 88 SER B CA 1
ATOM 3111 C C . SER B 1 88 ? 7.16 31.703 11.953 1 58.41 88 SER B C 1
ATOM 3113 O O . SER B 1 88 ? 7.691 30.766 11.344 1 58.41 88 SER B O 1
ATOM 3115 N N . GLN B 1 89 ? 7.527 32 13.211 1 76.5 89 GLN B N 1
ATOM 3116 C CA . GLN B 1 89 ? 8.062 30.984 14.109 1 76.5 89 GLN B CA 1
ATOM 3117 C C . GLN B 1 89 ? 7.148 29.766 14.172 1 76.5 89 GLN B C 1
ATOM 3119 O O . GLN B 1 89 ? 5.926 29.906 14.266 1 76.5 89 GLN B O 1
ATOM 3124 N N . PHE B 1 90 ? 7.613 28.656 13.797 1 85.88 90 PHE B N 1
ATOM 3125 C CA . PHE B 1 90 ? 6.84 27.422 13.875 1 85.88 90 PHE B CA 1
ATOM 3126 C C . PHE B 1 90 ? 6.805 26.875 15.297 1 85.88 90 PHE B C 1
ATOM 3128 O O . PHE B 1 90 ? 7.855 26.609 15.891 1 85.88 90 PHE B O 1
ATOM 3135 N N . ASP B 1 91 ? 5.664 26.875 15.852 1 89.62 91 ASP B N 1
ATOM 3136 C CA . ASP B 1 91 ? 5.418 26.234 17.141 1 89.62 91 ASP B CA 1
ATOM 3137 C C . ASP B 1 91 ? 4.477 25.047 17 1 89.62 91 ASP B C 1
ATOM 3139 O O . ASP B 1 91 ? 3.281 25.219 16.766 1 89.62 91 ASP B O 1
ATOM 3143 N N . PRO B 1 92 ? 5.051 23.828 17.172 1 92.12 92 PRO B N 1
ATOM 3144 C CA . PRO B 1 92 ? 4.219 22.625 16.984 1 92.12 92 PRO B CA 1
ATOM 3145 C C . PRO B 1 92 ? 2.982 22.625 17.875 1 92.12 92 PRO B C 1
ATOM 3147 O O . PRO B 1 92 ? 1.935 22.109 17.5 1 92.12 92 PRO B O 1
ATOM 3150 N N . ALA B 1 93 ? 3.107 23.219 18.984 1 92.5 93 ALA B N 1
ATOM 3151 C CA . ALA B 1 93 ? 2.014 23.203 19.953 1 92.5 93 ALA B CA 1
ATOM 3152 C C . ALA B 1 93 ? 0.811 23.984 19.438 1 92.5 93 ALA B C 1
ATOM 3154 O O . ALA B 1 93 ? -0.326 23.719 19.844 1 92.5 93 ALA B O 1
ATOM 3155 N N . THR B 1 94 ? 1.071 24.906 18.5 1 90.44 94 THR B N 1
ATOM 3156 C CA . THR B 1 94 ? -0.016 25.781 18.062 1 90.44 94 THR B CA 1
ATOM 3157 C C . THR B 1 94 ? -0.198 25.703 16.562 1 90.44 94 THR B C 1
ATOM 3159 O O . THR B 1 94 ? -1.184 26.219 16.016 1 90.44 94 THR B O 1
ATOM 3162 N N . ALA B 1 95 ? 0.639 25.047 15.898 1 88.75 95 ALA B N 1
ATOM 3163 C CA . ALA B 1 95 ? 0.599 24.969 14.445 1 88.75 95 ALA B CA 1
ATOM 3164 C C . ALA B 1 95 ? -0.649 24.25 13.961 1 88.75 95 ALA B C 1
ATOM 3166 O O . ALA B 1 95 ? -1.062 23.25 14.562 1 88.75 95 ALA B O 1
ATOM 3167 N N . GLU B 1 96 ? -1.238 24.875 12.961 1 88 96 GLU B N 1
ATOM 3168 C CA . GLU B 1 96 ? -2.34 24.234 12.25 1 88 96 GLU B CA 1
ATOM 3169 C C . GLU B 1 96 ? -1.999 24.031 10.773 1 88 96 GLU B C 1
ATOM 3171 O O . GLU B 1 96 ? -2.086 24.969 9.977 1 88 96 GLU B O 1
ATOM 3176 N N . ARG B 1 97 ? -1.605 22.766 10.484 1 88.25 97 ARG B N 1
ATOM 3177 C CA . ARG B 1 97 ? -1.215 22.516 9.102 1 88.25 97 ARG B CA 1
ATOM 3178 C C . ARG B 1 97 ? -1.21 21.016 8.797 1 88.25 97 ARG B C 1
ATOM 3180 O O . ARG B 1 97 ? -1.122 20.203 9.711 1 88.25 97 ARG B O 1
ATOM 3187 N N . ARG B 1 98 ? -1.295 20.734 7.496 1 91.38 98 ARG B N 1
ATOM 3188 C CA . ARG B 1 98 ? -1.181 19.359 7.016 1 91.38 98 ARG B CA 1
ATOM 3189 C C . ARG B 1 98 ? 0.156 19.141 6.316 1 91.38 98 ARG B C 1
ATOM 3191 O O . ARG B 1 98 ? 0.51 19.875 5.391 1 91.38 98 ARG B O 1
ATOM 3198 N N . PHE B 1 99 ? 0.915 18.203 6.797 1 94.31 99 PHE B N 1
ATOM 3199 C CA . PHE B 1 99 ? 2.131 17.781 6.113 1 94.31 99 PHE B CA 1
ATOM 3200 C C . PHE B 1 99 ? 1.831 16.672 5.117 1 94.31 99 PHE B C 1
ATOM 3202 O O . PHE B 1 99 ? 1.177 15.68 5.465 1 94.31 99 PHE B O 1
ATOM 3209 N N . ARG B 1 100 ? 2.25 16.875 3.902 1 94.12 100 ARG B N 1
ATOM 3210 C CA . ARG B 1 100 ? 2.09 15.898 2.834 1 94.12 100 ARG B CA 1
ATOM 3211 C C . ARG B 1 100 ? 3.406 15.188 2.545 1 94.12 100 ARG B C 1
ATOM 3213 O O . ARG B 1 100 ? 4.355 15.797 2.051 1 94.12 100 ARG B O 1
ATOM 3220 N N . ILE B 1 101 ? 3.396 13.883 2.816 1 96.38 101 ILE B N 1
ATOM 3221 C CA . ILE B 1 101 ? 4.633 13.109 2.729 1 96.38 101 ILE B CA 1
ATOM 3222 C C . ILE B 1 101 ? 4.465 11.977 1.721 1 96.38 101 ILE B C 1
ATOM 3224 O O . ILE B 1 101 ? 3.504 11.203 1.8 1 96.38 101 ILE B O 1
ATOM 3228 N N . VAL B 1 102 ? 5.367 11.914 0.736 1 94.94 102 VAL B N 1
ATOM 3229 C CA . VAL B 1 102 ? 5.434 10.797 -0.196 1 94.94 102 VAL B CA 1
ATOM 3230 C C . VAL B 1 102 ? 6.516 9.812 0.252 1 94.94 102 VAL B C 1
ATOM 3232 O O . VAL B 1 102 ? 7.676 10.188 0.42 1 94.94 102 VAL B O 1
ATOM 3235 N N . SER B 1 103 ? 6.137 8.586 0.452 1 95.25 103 SER B N 1
ATOM 3236 C CA . SER B 1 103 ? 7.09 7.57 0.894 1 95.25 103 SER B CA 1
ATOM 3237 C C . SER B 1 103 ? 6.566 6.164 0.624 1 95.25 103 SER B C 1
ATOM 3239 O O . SER B 1 103 ? 5.457 5.996 0.118 1 95.25 103 SER B O 1
ATOM 3241 N N . SER B 1 104 ? 7.426 5.188 0.893 1 94 104 SER B N 1
ATOM 3242 C CA . SER B 1 104 ? 6.977 3.799 0.868 1 94 104 SER B CA 1
ATOM 3243 C C . SER B 1 104 ? 6.102 3.479 2.076 1 94 104 SER B C 1
ATOM 3245 O O . SER B 1 104 ? 6.102 4.219 3.062 1 94 104 SER B O 1
ATOM 3247 N N . ASP B 1 105 ? 5.367 2.361 1.977 1 93.88 105 ASP B N 1
ATOM 3248 C CA . ASP B 1 105 ? 4.52 1.962 3.096 1 93.88 105 ASP B CA 1
ATOM 3249 C C . ASP B 1 105 ? 5.355 1.402 4.246 1 93.88 105 ASP B C 1
ATOM 3251 O O . ASP B 1 105 ? 4.902 1.375 5.391 1 93.88 105 ASP B O 1
ATOM 3255 N N . TYR B 1 106 ? 6.59 1.03 3.959 1 95.31 106 TYR B N 1
ATOM 3256 C CA . TYR B 1 106 ? 7.434 0.641 5.082 1 95.31 106 TYR B CA 1
ATOM 3257 C C . TYR B 1 106 ? 7.738 1.837 5.977 1 95.31 106 TYR B C 1
ATOM 3259 O O . TYR B 1 106 ? 7.738 1.719 7.203 1 95.31 106 TYR B O 1
ATOM 3267 N N . VAL B 1 107 ? 8.039 2.943 5.348 1 97.44 107 VAL B N 1
ATOM 3268 C CA . VAL B 1 107 ? 8.344 4.16 6.09 1 97.44 107 VAL B CA 1
ATOM 3269 C C . VAL B 1 107 ? 7.133 4.586 6.91 1 97.44 107 VAL B C 1
ATOM 3271 O O . VAL B 1 107 ? 7.262 4.957 8.078 1 97.44 107 VAL B O 1
ATOM 3274 N N . VAL B 1 108 ? 5.992 4.512 6.309 1 97.12 108 VAL B N 1
ATOM 3275 C CA . VAL B 1 108 ? 4.77 4.898 7.004 1 97.12 108 VAL B CA 1
ATOM 3276 C C . VAL B 1 108 ? 4.582 4.027 8.242 1 97.12 108 VAL B C 1
ATOM 3278 O O . VAL B 1 108 ? 4.336 4.535 9.336 1 97.12 108 VAL B O 1
ATOM 3281 N N . THR B 1 109 ? 4.781 2.777 8.078 1 96.12 109 THR B N 1
ATOM 3282 C CA . THR B 1 109 ? 4.508 1.817 9.141 1 96.12 109 THR B CA 1
ATOM 3283 C C . THR B 1 109 ? 5.551 1.921 10.25 1 96.12 109 THR B C 1
ATOM 3285 O O . THR B 1 109 ? 5.207 2.004 11.43 1 96.12 109 THR B O 1
ATOM 3288 N N . ALA B 1 110 ? 6.758 2.027 9.914 1 96.44 110 ALA B N 1
ATOM 3289 C CA . ALA B 1 110 ? 7.84 1.877 10.883 1 96.44 110 ALA B CA 1
ATOM 3290 C C . ALA B 1 110 ? 8.227 3.225 11.484 1 96.44 110 ALA B C 1
ATOM 3292 O O . ALA B 1 110 ? 8.773 3.285 12.594 1 96.44 110 ALA B O 1
ATOM 3293 N N . ILE B 1 111 ? 7.961 4.285 10.742 1 97.5 111 ILE B N 1
ATOM 3294 C CA . ILE B 1 111 ? 8.492 5.57 11.18 1 97.5 111 ILE B CA 1
ATOM 3295 C C . ILE B 1 111 ? 7.355 6.566 11.359 1 97.5 111 ILE B C 1
ATOM 3297 O O . ILE B 1 111 ? 7.188 7.137 12.445 1 97.5 111 ILE B O 1
ATOM 3301 N N . LEU B 1 112 ? 6.52 6.727 10.375 1 98.06 112 LEU B N 1
ATOM 3302 C CA . LEU B 1 112 ? 5.582 7.848 10.352 1 98.06 112 LEU B CA 1
ATOM 3303 C C . LEU B 1 112 ? 4.375 7.566 11.242 1 98.06 112 LEU B C 1
ATOM 3305 O O . LEU B 1 112 ? 3.789 8.484 11.812 1 98.06 112 LEU B O 1
ATOM 3309 N N . ALA B 1 113 ? 3.977 6.285 11.344 1 97.31 113 ALA B N 1
ATOM 3310 C CA . ALA B 1 113 ? 2.869 5.945 12.242 1 97.31 113 ALA B CA 1
ATOM 3311 C C . ALA B 1 113 ? 3.219 6.266 13.688 1 97.31 113 ALA B C 1
ATOM 3313 O O . ALA B 1 113 ? 2.498 7.008 14.359 1 97.31 113 ALA B O 1
ATOM 3314 N N . PRO B 1 114 ? 4.348 5.797 14.18 1 96.75 114 PRO B N 1
ATOM 3315 C CA . PRO B 1 114 ? 4.723 6.176 15.547 1 96.75 114 PRO B CA 1
ATOM 3316 C C . PRO B 1 114 ? 4.922 7.684 15.703 1 96.75 114 PRO B C 1
ATOM 3318 O O . PRO B 1 114 ? 4.566 8.25 16.734 1 96.75 114 PRO B O 1
ATOM 3321 N N . LEU B 1 115 ? 5.469 8.273 14.695 1 97.31 115 LEU B N 1
ATOM 3322 C CA . LEU B 1 115 ? 5.652 9.719 14.742 1 97.31 115 LEU B CA 1
ATOM 3323 C C . LEU B 1 115 ? 4.312 10.438 14.852 1 97.31 115 LEU B C 1
ATOM 3325 O O . LEU B 1 115 ? 4.164 11.359 15.656 1 97.31 115 LEU B O 1
ATOM 3329 N N . SER B 1 116 ? 3.381 10.062 14.008 1 97.44 116 SER B N 1
ATOM 3330 C CA . SER B 1 116 ? 2.07 10.711 14.023 1 97.44 116 SER B CA 1
ATOM 3331 C C . SER B 1 116 ? 1.373 10.523 15.367 1 97.44 116 SER B C 1
ATOM 3333 O O . SER B 1 116 ? 0.628 11.398 15.812 1 97.44 116 SER B O 1
ATOM 3335 N N . ARG B 1 117 ? 1.577 9.383 15.992 1 96 117 ARG B N 1
ATOM 3336 C CA . ARG B 1 117 ? 1.043 9.133 17.328 1 96 117 ARG B CA 1
ATOM 3337 C C . ARG B 1 117 ? 1.622 10.117 18.344 1 96 117 ARG B C 1
ATOM 3339 O O . ARG B 1 117 ? 0.882 10.719 19.125 1 96 117 ARG B O 1
ATOM 3346 N N . ALA B 1 118 ? 2.91 10.25 18.328 1 94.88 118 ALA B N 1
ATOM 3347 C CA . ALA B 1 118 ? 3.586 11.172 19.234 1 94.88 118 ALA B CA 1
ATOM 3348 C C . ALA B 1 118 ? 3.172 12.617 18.969 1 94.88 118 ALA B C 1
ATOM 3350 O O . ALA B 1 118 ? 3.006 13.406 19.891 1 94.88 118 ALA B O 1
ATOM 3351 N N . ALA B 1 119 ? 3.043 12.906 17.703 1 94.75 119 ALA B N 1
ATOM 3352 C CA . ALA B 1 119 ? 2.701 14.266 17.281 1 94.75 119 ALA B CA 1
ATOM 3353 C C . ALA B 1 119 ? 1.304 14.648 17.766 1 94.75 119 ALA B C 1
ATOM 3355 O O . ALA B 1 119 ? 1.027 15.82 18.016 1 94.75 119 ALA B O 1
ATOM 3356 N N . ALA B 1 120 ? 0.435 13.711 17.875 1 90.88 120 ALA B N 1
ATOM 3357 C CA . ALA B 1 120 ? -0.929 13.977 18.312 1 90.88 120 ALA B CA 1
ATOM 3358 C C . ALA B 1 120 ? -0.937 14.625 19.703 1 90.88 120 ALA B C 1
ATOM 3360 O O . ALA B 1 120 ? -1.838 15.398 20.016 1 90.88 120 ALA B O 1
ATOM 3361 N N . LEU B 1 121 ? 0.083 14.422 20.469 1 89.5 121 LEU B N 1
ATOM 3362 C CA . LEU B 1 121 ? 0.186 14.945 21.828 1 89.5 121 LEU B CA 1
ATOM 3363 C C . LEU B 1 121 ? 0.893 16.297 21.844 1 89.5 121 LEU B C 1
ATOM 3365 O O . LEU B 1 121 ? 0.443 17.234 22.5 1 89.5 121 LEU B O 1
ATOM 3369 N N . VAL B 1 122 ? 1.909 16.453 21.078 1 92.25 122 VAL B N 1
ATOM 3370 C CA . VAL B 1 122 ? 2.781 17.625 21.188 1 92.25 122 VAL B CA 1
ATOM 3371 C C . VAL B 1 122 ? 2.402 18.641 20.125 1 92.25 122 VAL B C 1
ATOM 3373 O O . VAL B 1 122 ? 2.742 19.828 20.234 1 92.25 122 VAL B O 1
ATOM 3376 N N . ALA B 1 123 ? 1.763 18.219 19.078 1 94.31 123 ALA B N 1
ATOM 3377 C CA . ALA B 1 123 ? 1.348 19.062 17.969 1 94.31 123 ALA B CA 1
ATOM 3378 C C . ALA B 1 123 ? -0.071 18.734 17.516 1 94.31 123 ALA B C 1
ATOM 3380 O O . ALA B 1 123 ? -0.283 18.297 16.391 1 94.31 123 ALA B O 1
ATOM 3381 N N . PRO B 1 124 ? -1.026 19.031 18.312 1 91.75 124 PRO B N 1
ATOM 3382 C CA . PRO B 1 124 ? -2.387 18.531 18.125 1 91.75 124 PRO B CA 1
ATOM 3383 C C . PRO B 1 124 ? -3.062 19.109 16.891 1 91.75 124 PRO B C 1
ATOM 3385 O O . PRO B 1 124 ? -4.043 18.531 16.391 1 91.75 124 PRO B O 1
ATOM 3388 N N . GLY B 1 125 ? -2.582 20.172 16.391 1 92.75 125 GLY B N 1
ATOM 3389 C CA . GLY B 1 125 ? -3.178 20.781 15.203 1 92.75 125 GLY B CA 1
ATOM 3390 C C . GLY B 1 125 ? -2.566 20.281 13.906 1 92.75 125 GLY B C 1
ATOM 3391 O O . GLY B 1 125 ? -3.029 20.625 12.82 1 92.75 125 GLY B O 1
ATOM 3392 N N . ILE B 1 126 ? -1.576 19.469 13.969 1 94.5 126 ILE B N 1
ATOM 3393 C CA . ILE B 1 126 ? -0.875 18.953 12.797 1 94.5 126 ILE B CA 1
ATOM 3394 C C . ILE B 1 126 ? -1.606 17.734 12.258 1 94.5 126 ILE B C 1
ATOM 3396 O O . ILE B 1 126 ? -2.029 16.859 13.023 1 94.5 126 ILE B O 1
ATOM 3400 N N . GLN B 1 127 ? -1.785 17.797 10.945 1 96.19 127 GLN B N 1
ATOM 3401 C CA . GLN B 1 127 ? -2.355 16.672 10.219 1 96.19 127 GLN B CA 1
ATOM 3402 C C . GLN B 1 127 ? -1.347 16.078 9.234 1 96.19 127 GLN B C 1
ATOM 3404 O O . GLN B 1 127 ? -0.373 16.734 8.867 1 96.19 127 GLN B O 1
ATOM 3409 N N . PHE B 1 128 ? -1.572 14.836 8.852 1 97.44 128 PHE B N 1
ATOM 3410 C CA . PHE B 1 128 ? -0.655 14.164 7.941 1 97.44 128 PHE B CA 1
ATOM 3411 C C . PHE B 1 128 ? -1.408 13.57 6.758 1 97.44 128 PHE B C 1
ATOM 3413 O O . PHE B 1 128 ? -2.512 13.047 6.922 1 97.44 128 PHE B O 1
ATOM 3420 N N . GLN B 1 129 ? -0.811 13.672 5.648 1 95.62 129 GLN B N 1
ATOM 3421 C CA . GLN B 1 129 ? -1.207 12.922 4.461 1 95.62 129 GLN B CA 1
ATOM 3422 C C . GLN B 1 129 ? -0.041 12.102 3.914 1 95.62 129 GLN B C 1
ATOM 3424 O O . GLN B 1 129 ? 1.006 12.656 3.57 1 95.62 129 GLN B O 1
ATOM 3429 N N . PHE B 1 130 ? -0.253 10.812 3.83 1 95.94 130 PHE B N 1
ATOM 3430 C CA . PHE B 1 130 ? 0.76 9.906 3.307 1 95.94 130 PHE B CA 1
ATOM 3431 C C . PHE B 1 130 ? 0.36 9.383 1.932 1 95.94 130 PHE B C 1
ATOM 3433 O O . PHE B 1 130 ? -0.753 8.891 1.752 1 95.94 130 PHE B O 1
ATOM 3440 N N . THR B 1 131 ? 1.298 9.516 0.992 1 92.31 131 THR B N 1
ATOM 3441 C CA . THR B 1 131 ? 1.067 9.016 -0.358 1 92.31 131 THR B CA 1
ATOM 3442 C C . THR B 1 131 ? 2.223 8.125 -0.81 1 92.31 131 THR B C 1
ATOM 3444 O O . THR B 1 131 ? 3.379 8.383 -0.466 1 92.31 131 THR B O 1
ATOM 3447 N N . LEU B 1 132 ? 1.838 7.09 -1.585 1 89.88 132 LEU B N 1
ATOM 3448 C CA . LEU B 1 132 ? 2.875 6.219 -2.127 1 89.88 132 LEU B CA 1
ATOM 3449 C C . LEU B 1 132 ? 3.59 6.883 -3.297 1 89.88 132 LEU B C 1
ATOM 3451 O O . LEU B 1 132 ? 2.984 7.664 -4.035 1 89.88 132 LEU B O 1
ATOM 3455 N N . VAL B 1 133 ? 4.801 6.496 -3.395 1 83.94 133 VAL B N 1
ATOM 3456 C CA . VAL B 1 133 ? 5.59 7.016 -4.508 1 83.94 133 VAL B CA 1
ATOM 3457 C C . VAL B 1 133 ? 5.027 6.492 -5.828 1 83.94 133 VAL B C 1
ATOM 3459 O O . VAL B 1 133 ? 4.68 5.312 -5.938 1 83.94 133 VAL B O 1
ATOM 3462 N N . ASP B 1 134 ? 4.855 7.398 -6.75 1 80 134 ASP B N 1
ATOM 3463 C CA . ASP B 1 134 ? 4.48 7.012 -8.109 1 80 134 ASP B CA 1
ATOM 3464 C C . ASP B 1 134 ? 5.246 7.828 -9.148 1 80 134 ASP B C 1
ATOM 3466 O O . ASP B 1 134 ? 6.219 8.508 -8.812 1 80 134 ASP B O 1
ATOM 3470 N N . GLU B 1 135 ? 4.895 7.621 -10.359 1 77.62 135 GLU B N 1
ATOM 3471 C CA . GLU B 1 135 ? 5.645 8.227 -11.461 1 77.62 135 GLU B CA 1
ATOM 3472 C C . GLU B 1 135 ? 5.477 9.742 -11.469 1 77.62 135 GLU B C 1
ATOM 3474 O O . GLU B 1 135 ? 6.246 10.453 -12.117 1 77.62 135 GLU B O 1
ATOM 3479 N N . THR B 1 136 ? 4.574 10.227 -10.742 1 78.25 136 THR B N 1
ATOM 3480 C CA . THR B 1 136 ? 4.277 11.656 -10.789 1 78.25 136 THR B CA 1
ATOM 3481 C C . THR B 1 136 ? 4.922 12.383 -9.609 1 78.25 136 THR B C 1
ATOM 3483 O O . THR B 1 136 ? 4.668 13.57 -9.398 1 78.25 136 THR B O 1
ATOM 3486 N N . VAL B 1 137 ? 5.77 11.766 -8.93 1 84.5 137 VAL B N 1
ATOM 3487 C CA . VAL B 1 137 ? 6.27 12.281 -7.66 1 84.5 137 VAL B CA 1
ATOM 3488 C C . VAL B 1 137 ? 7.055 13.57 -7.895 1 84.5 137 VAL B C 1
ATOM 3490 O O . VAL B 1 137 ? 6.965 14.508 -7.105 1 84.5 137 VAL B O 1
ATOM 3493 N N . ALA B 1 138 ? 7.789 13.617 -8.945 1 83.5 138 ALA B N 1
ATOM 3494 C CA . ALA B 1 138 ? 8.562 14.82 -9.258 1 83.5 138 ALA B CA 1
ATOM 3495 C C . ALA B 1 138 ? 7.645 16.016 -9.5 1 83.5 138 ALA B C 1
ATOM 3497 O O . ALA B 1 138 ? 7.898 17.109 -9 1 83.5 138 ALA B O 1
ATOM 3498 N N . GLU B 1 139 ? 6.66 15.703 -10.219 1 80.56 139 GLU B N 1
ATOM 3499 C CA . GLU B 1 139 ? 5.688 16.75 -10.531 1 80.56 139 GLU B CA 1
ATOM 3500 C C . GLU B 1 139 ? 4.93 17.188 -9.281 1 80.56 139 GLU B C 1
ATOM 3502 O O . GLU B 1 139 ? 4.629 18.375 -9.117 1 80.56 139 GLU B O 1
ATOM 3507 N N . GLN B 1 140 ? 4.621 16.25 -8.438 1 81.5 140 GLN B N 1
ATOM 3508 C CA . GLN B 1 140 ? 3.938 16.547 -7.18 1 81.5 140 GLN B CA 1
ATOM 3509 C C . GLN B 1 140 ? 4.77 17.484 -6.316 1 81.5 140 GLN B C 1
ATOM 3511 O O . GLN B 1 140 ? 4.234 18.422 -5.719 1 81.5 140 GLN B O 1
ATOM 3516 N N . LEU B 1 141 ? 6 17.266 -6.27 1 81 141 LEU B N 1
ATOM 3517 C CA . LEU B 1 141 ? 6.895 18.109 -5.48 1 81 141 LEU B CA 1
ATOM 3518 C C . LEU B 1 141 ? 6.996 19.5 -6.078 1 81 141 LEU B C 1
ATOM 3520 O O . LEU B 1 141 ? 6.922 20.5 -5.355 1 81 141 LEU B O 1
ATOM 3524 N N . ARG B 1 142 ? 7.078 19.5 -7.355 1 73 142 ARG B N 1
ATOM 3525 C CA . ARG B 1 142 ? 7.223 20.781 -8.055 1 73 142 ARG B CA 1
ATOM 3526 C C . ARG B 1 142 ? 5.969 21.625 -7.887 1 73 142 ARG B C 1
ATOM 3528 O O . ARG B 1 142 ? 6.059 22.844 -7.746 1 73 142 ARG B O 1
ATOM 3535 N N . ARG B 1 143 ? 4.875 20.938 -7.828 1 71.94 143 ARG B N 1
ATOM 3536 C CA . ARG B 1 143 ? 3.598 21.641 -7.746 1 71.94 143 ARG B CA 1
ATOM 3537 C C . ARG B 1 143 ? 3.217 21.922 -6.293 1 71.94 143 ARG B C 1
ATOM 3539 O O . ARG B 1 143 ? 2.141 22.453 -6.02 1 71.94 143 ARG B O 1
ATOM 3546 N N . GLY B 1 144 ? 4.035 21.5 -5.41 1 73.19 144 GLY B N 1
ATOM 3547 C CA . GLY B 1 144 ? 3.764 21.719 -4 1 73.19 144 GLY B CA 1
ATOM 3548 C C . GLY B 1 144 ? 2.711 20.797 -3.434 1 73.19 144 GLY B C 1
ATOM 3549 O O . GLY B 1 144 ? 2.129 21.062 -2.383 1 73.19 144 GLY B O 1
ATOM 3550 N N . GLU B 1 145 ? 2.459 19.766 -4.109 1 78.31 145 GLU B N 1
ATOM 3551 C CA . GLU B 1 145 ? 1.47 18.781 -3.67 1 78.31 145 GLU B CA 1
ATOM 3552 C C . GLU B 1 145 ? 2.07 17.812 -2.664 1 78.31 145 GLU B C 1
ATOM 3554 O O . GLU B 1 145 ? 1.346 17.047 -2.023 1 78.31 145 GLU B O 1
ATOM 3559 N N . ALA B 1 146 ? 3.324 17.859 -2.566 1 89.62 146 ALA B N 1
ATOM 3560 C CA . ALA B 1 146 ? 4.074 17.125 -1.548 1 89.62 146 ALA B CA 1
ATOM 3561 C C . ALA B 1 146 ? 5.055 18.047 -0.823 1 89.62 146 ALA B C 1
ATOM 3563 O O . ALA B 1 146 ? 5.695 18.891 -1.446 1 89.62 146 ALA B O 1
ATOM 3564 N N . ASP B 1 147 ? 5.082 17.828 0.509 1 90 147 ASP B N 1
ATOM 3565 C CA . ASP B 1 147 ? 6.039 18.609 1.294 1 90 147 ASP B CA 1
ATOM 3566 C C . ASP B 1 147 ? 7.383 17.891 1.379 1 90 147 ASP B C 1
ATOM 3568 O O . ASP B 1 147 ? 8.438 18.531 1.364 1 90 147 ASP B O 1
ATOM 3572 N N . LEU B 1 148 ? 7.301 16.578 1.496 1 95.06 148 LEU B N 1
ATOM 3573 C CA . LEU B 1 148 ? 8.5 15.758 1.633 1 95.06 148 LEU B CA 1
ATOM 3574 C C . LEU B 1 148 ? 8.375 14.477 0.818 1 95.06 148 LEU B C 1
ATOM 3576 O O . LEU B 1 148 ? 7.293 13.883 0.749 1 95.06 148 LEU B O 1
ATOM 3580 N N . ILE B 1 149 ? 9.523 14.141 0.267 1 96.38 149 ILE B N 1
ATOM 3581 C CA . ILE B 1 149 ? 9.672 12.812 -0.311 1 96.38 149 ILE B CA 1
ATOM 3582 C C . ILE B 1 149 ? 10.742 12.039 0.452 1 96.38 149 ILE B C 1
ATOM 3584 O O . ILE B 1 149 ? 11.852 12.531 0.651 1 96.38 149 ILE B O 1
ATOM 3588 N N . ILE B 1 150 ? 10.375 10.93 0.942 1 97.38 150 ILE B N 1
ATOM 3589 C CA . ILE B 1 150 ? 11.336 10.016 1.559 1 97.38 150 ILE B CA 1
ATOM 3590 C C . ILE B 1 150 ? 11.547 8.805 0.66 1 97.38 150 ILE B C 1
ATOM 3592 O O . ILE B 1 150 ? 10.602 8.062 0.375 1 97.38 150 ILE B O 1
ATOM 3596 N N . SER B 1 151 ? 12.789 8.586 0.248 1 95.56 151 SER B N 1
ATOM 3597 C CA . SER B 1 151 ? 13.078 7.484 -0.669 1 95.56 151 SER B CA 1
ATOM 3598 C C . SER B 1 151 ? 14.523 7.008 -0.527 1 95.56 151 SER B C 1
ATOM 3600 O O . SER B 1 151 ? 15.359 7.707 0.041 1 95.56 151 SER B O 1
ATOM 3602 N N . PRO B 1 152 ? 14.727 5.766 -1.051 1 95.94 152 PRO B N 1
ATOM 3603 C CA . PRO B 1 152 ? 16.125 5.34 -1.148 1 95.94 152 PRO B CA 1
ATOM 3604 C C . PRO B 1 152 ? 16.953 6.25 -2.043 1 95.94 152 PRO B C 1
ATOM 3606 O O . PRO B 1 152 ? 16.438 6.832 -2.998 1 95.94 152 PRO B O 1
ATOM 3609 N N . ALA B 1 153 ? 18.25 6.289 -1.765 1 96.12 153 ALA B N 1
ATOM 3610 C CA . ALA B 1 153 ? 19.188 7.105 -2.537 1 96.12 153 ALA B CA 1
ATOM 3611 C C . ALA B 1 153 ? 19.141 6.73 -4.016 1 96.12 153 ALA B C 1
ATOM 3613 O O . ALA B 1 153 ? 19.312 7.59 -4.883 1 96.12 153 ALA B O 1
ATOM 3614 N N . GLU B 1 154 ? 18.891 5.484 -4.344 1 91.94 154 GLU B N 1
ATOM 3615 C CA . GLU B 1 154 ? 18.875 4.961 -5.707 1 91.94 154 GLU B CA 1
ATOM 3616 C C . GLU B 1 154 ? 17.75 5.605 -6.523 1 91.94 154 GLU B C 1
ATOM 3618 O O . GLU B 1 154 ? 17.797 5.598 -7.754 1 91.94 154 GLU B O 1
ATOM 3623 N N . TRP B 1 155 ? 16.781 6.195 -5.793 1 89.5 155 TRP B N 1
ATOM 3624 C CA . TRP B 1 155 ? 15.617 6.723 -6.492 1 89.5 155 TRP B CA 1
ATOM 3625 C C . TRP B 1 155 ? 15.508 8.234 -6.309 1 89.5 155 TRP B C 1
ATOM 3627 O O . TRP B 1 155 ? 14.453 8.82 -6.562 1 89.5 155 TRP B O 1
ATOM 3637 N N . ALA B 1 156 ? 16.516 8.836 -5.863 1 92.31 156 ALA B N 1
ATOM 3638 C CA . ALA B 1 156 ? 16.516 10.281 -5.629 1 92.31 156 ALA B CA 1
ATOM 3639 C C . ALA B 1 156 ? 16.234 11.047 -6.914 1 92.31 156 ALA B C 1
ATOM 3641 O O . ALA B 1 156 ? 16.75 10.695 -7.98 1 92.31 156 ALA B O 1
ATOM 3642 N N . LEU B 1 157 ? 15.375 12.023 -6.754 1 91 157 LEU B N 1
ATOM 3643 C CA . LEU B 1 157 ? 15.094 12.914 -7.879 1 91 157 LEU B CA 1
ATOM 3644 C C . LEU B 1 157 ? 16.25 13.883 -8.109 1 91 157 LEU B C 1
ATOM 3646 O O . LEU B 1 157 ? 16.828 14.398 -7.148 1 91 157 LEU B O 1
ATOM 3650 N N . PRO B 1 158 ? 16.469 14.133 -9.305 1 90.88 158 PRO B N 1
ATOM 3651 C CA . PRO B 1 158 ? 17.562 15.07 -9.578 1 90.88 158 PRO B CA 1
ATOM 3652 C C . PRO B 1 158 ? 17.156 16.531 -9.359 1 90.88 158 PRO B C 1
ATOM 3654 O O . PRO B 1 158 ? 15.984 16.875 -9.508 1 90.88 158 PRO B O 1
ATOM 3657 N N . ALA B 1 159 ? 18.125 17.375 -9.016 1 87.38 159 ALA B N 1
ATOM 3658 C CA . ALA B 1 159 ? 18.016 18.844 -8.977 1 87.38 159 ALA B CA 1
ATOM 3659 C C . ALA B 1 159 ? 16.984 19.281 -7.941 1 87.38 159 ALA B C 1
ATOM 3661 O O . ALA B 1 159 ? 16.266 20.266 -8.148 1 87.38 159 ALA B O 1
ATOM 3662 N N . ILE B 1 160 ? 16.781 18.469 -7.023 1 89.19 160 ILE B N 1
ATOM 3663 C CA . ILE B 1 160 ? 15.914 18.766 -5.887 1 89.19 160 ILE B CA 1
ATOM 3664 C C . ILE B 1 160 ? 16.734 18.766 -4.598 1 89.19 160 ILE B C 1
ATOM 3666 O O . ILE B 1 160 ? 17.594 17.906 -4.395 1 89.19 160 ILE B O 1
ATOM 3670 N N . PRO B 1 161 ? 16.547 19.844 -3.752 1 90.38 161 PRO B N 1
ATOM 3671 C CA . PRO B 1 161 ? 17.266 19.797 -2.471 1 90.38 161 PRO B CA 1
ATOM 3672 C C . PRO B 1 161 ? 17.109 18.438 -1.771 1 90.38 161 PRO B C 1
ATOM 3674 O O . PRO B 1 161 ? 16 17.922 -1.656 1 90.38 161 PRO B O 1
ATOM 3677 N N . THR B 1 162 ? 18.234 17.875 -1.404 1 95.44 162 THR B N 1
ATOM 3678 C CA . THR B 1 162 ? 18.312 16.516 -0.894 1 95.44 162 THR B CA 1
ATOM 3679 C C . THR B 1 162 ? 19.219 16.438 0.335 1 95.44 162 THR B C 1
ATOM 3681 O O . THR B 1 162 ? 20.266 17.078 0.373 1 95.44 162 THR B O 1
ATOM 3684 N N . GLU B 1 163 ? 18.828 15.68 1.383 1 96.12 163 GLU B N 1
ATOM 3685 C CA . GLU B 1 163 ? 19.703 15.414 2.527 1 96.12 163 GLU B CA 1
ATOM 3686 C C . GLU B 1 163 ? 19.547 13.977 3.016 1 96.12 163 GLU B C 1
ATOM 3688 O O . GLU B 1 163 ? 18.484 13.375 2.881 1 96.12 163 GLU B O 1
ATOM 3693 N N . PRO B 1 164 ? 20.688 13.453 3.58 1 97.44 164 PRO B N 1
ATOM 3694 C CA . PRO B 1 164 ? 20.578 12.141 4.219 1 97.44 164 PRO B CA 1
ATOM 3695 C C . PRO B 1 164 ? 19.609 12.141 5.398 1 97.44 164 PRO B C 1
ATOM 3697 O O . PRO B 1 164 ? 19.547 13.117 6.156 1 97.44 164 PRO B O 1
ATOM 3700 N N . LEU B 1 165 ? 18.812 11.156 5.504 1 97.94 165 LEU B N 1
ATOM 3701 C CA . LEU B 1 165 ? 17.828 11.07 6.582 1 97.94 165 LEU B CA 1
ATOM 3702 C C . LEU B 1 165 ? 18.234 10.016 7.605 1 97.94 165 LEU B C 1
ATOM 3704 O O . LEU B 1 165 ? 18.531 10.336 8.758 1 97.94 165 LEU B O 1
ATOM 3708 N N . TYR B 1 166 ? 18.266 8.656 7.227 1 97.56 166 TYR B N 1
ATOM 3709 C CA . TYR B 1 166 ? 18.75 7.562 8.07 1 97.56 166 TYR B CA 1
ATOM 3710 C C . TYR B 1 166 ? 19.141 6.355 7.227 1 97.56 166 TYR B C 1
ATOM 3712 O O . TYR B 1 166 ? 18.891 6.324 6.02 1 97.56 166 TYR B O 1
ATOM 3720 N N . GLU B 1 167 ? 19.812 5.449 7.914 1 97.44 167 GLU B N 1
ATOM 3721 C CA . GLU B 1 167 ? 20.141 4.176 7.281 1 97.44 167 GLU B CA 1
ATOM 3722 C C . GLU B 1 167 ? 19.281 3.045 7.832 1 97.44 167 GLU B C 1
ATOM 3724 O O . GLU B 1 167 ? 18.906 3.061 9.008 1 97.44 167 GLU B O 1
ATOM 3729 N N . GLU B 1 168 ? 18.938 2.135 6.91 1 97.69 168 GLU B N 1
ATOM 3730 C CA . GLU B 1 168 ? 18.078 0.996 7.242 1 97.69 168 GLU B CA 1
ATOM 3731 C C . GLU B 1 168 ? 18.781 -0.324 6.938 1 97.69 168 GLU B C 1
ATOM 3733 O O . GLU B 1 168 ? 19.219 -0.557 5.805 1 97.69 168 GLU B O 1
ATOM 3738 N N . ARG B 1 169 ? 18.891 -1.142 7.969 1 97.12 169 ARG B N 1
ATOM 3739 C CA . ARG B 1 169 ? 19.422 -2.482 7.754 1 97.12 169 ARG B CA 1
ATOM 3740 C C . ARG B 1 169 ? 18.328 -3.441 7.289 1 97.12 169 ARG B C 1
ATOM 3742 O O . ARG B 1 169 ? 17.141 -3.176 7.477 1 97.12 169 ARG B O 1
ATOM 3749 N N . TYR B 1 170 ? 18.844 -4.52 6.613 1 97.12 170 TYR B N 1
ATOM 3750 C CA . TYR B 1 170 ? 17.938 -5.586 6.199 1 97.12 170 TYR B CA 1
ATOM 3751 C C . TYR B 1 170 ? 18.125 -6.824 7.07 1 97.12 170 TYR B C 1
ATOM 3753 O O . TYR B 1 170 ? 19.234 -7.129 7.508 1 97.12 170 TYR B O 1
ATOM 3761 N N . VAL B 1 171 ? 17.047 -7.539 7.262 1 97.25 171 VAL B N 1
ATOM 3762 C CA . VAL B 1 171 ? 17.062 -8.797 8.008 1 97.25 171 VAL B CA 1
ATOM 3763 C C . VAL B 1 171 ? 16.219 -9.844 7.273 1 97.25 171 VAL B C 1
ATOM 3765 O O . VAL B 1 171 ? 15.445 -9.508 6.379 1 97.25 171 VAL B O 1
ATOM 3768 N N . LEU B 1 172 ? 16.484 -11.039 7.582 1 97.75 172 LEU B N 1
ATOM 3769 C CA . LEU B 1 172 ? 15.617 -12.125 7.129 1 97.75 172 LEU B CA 1
ATOM 3770 C C . LEU B 1 172 ? 14.453 -12.328 8.086 1 97.75 172 LEU B C 1
ATOM 3772 O O . LEU B 1 172 ? 14.641 -12.383 9.305 1 97.75 172 LEU B O 1
ATOM 3776 N N . ALA B 1 173 ? 13.234 -12.438 7.574 1 98.25 173 ALA B N 1
ATOM 3777 C CA . ALA B 1 173 ? 12.055 -12.609 8.414 1 98.25 173 ALA B CA 1
ATOM 3778 C C . ALA B 1 173 ? 11.258 -13.844 7.988 1 98.25 173 ALA B C 1
ATOM 3780 O O . ALA B 1 173 ? 11.297 -14.242 6.824 1 98.25 173 ALA B O 1
ATOM 3781 N N . GLY B 1 174 ? 10.578 -14.438 8.914 1 98.31 174 GLY B N 1
ATOM 3782 C CA . GLY B 1 174 ? 9.695 -15.578 8.727 1 98.31 174 GLY B CA 1
ATOM 3783 C C . GLY B 1 174 ? 8.742 -15.797 9.883 1 98.31 174 GLY B C 1
ATOM 3784 O O . GLY B 1 174 ? 8.703 -15 10.82 1 98.31 174 GLY B O 1
ATOM 3785 N N . TRP B 1 175 ? 7.918 -16.812 9.695 1 97.94 175 TRP B N 1
ATOM 3786 C CA . TRP B 1 175 ? 7.047 -17.234 10.789 1 97.94 175 TRP B CA 1
ATOM 3787 C C . TRP B 1 175 ? 7.859 -17.594 12.031 1 97.94 175 TRP B C 1
ATOM 3789 O O . TRP B 1 175 ? 8.93 -18.188 11.922 1 97.94 175 TRP B O 1
ATOM 3799 N N . ARG B 1 176 ? 7.387 -17.203 13.211 1 97.38 176 ARG B N 1
ATOM 3800 C CA . ARG B 1 176 ? 8.117 -17.375 14.461 1 97.38 176 ARG B CA 1
ATOM 3801 C C . ARG B 1 176 ? 8.531 -18.828 14.672 1 97.38 176 ARG B C 1
ATOM 3803 O O . ARG B 1 176 ? 9.609 -19.094 15.211 1 97.38 176 ARG B O 1
ATOM 3810 N N . GLU B 1 177 ? 7.73 -19.766 14.258 1 96.75 177 GLU B N 1
ATOM 3811 C CA . GLU B 1 177 ? 7.996 -21.188 14.469 1 96.75 177 GLU B CA 1
ATOM 3812 C C . GLU B 1 177 ? 8.711 -21.797 13.273 1 96.75 177 GLU B C 1
ATOM 3814 O O . GLU B 1 177 ? 8.805 -23.016 13.156 1 96.75 177 GLU B O 1
ATOM 3819 N N . HIS B 1 178 ? 9.164 -20.969 12.383 1 96.69 178 HIS B N 1
ATOM 3820 C CA . HIS B 1 178 ? 9.906 -21.453 11.234 1 96.69 178 HIS B CA 1
ATOM 3821 C C . HIS B 1 178 ? 11.164 -22.203 11.664 1 96.69 178 HIS B C 1
ATOM 3823 O O . HIS B 1 178 ? 11.93 -21.719 12.492 1 96.69 178 HIS B O 1
ATOM 3829 N N . PRO B 1 179 ? 11.453 -23.312 11.07 1 95.56 179 PRO B N 1
ATOM 3830 C CA . PRO B 1 179 ? 12.602 -24.141 11.461 1 95.56 179 PRO B CA 1
ATOM 3831 C C . PRO B 1 179 ? 13.93 -23.391 11.312 1 95.56 179 PRO B C 1
ATOM 3833 O O . PRO B 1 179 ? 14.891 -23.688 12.023 1 95.56 179 PRO B O 1
ATOM 3836 N N . ILE B 1 180 ? 13.969 -22.484 10.453 1 96.19 180 ILE B N 1
ATOM 3837 C CA . ILE B 1 180 ? 15.219 -21.797 10.133 1 96.19 180 ILE B CA 1
ATOM 3838 C C . ILE B 1 180 ? 15.703 -21.031 11.359 1 96.19 180 ILE B C 1
ATOM 3840 O O . ILE B 1 180 ? 16.891 -20.734 11.477 1 96.19 180 ILE B O 1
ATOM 3844 N N . PHE B 1 181 ? 14.797 -20.719 12.227 1 95.69 181 PHE B N 1
ATOM 3845 C CA . PHE B 1 181 ? 15.164 -19.891 13.367 1 95.69 181 PHE B CA 1
ATOM 3846 C C . PHE B 1 181 ? 15.578 -20.75 14.555 1 95.69 181 PHE B C 1
ATOM 3848 O O . PHE B 1 181 ? 15.945 -20.234 15.609 1 95.69 181 PHE B O 1
ATOM 3855 N N . LYS B 1 182 ? 15.547 -21.984 14.422 1 93.44 182 LYS B N 1
ATOM 3856 C CA . LYS B 1 182 ? 15.922 -22.906 15.492 1 93.44 182 LYS B CA 1
ATOM 3857 C C . LYS B 1 182 ? 17.406 -23.219 15.453 1 93.44 182 LYS B C 1
ATOM 3859 O O . LYS B 1 182 ? 17.938 -23.859 16.359 1 93.44 182 LYS B O 1
ATOM 3864 N N . ALA B 1 183 ? 18.109 -22.875 14.438 1 90 183 ALA B N 1
ATOM 3865 C CA . ALA B 1 183 ? 19.547 -23.031 14.273 1 90 183 ALA B CA 1
ATOM 3866 C C . ALA B 1 183 ? 20.172 -21.766 13.703 1 90 183 ALA B C 1
ATOM 3868 O O . ALA B 1 183 ? 19.469 -20.891 13.211 1 90 183 ALA B O 1
ATOM 3869 N N . PRO B 1 184 ? 21.531 -21.703 13.781 1 90.81 184 PRO B N 1
ATOM 3870 C CA . PRO B 1 184 ? 22.172 -20.531 13.18 1 90.81 184 PRO B CA 1
ATOM 3871 C C . PRO B 1 184 ? 21.891 -20.422 11.68 1 90.81 184 PRO B C 1
ATOM 3873 O O . PRO B 1 184 ? 21.922 -21.422 10.969 1 90.81 184 PRO B O 1
ATOM 3876 N N . LEU B 1 185 ? 21.656 -19.234 11.281 1 92.5 185 LEU B N 1
ATOM 3877 C CA . LEU B 1 185 ? 21.297 -18.953 9.898 1 92.5 185 LEU B CA 1
ATOM 3878 C C . LEU B 1 185 ? 22.484 -19.188 8.969 1 92.5 185 LEU B C 1
ATOM 3880 O O . LEU B 1 185 ? 23.594 -18.719 9.234 1 92.5 185 LEU B O 1
ATOM 3884 N N . SER B 1 186 ? 22.25 -19.984 7.945 1 92.62 186 SER B N 1
ATOM 3885 C CA . SER B 1 186 ? 23.234 -20.172 6.895 1 92.62 186 SER B CA 1
ATOM 3886 C C . SER B 1 186 ? 22.703 -19.719 5.539 1 92.62 186 SER B C 1
ATOM 3888 O O . SER B 1 186 ? 21.5 -19.703 5.316 1 92.62 186 SER B O 1
ATOM 3890 N N . GLU B 1 187 ? 23.641 -19.406 4.746 1 91.19 187 GLU B N 1
ATOM 3891 C CA . GLU B 1 187 ? 23.266 -18.984 3.398 1 91.19 187 GLU B CA 1
ATOM 3892 C C . GLU B 1 187 ? 22.516 -20.078 2.658 1 91.19 187 GLU B C 1
ATOM 3894 O O . GLU B 1 187 ? 21.531 -19.812 1.974 1 91.19 187 GLU B O 1
ATOM 3899 N N . GLU B 1 188 ? 23.016 -21.234 2.799 1 91.31 188 GLU B N 1
ATOM 3900 C CA . GLU B 1 188 ? 22.391 -22.391 2.137 1 91.31 188 GLU B CA 1
ATOM 3901 C C . GLU B 1 188 ? 20.953 -22.594 2.598 1 91.31 188 GLU B C 1
ATOM 3903 O O . GLU B 1 188 ? 20.062 -22.859 1.784 1 91.31 188 GLU B O 1
ATOM 3908 N N . ALA B 1 189 ? 20.766 -22.469 3.865 1 92.88 189 ALA B N 1
ATOM 3909 C CA . ALA B 1 189 ? 19.422 -22.641 4.43 1 92.88 189 ALA B CA 1
ATOM 3910 C C . ALA B 1 189 ? 18.469 -21.578 3.912 1 92.88 189 ALA B C 1
ATOM 3912 O O . ALA B 1 189 ? 17.312 -21.859 3.613 1 92.88 189 ALA B O 1
ATOM 3913 N N . ILE B 1 190 ? 18.922 -20.391 3.752 1 94.44 190 ILE B N 1
ATOM 3914 C CA . ILE B 1 190 ? 18.109 -19.266 3.311 1 94.44 190 ILE B CA 1
ATOM 3915 C C . ILE B 1 190 ? 17.562 -19.531 1.911 1 94.44 190 ILE B C 1
ATOM 3917 O O . ILE B 1 190 ? 16.359 -19.344 1.653 1 94.44 190 ILE B O 1
ATOM 3921 N N . PHE B 1 191 ? 18.375 -20.109 1.088 1 92.75 191 PHE B N 1
ATOM 3922 C CA . PHE B 1 191 ? 18.016 -20.25 -0.315 1 92.75 191 PHE B CA 1
ATOM 3923 C C . PHE B 1 191 ? 17.297 -21.578 -0.548 1 92.75 191 PHE B C 1
ATOM 3925 O O . PHE B 1 191 ? 16.766 -21.812 -1.635 1 92.75 191 PHE B O 1
ATOM 3932 N N . ALA B 1 192 ? 17.219 -22.406 0.441 1 93.75 192 ALA B N 1
ATOM 3933 C CA . ALA B 1 192 ? 16.516 -23.688 0.334 1 93.75 192 ALA B CA 1
ATOM 3934 C C . ALA B 1 192 ? 15.016 -23.5 0.522 1 93.75 192 ALA B C 1
ATOM 3936 O O . ALA B 1 192 ? 14.227 -24.344 0.085 1 93.75 192 ALA B O 1
ATOM 3937 N N . TYR B 1 193 ? 14.578 -22.469 1.182 1 95.44 193 TYR B N 1
ATOM 3938 C CA . TYR B 1 193 ? 13.172 -22.219 1.478 1 95.44 193 TYR B CA 1
ATOM 3939 C C . TYR B 1 193 ? 12.555 -21.266 0.466 1 95.44 193 TYR B C 1
ATOM 3941 O O . TYR B 1 193 ? 13.273 -20.516 -0.198 1 95.44 193 TYR B O 1
ATOM 3949 N N . PRO B 1 194 ? 11.227 -21.344 0.296 1 96.31 194 PRO B N 1
ATOM 3950 C CA . PRO B 1 194 ? 10.57 -20.375 -0.586 1 96.31 194 PRO B CA 1
ATOM 3951 C C . PRO B 1 194 ? 10.578 -18.953 -0.018 1 96.31 194 PRO B C 1
ATOM 3953 O O . PRO B 1 194 ? 10.688 -18.781 1.196 1 96.31 194 PRO B O 1
ATOM 3956 N N . HIS B 1 195 ? 10.414 -17.984 -0.983 1 97.19 195 HIS B N 1
ATOM 3957 C CA . HIS B 1 195 ? 10.508 -16.578 -0.584 1 97.19 195 HIS B CA 1
ATOM 3958 C C . HIS B 1 195 ? 9.281 -15.805 -1.04 1 97.19 195 HIS B C 1
ATOM 3960 O O . HIS B 1 195 ? 8.625 -16.172 -2.018 1 97.19 195 HIS B O 1
ATOM 3966 N N . VAL B 1 196 ? 8.977 -14.773 -0.257 1 97.38 196 VAL B N 1
ATOM 3967 C CA . VAL B 1 196 ? 8.133 -13.672 -0.707 1 97.38 196 VAL B CA 1
ATOM 3968 C C . VAL B 1 196 ? 9 -12.484 -1.115 1 97.38 196 VAL B C 1
ATOM 3970 O O . VAL B 1 196 ? 9.898 -12.078 -0.372 1 97.38 196 VAL B O 1
ATOM 3973 N N . THR B 1 197 ? 8.773 -12.016 -2.32 1 95.12 197 THR B N 1
ATOM 3974 C CA . THR B 1 197 ? 9.492 -10.836 -2.791 1 95.12 197 THR B CA 1
ATOM 3975 C C . THR B 1 197 ? 8.523 -9.703 -3.111 1 95.12 197 THR B C 1
ATOM 3977 O O . THR B 1 197 ? 7.309 -9.875 -3.01 1 95.12 197 THR B O 1
ATOM 3980 N N . LEU B 1 198 ? 9.172 -8.555 -3.359 1 92.94 198 LEU B N 1
ATOM 3981 C CA . LEU B 1 198 ? 8.336 -7.387 -3.609 1 92.94 198 LEU B CA 1
ATOM 3982 C C . LEU B 1 198 ? 8.594 -6.82 -5.004 1 92.94 198 LEU B C 1
ATOM 3984 O O . LEU B 1 198 ? 9.734 -6.82 -5.477 1 92.94 198 LEU B O 1
ATOM 3988 N N . SER B 1 199 ? 7.496 -6.406 -5.578 1 85.88 199 SER B N 1
ATOM 3989 C CA . SER B 1 199 ? 7.516 -5.578 -6.777 1 85.88 199 SER B CA 1
ATOM 3990 C C . SER B 1 199 ? 6.711 -4.297 -6.578 1 85.88 199 SER B C 1
ATOM 3992 O O . SER B 1 199 ? 5.488 -4.34 -6.445 1 85.88 199 SER B O 1
ATOM 3994 N N . VAL B 1 200 ? 7.438 -3.246 -6.551 1 78.06 200 VAL B N 1
ATOM 3995 C CA . VAL B 1 200 ? 6.762 -2.025 -6.129 1 78.06 200 VAL B CA 1
ATOM 3996 C C . VAL B 1 200 ? 6.805 -0.995 -7.258 1 78.06 200 VAL B C 1
ATOM 3998 O O . VAL B 1 200 ? 7.652 -1.075 -8.148 1 78.06 200 VAL B O 1
ATOM 4001 N N . GLY B 1 201 ? 5.863 -0.083 -7.211 1 67.56 201 GLY B N 1
ATOM 4002 C CA . GLY B 1 201 ? 5.812 1.035 -8.141 1 67.56 201 GLY B CA 1
ATOM 4003 C C . GLY B 1 201 ? 5.137 0.688 -9.453 1 67.56 201 GLY B C 1
ATOM 4004 O O . GLY B 1 201 ? 4.766 -0.466 -9.68 1 67.56 201 GLY B O 1
ATOM 4005 N N . SER B 1 202 ? 4.98 1.662 -10.227 1 61 202 SER B N 1
ATOM 4006 C CA . SER B 1 202 ? 4.305 1.511 -11.508 1 61 202 SER B CA 1
ATOM 4007 C C . SER B 1 202 ? 5.121 0.646 -12.461 1 61 202 SER B C 1
ATOM 4009 O O . SER B 1 202 ? 4.559 -0.045 -13.32 1 61 202 SER B O 1
ATOM 4011 N N . SER B 1 203 ? 6.34 0.654 -12.195 1 57.19 203 SER B N 1
ATOM 4012 C CA . SER B 1 203 ? 7.215 -0.097 -13.086 1 57.19 203 SER B CA 1
ATOM 4013 C C . SER B 1 203 ? 7.398 -1.531 -12.602 1 57.19 203 SER B C 1
ATOM 4015 O O . SER B 1 203 ? 8.008 -2.35 -13.297 1 57.19 203 SER B O 1
ATOM 4017 N N . ARG B 1 204 ? 6.781 -1.769 -11.555 1 64.81 204 ARG B N 1
ATOM 4018 C CA . ARG B 1 204 ? 6.922 -3.09 -10.953 1 64.81 204 ARG B CA 1
ATOM 4019 C C . ARG B 1 204 ? 8.391 -3.506 -10.875 1 64.81 204 ARG B C 1
ATOM 4021 O O . ARG B 1 204 ? 8.742 -4.613 -11.281 1 64.81 204 ARG B O 1
ATOM 4028 N N . ALA B 1 205 ? 9.195 -2.506 -10.445 1 71.5 205 ALA B N 1
ATOM 4029 C CA . ALA B 1 205 ? 10.641 -2.719 -10.328 1 71.5 205 ALA B CA 1
ATOM 4030 C C . ALA B 1 205 ? 10.984 -3.469 -9.047 1 71.5 205 ALA B C 1
ATOM 4032 O O . ALA B 1 205 ? 10.234 -3.414 -8.07 1 71.5 205 ALA B O 1
ATOM 4033 N N . ALA B 1 206 ? 12.047 -4.211 -9.188 1 78.06 206 ALA B N 1
ATOM 4034 C CA . ALA B 1 206 ? 12.586 -4.84 -7.984 1 78.06 206 ALA B CA 1
ATOM 4035 C C . ALA B 1 206 ? 13.008 -3.791 -6.961 1 78.06 206 ALA B C 1
ATOM 4037 O O . ALA B 1 206 ? 13.477 -2.711 -7.324 1 78.06 206 ALA B O 1
ATOM 4038 N N . THR B 1 207 ? 12.812 -4.121 -5.715 1 89.38 207 THR B N 1
ATOM 4039 C CA . THR B 1 207 ? 13.234 -3.234 -4.637 1 89.38 207 THR B CA 1
ATOM 4040 C C . THR B 1 207 ? 14.758 -3.191 -4.543 1 89.38 207 THR B C 1
ATOM 4042 O O . THR B 1 207 ? 15.445 -4.039 -5.113 1 89.38 207 THR B O 1
ATOM 4045 N N . VAL B 1 208 ? 15.289 -2.193 -3.826 1 89.94 208 VAL B N 1
ATOM 4046 C CA . VAL B 1 208 ? 16.734 -2.064 -3.615 1 89.94 208 VAL B CA 1
ATOM 4047 C C . VAL B 1 208 ? 17.266 -3.322 -2.939 1 89.94 208 VAL B C 1
ATOM 4049 O O . VAL B 1 208 ? 18.281 -3.877 -3.367 1 89.94 208 VAL B O 1
ATOM 4052 N N . GLY B 1 209 ? 16.578 -3.809 -1.946 1 91.62 209 GLY B N 1
ATOM 4053 C CA . GLY B 1 209 ? 17 -5.008 -1.238 1 91.62 209 GLY B CA 1
ATOM 4054 C C . GLY B 1 209 ? 16.984 -6.25 -2.109 1 91.62 209 GLY B C 1
ATOM 4055 O O . GLY B 1 209 ? 17.922 -7.051 -2.076 1 91.62 209 GLY B O 1
ATOM 4056 N N . ASP B 1 210 ? 15.953 -6.387 -2.875 1 89.06 210 ASP B N 1
ATOM 4057 C CA . ASP B 1 210 ? 15.836 -7.566 -3.725 1 89.06 210 ASP B CA 1
ATOM 4058 C C . ASP B 1 210 ? 16.891 -7.562 -4.824 1 89.06 210 ASP B C 1
ATOM 4060 O O . ASP B 1 210 ? 17.422 -8.617 -5.191 1 89.06 210 ASP B O 1
ATOM 4064 N N . LYS B 1 211 ? 17.188 -6.387 -5.332 1 87.25 211 LYS B N 1
ATOM 4065 C CA . LYS B 1 211 ? 18.266 -6.277 -6.328 1 87.25 211 LYS B CA 1
ATOM 4066 C C . LYS B 1 211 ? 19.609 -6.695 -5.742 1 87.25 211 LYS B C 1
ATOM 4068 O O . LYS B 1 211 ? 20.375 -7.41 -6.387 1 87.25 211 LYS B O 1
ATOM 4073 N N . GLN B 1 212 ? 19.828 -6.23 -4.578 1 87.62 212 GLN B N 1
ATOM 4074 C CA . GLN B 1 212 ? 21.078 -6.605 -3.9 1 87.62 212 GLN B CA 1
ATOM 4075 C C . GLN B 1 212 ? 21.125 -8.109 -3.645 1 87.62 212 GLN B C 1
ATOM 4077 O O . GLN B 1 212 ? 22.188 -8.734 -3.789 1 87.62 212 GLN B O 1
ATOM 4082 N N . PHE B 1 213 ? 20.016 -8.625 -3.27 1 85.69 213 PHE B N 1
ATOM 4083 C CA . PHE B 1 213 ? 19.906 -10.055 -3.002 1 85.69 213 PHE B CA 1
ATOM 4084 C C . PHE B 1 213 ? 20.188 -10.867 -4.266 1 85.69 213 PHE B C 1
ATOM 4086 O O . PHE B 1 213 ? 20.844 -11.898 -4.219 1 85.69 213 PHE B O 1
ATOM 4093 N N . GLU B 1 214 ? 19.719 -10.359 -5.352 1 81.94 214 GLU B N 1
ATOM 4094 C CA . GLU B 1 214 ? 19.922 -11.008 -6.641 1 81.94 214 GLU B CA 1
ATOM 4095 C C . GLU B 1 214 ? 21.406 -10.977 -7.039 1 81.94 214 GLU B C 1
ATOM 4097 O O . GLU B 1 214 ? 21.891 -11.891 -7.715 1 81.94 214 GLU B O 1
ATOM 4102 N N . LEU B 1 215 ? 22.094 -9.992 -6.68 1 83.31 215 LEU B N 1
ATOM 4103 C CA . LEU B 1 215 ? 23.5 -9.82 -7.012 1 83.31 215 LEU B CA 1
ATOM 4104 C C . LEU B 1 215 ? 24.359 -10.867 -6.309 1 83.31 215 LEU B C 1
ATOM 4106 O O . LEU B 1 215 ? 25.5 -11.094 -6.691 1 83.31 215 LEU B O 1
ATOM 4110 N N . LEU B 1 216 ? 23.75 -11.469 -5.305 1 83.12 216 LEU B N 1
ATOM 4111 C CA . LEU B 1 216 ? 24.469 -12.547 -4.629 1 83.12 216 LEU B CA 1
ATOM 4112 C C . LEU B 1 216 ? 24.609 -13.758 -5.539 1 83.12 216 LEU B C 1
ATOM 4114 O O . LEU B 1 216 ? 25.422 -14.648 -5.273 1 83.12 216 LEU B O 1
ATOM 4118 N N . GLY B 1 217 ? 23.781 -13.805 -6.566 1 79.88 217 GLY B N 1
ATOM 4119 C CA . GLY B 1 217 ? 23.938 -14.805 -7.609 1 79.88 217 GLY B CA 1
ATOM 4120 C C . GLY B 1 217 ? 23.25 -16.125 -7.281 1 79.88 217 GLY B C 1
ATOM 4121 O O . GLY B 1 217 ? 23.5 -17.125 -7.938 1 79.88 217 GLY B O 1
ATOM 4122 N N . ARG B 1 218 ? 22.562 -16.188 -6.23 1 81.31 218 ARG B N 1
ATOM 4123 C CA . ARG B 1 218 ? 21.828 -17.391 -5.887 1 81.31 218 ARG B CA 1
ATOM 4124 C C . ARG B 1 218 ? 20.344 -17.234 -6.188 1 81.31 218 ARG B C 1
ATOM 4126 O O . ARG B 1 218 ? 19.734 -16.234 -5.797 1 81.31 218 ARG B O 1
ATOM 4133 N N . PRO B 1 219 ? 19.875 -18.219 -6.871 1 83.56 219 PRO B N 1
ATOM 4134 C CA . PRO B 1 219 ? 18.453 -18.109 -7.23 1 83.56 219 PRO B CA 1
ATOM 4135 C C . PRO B 1 219 ? 17.531 -18.312 -6.035 1 83.56 219 PRO B C 1
ATOM 4137 O O . PRO B 1 219 ? 17.781 -19.188 -5.195 1 83.56 219 PRO B O 1
ATOM 4140 N N . ARG B 1 220 ? 16.484 -17.484 -5.906 1 88.62 220 ARG B N 1
ATOM 4141 C CA . ARG B 1 220 ? 15.422 -17.625 -4.91 1 88.62 220 ARG B CA 1
ATOM 4142 C C . ARG B 1 220 ? 14.18 -18.281 -5.512 1 88.62 220 ARG B C 1
ATOM 4144 O O . ARG B 1 220 ? 13.797 -17.969 -6.641 1 88.62 220 ARG B O 1
ATOM 4151 N N . ARG B 1 221 ? 13.719 -19.234 -4.809 1 91.06 221 ARG B N 1
ATOM 4152 C CA . ARG B 1 221 ? 12.391 -19.719 -5.164 1 91.06 221 ARG B CA 1
ATOM 4153 C C . ARG B 1 221 ? 11.305 -18.781 -4.66 1 91.06 221 ARG B C 1
ATOM 4155 O O . ARG B 1 221 ? 11.016 -18.734 -3.461 1 91.06 221 ARG B O 1
ATOM 4162 N N . VAL B 1 222 ? 10.672 -18.078 -5.605 1 93.88 222 VAL B N 1
ATOM 4163 C CA . VAL B 1 222 ? 9.688 -17.078 -5.23 1 93.88 222 VA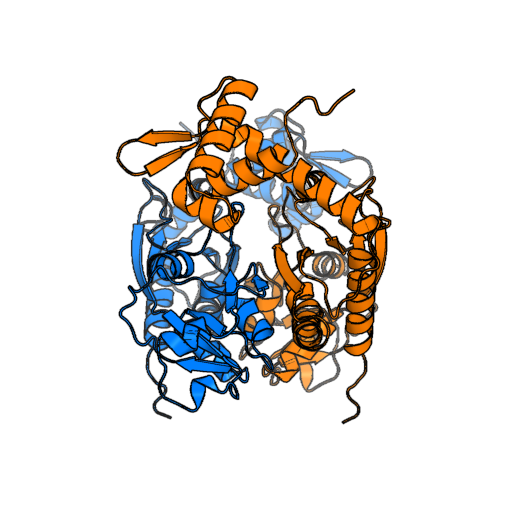L B CA 1
ATOM 4164 C C . VAL B 1 222 ? 8.281 -17.672 -5.309 1 93.88 222 VAL B C 1
ATOM 4166 O O . VAL B 1 222 ? 7.816 -18.031 -6.391 1 93.88 222 VAL B O 1
ATOM 4169 N N . GLU B 1 223 ? 7.586 -17.734 -4.219 1 96.5 223 GLU B N 1
ATOM 4170 C CA . GLU B 1 223 ? 6.227 -18.266 -4.156 1 96.5 223 GLU B CA 1
ATOM 4171 C C . GLU B 1 223 ? 5.191 -17.156 -4.289 1 96.5 223 GLU B C 1
ATOM 4173 O O . GLU B 1 223 ? 4.105 -17.375 -4.836 1 96.5 223 GLU B O 1
ATOM 4178 N N . VAL B 1 224 ? 5.539 -16 -3.748 1 97.5 224 VAL B N 1
ATOM 4179 C CA . VAL B 1 224 ? 4.625 -14.867 -3.793 1 97.5 224 VAL B CA 1
ATOM 4180 C C . VAL B 1 224 ? 5.398 -13.586 -4.109 1 97.5 224 VAL B C 1
ATOM 4182 O O . VAL B 1 224 ? 6.457 -13.336 -3.523 1 97.5 224 VAL B O 1
ATOM 4185 N N . ILE B 1 225 ? 4.926 -12.867 -5.062 1 95.94 225 ILE B N 1
ATOM 4186 C CA . ILE B 1 225 ? 5.359 -11.492 -5.301 1 95.94 225 ILE B CA 1
ATOM 4187 C C . ILE B 1 225 ? 4.285 -10.523 -4.82 1 95.94 225 ILE B C 1
ATOM 4189 O O . ILE B 1 225 ? 3.166 -10.516 -5.34 1 95.94 225 ILE B O 1
ATOM 4193 N N . ALA B 1 226 ? 4.656 -9.766 -3.84 1 95.19 226 ALA B N 1
ATOM 4194 C CA . ALA B 1 226 ? 3.707 -8.828 -3.254 1 95.19 226 ALA B CA 1
ATOM 4195 C C . ALA B 1 226 ? 3.977 -7.406 -3.736 1 95.19 226 ALA B C 1
ATOM 4197 O O . ALA B 1 226 ? 4.973 -7.152 -4.418 1 95.19 226 ALA B O 1
ATOM 4198 N N . SER B 1 227 ? 3.059 -6.488 -3.303 1 92.38 227 SER B N 1
ATOM 4199 C CA . SER B 1 227 ? 3.191 -5.125 -3.805 1 92.38 227 SER B CA 1
ATOM 4200 C C . SER B 1 227 ? 3.357 -4.129 -2.66 1 92.38 227 SER B C 1
ATOM 4202 O O . SER B 1 227 ? 3.393 -2.916 -2.885 1 92.38 227 SER B O 1
ATOM 4204 N N . SER B 1 228 ? 3.41 -4.613 -1.484 1 92.69 228 SER B N 1
ATOM 4205 C CA . SER B 1 228 ? 3.553 -3.746 -0.322 1 92.69 228 SER B CA 1
ATOM 4206 C C . SER B 1 228 ? 4.43 -4.391 0.746 1 92.69 228 SER B C 1
ATOM 4208 O O . SER B 1 228 ? 4.324 -5.594 1.001 1 92.69 228 SER B O 1
ATOM 4210 N N . PHE B 1 229 ? 5.254 -3.592 1.346 1 95 229 PHE B N 1
ATOM 4211 C CA . PHE B 1 229 ? 6.125 -4.082 2.406 1 95 229 PHE B CA 1
ATOM 4212 C C . PHE B 1 229 ? 5.312 -4.492 3.629 1 95 229 PHE B C 1
ATOM 4214 O O . PHE B 1 229 ? 5.641 -5.477 4.297 1 95 229 PHE B O 1
ATOM 4221 N N . SER B 1 230 ? 4.297 -3.789 3.873 1 93.06 230 SER B N 1
ATOM 4222 C CA . SER B 1 230 ? 3.502 -4.008 5.078 1 93.06 230 SER B CA 1
ATOM 4223 C C . SER B 1 230 ? 2.668 -5.281 4.969 1 93.06 230 SER B C 1
ATOM 4225 O O . SER B 1 230 ? 2.109 -5.75 5.961 1 93.06 230 SER B O 1
ATOM 4227 N N . SER B 1 231 ? 2.584 -5.867 3.795 1 94.75 231 SER B N 1
ATOM 4228 C CA . SER B 1 231 ? 1.859 -7.125 3.633 1 94.75 231 SER B CA 1
ATOM 4229 C C . SER B 1 231 ? 2.734 -8.32 4 1 94.75 231 SER B C 1
ATOM 4231 O O . SER B 1 231 ? 2.23 -9.43 4.191 1 94.75 231 SER B O 1
ATOM 4233 N N . LEU B 1 232 ? 3.994 -8.141 4.125 1 96.88 232 LEU B N 1
ATOM 4234 C CA . LEU B 1 232 ? 4.945 -9.234 4.273 1 96.88 232 LEU B CA 1
ATOM 4235 C C . LEU B 1 232 ? 4.637 -10.07 5.516 1 96.88 232 LEU B C 1
ATOM 4237 O O . LEU B 1 232 ? 4.535 -11.297 5.438 1 96.88 232 LEU B O 1
ATOM 4241 N N . PRO B 1 233 ? 4.395 -9.422 6.641 1 96.75 233 PRO B N 1
ATOM 4242 C CA . PRO B 1 233 ? 4.113 -10.25 7.812 1 96.75 233 PRO B CA 1
ATOM 4243 C C . PRO B 1 233 ? 2.904 -11.156 7.617 1 96.75 233 PRO B C 1
ATOM 4245 O O . PRO B 1 233 ? 2.926 -12.32 8.039 1 96.75 233 PRO B O 1
ATOM 4248 N N . TRP B 1 234 ? 1.91 -10.688 6.934 1 96.25 234 TRP B N 1
ATOM 4249 C CA . TRP B 1 234 ? 0.688 -11.445 6.691 1 96.25 234 TRP B CA 1
ATOM 4250 C C . TRP B 1 234 ? 0.962 -12.648 5.797 1 96.25 234 TRP B C 1
ATOM 4252 O O . TRP B 1 234 ? 0.293 -13.68 5.914 1 96.25 234 TRP B O 1
ATOM 4262 N N . LEU B 1 235 ? 1.954 -12.555 4.957 1 97.69 235 LEU B N 1
ATOM 4263 C CA . LEU B 1 235 ? 2.242 -13.57 3.951 1 97.69 235 LEU B CA 1
ATOM 4264 C C . LEU B 1 235 ? 3.225 -14.602 4.492 1 97.69 235 LEU B C 1
ATOM 4266 O O . LEU B 1 235 ? 3.469 -15.625 3.85 1 97.69 235 LEU B O 1
ATOM 4270 N N . LEU B 1 236 ? 3.756 -14.352 5.684 1 97.94 236 LEU B N 1
ATOM 4271 C CA . LEU B 1 236 ? 4.77 -15.234 6.258 1 97.94 236 LEU B CA 1
ATOM 4272 C C . LEU B 1 236 ? 4.168 -16.141 7.324 1 97.94 236 LEU B C 1
ATOM 4274 O O . LEU B 1 236 ? 4.621 -17.266 7.512 1 97.94 236 LEU B O 1
ATOM 4278 N N . ILE B 1 237 ? 3.164 -15.672 8.023 1 96.31 237 ILE B N 1
ATOM 4279 C CA . ILE B 1 237 ? 2.617 -16.359 9.18 1 96.31 237 ILE B CA 1
ATOM 4280 C C . ILE B 1 237 ? 2.109 -17.75 8.773 1 96.31 237 ILE B C 1
ATOM 4282 O O . ILE B 1 237 ? 1.325 -17.859 7.824 1 96.31 237 ILE B O 1
ATOM 4286 N N . GLY B 1 238 ? 2.57 -18.75 9.484 1 94.69 238 GLY B N 1
ATOM 4287 C CA . GLY B 1 238 ? 2.076 -20.109 9.281 1 94.69 238 GLY B CA 1
ATOM 4288 C C . GLY B 1 238 ? 2.643 -20.766 8.039 1 94.69 238 GLY B C 1
ATOM 4289 O O . GLY B 1 238 ? 2.088 -21.75 7.543 1 94.69 238 GLY B O 1
ATOM 4290 N N . THR B 1 239 ? 3.648 -20.156 7.426 1 96.31 239 THR B N 1
ATOM 4291 C CA . THR B 1 239 ? 4.242 -20.703 6.207 1 96.31 239 THR B CA 1
ATOM 4292 C C . THR B 1 239 ? 5.734 -20.938 6.395 1 96.31 239 THR B C 1
ATOM 4294 O O . THR B 1 239 ? 6.305 -20.578 7.43 1 96.31 239 THR B O 1
ATOM 4297 N N . GLU B 1 240 ? 6.297 -21.562 5.387 1 96.06 240 GLU B N 1
ATOM 4298 C CA . GLU B 1 240 ? 7.746 -21.734 5.371 1 96.06 240 GLU B CA 1
ATOM 4299 C C . GLU B 1 240 ? 8.43 -20.656 4.531 1 96.06 240 GLU B C 1
ATOM 4301 O O . GLU B 1 240 ? 9.609 -20.781 4.199 1 96.06 240 GLU B O 1
ATOM 4306 N N . ARG B 1 241 ? 7.676 -19.656 4.152 1 97.75 241 ARG B N 1
ATOM 4307 C CA . ARG B 1 241 ? 8.211 -18.578 3.334 1 97.75 241 ARG B CA 1
ATOM 4308 C C . ARG B 1 241 ? 9.141 -17.672 4.148 1 97.75 241 ARG B C 1
ATOM 4310 O O . ARG B 1 241 ? 8.906 -17.453 5.34 1 97.75 241 ARG B O 1
ATOM 4317 N N . LEU B 1 242 ? 10.117 -17.219 3.453 1 97.88 242 LEU B N 1
ATOM 4318 C CA . LEU B 1 242 ? 11.031 -16.219 4.004 1 97.88 242 LEU B CA 1
ATOM 4319 C C . LEU B 1 242 ? 10.969 -14.922 3.201 1 97.88 242 LEU B C 1
ATOM 4321 O O . LEU B 1 242 ? 10.555 -14.93 2.039 1 97.88 242 LEU B O 1
ATOM 4325 N N . ALA B 1 243 ? 11.344 -13.828 3.824 1 97.81 243 ALA B N 1
ATOM 4326 C CA . ALA B 1 243 ? 11.383 -12.547 3.129 1 97.81 243 ALA B CA 1
ATOM 4327 C C . ALA B 1 243 ? 12.531 -11.68 3.646 1 97.81 243 ALA B C 1
ATOM 4329 O O . ALA B 1 243 ? 12.867 -11.734 4.832 1 97.81 243 ALA B O 1
ATOM 4330 N N . LEU B 1 244 ? 13.156 -10.961 2.754 1 96.81 244 LEU B N 1
ATOM 4331 C CA . LEU B 1 244 ? 14.023 -9.859 3.135 1 96.81 244 LEU B CA 1
ATOM 4332 C C . LEU B 1 244 ? 13.203 -8.648 3.58 1 96.81 244 LEU B C 1
ATOM 4334 O O . LEU B 1 244 ? 12.352 -8.164 2.832 1 96.81 244 LEU B O 1
ATOM 4338 N N . MET B 1 245 ? 13.445 -8.188 4.84 1 97.69 245 MET B N 1
ATOM 4339 C CA . MET B 1 245 ? 12.656 -7.078 5.367 1 97.69 245 MET B CA 1
ATOM 4340 C C . MET B 1 245 ? 13.57 -5.984 5.918 1 97.69 245 MET B C 1
ATOM 4342 O O . MET B 1 245 ? 14.703 -6.258 6.309 1 97.69 245 MET B O 1
ATOM 4346 N N . HIS B 1 246 ? 13.086 -4.766 5.863 1 97.81 246 HIS B N 1
ATOM 4347 C CA . HIS B 1 246 ? 13.719 -3.709 6.645 1 97.81 246 HIS B CA 1
ATOM 4348 C C . HIS B 1 246 ? 13.695 -4.043 8.133 1 97.81 246 HIS B C 1
ATOM 4350 O O . HIS B 1 246 ? 12.68 -4.492 8.664 1 97.81 246 HIS B O 1
ATOM 4356 N N . GLU B 1 247 ? 14.75 -3.818 8.812 1 97.75 247 GLU B N 1
ATOM 4357 C CA . GLU B 1 247 ? 14.867 -4.207 10.211 1 97.75 247 GLU B CA 1
ATOM 4358 C C . GLU B 1 247 ? 13.805 -3.52 11.07 1 97.75 247 GLU B C 1
ATOM 4360 O O . GLU B 1 247 ? 13.156 -4.164 11.898 1 97.75 247 GLU B O 1
ATOM 4365 N N . ARG B 1 248 ? 13.602 -2.238 10.875 1 97.31 248 ARG B N 1
ATOM 4366 C CA . ARG B 1 248 ? 12.625 -1.509 11.68 1 97.31 248 ARG B CA 1
ATOM 4367 C C . ARG B 1 248 ? 11.219 -2.059 11.461 1 97.31 248 ARG B C 1
ATOM 4369 O O . ARG B 1 248 ? 10.414 -2.102 12.398 1 97.31 248 ARG B O 1
ATOM 4376 N N . LEU B 1 249 ? 10.945 -2.422 10.25 1 96.88 249 LEU B N 1
ATOM 4377 C CA . LEU B 1 249 ? 9.641 -3.012 9.969 1 96.88 249 LEU B CA 1
ATOM 4378 C C . LEU B 1 249 ? 9.516 -4.391 10.609 1 96.88 249 LEU B C 1
ATOM 4380 O O . LEU B 1 249 ? 8.461 -4.734 11.156 1 96.88 249 LEU B O 1
ATOM 4384 N N . ALA B 1 250 ? 10.539 -5.184 10.5 1 97.38 250 ALA B N 1
ATOM 4385 C CA . ALA B 1 250 ? 10.547 -6.512 11.109 1 97.38 250 ALA B CA 1
ATOM 4386 C C . ALA B 1 250 ? 10.359 -6.426 12.617 1 97.38 250 ALA B C 1
ATOM 4388 O O . ALA B 1 250 ? 9.609 -7.207 13.203 1 97.38 250 ALA B O 1
ATOM 4389 N N . LEU B 1 251 ? 11.031 -5.508 13.242 1 96 251 LEU B N 1
ATOM 4390 C CA . LEU B 1 251 ? 10.914 -5.301 14.68 1 96 251 LEU B CA 1
ATOM 4391 C C . LEU B 1 251 ? 9.492 -4.906 15.07 1 96 251 LEU B C 1
ATOM 4393 O O . LEU B 1 251 ? 8.922 -5.469 16 1 96 251 LEU B O 1
ATOM 4397 N N . ALA B 1 252 ? 8.992 -4.016 14.32 1 94.06 252 ALA B N 1
ATOM 4398 C CA . ALA B 1 252 ? 7.617 -3.594 14.578 1 94.06 252 ALA B CA 1
ATOM 4399 C C . ALA B 1 252 ? 6.645 -4.758 14.398 1 94.06 252 ALA B C 1
ATOM 4401 O O . ALA B 1 252 ? 5.75 -4.957 15.227 1 94.06 252 ALA B O 1
ATOM 4402 N N . ALA B 1 253 ? 6.824 -5.453 13.312 1 95.06 253 ALA B N 1
ATOM 4403 C CA . ALA B 1 253 ? 5.957 -6.59 13.023 1 95.06 253 ALA B CA 1
ATOM 4404 C C . ALA B 1 253 ? 6.059 -7.652 14.117 1 95.06 253 ALA B C 1
ATOM 4406 O O . ALA B 1 253 ? 5.047 -8.219 14.531 1 95.06 253 ALA B O 1
ATOM 4407 N N . ALA B 1 254 ? 7.238 -7.891 14.609 1 95.5 254 ALA B N 1
ATOM 4408 C CA . ALA B 1 254 ? 7.473 -8.938 15.602 1 95.5 254 ALA B CA 1
ATOM 4409 C C . ALA B 1 254 ? 6.785 -8.602 16.922 1 95.5 254 ALA B C 1
ATOM 4411 O O . ALA B 1 254 ? 6.504 -9.492 17.734 1 95.5 254 ALA B O 1
ATOM 4412 N N . HIS B 1 255 ? 6.535 -7.375 17.125 1 93.31 255 HIS B N 1
ATOM 4413 C CA . HIS B 1 255 ? 5.844 -6.949 18.344 1 93.31 255 HIS B CA 1
ATOM 4414 C C . HIS B 1 255 ? 4.379 -7.371 18.312 1 93.31 255 HIS B C 1
ATOM 4416 O O . HIS B 1 255 ? 3.779 -7.598 19.375 1 93.31 255 HIS B O 1
ATOM 4422 N N . HIS B 1 256 ? 3.863 -7.516 17.156 1 92.88 256 HIS B N 1
ATOM 4423 C CA . HIS B 1 256 ? 2.426 -7.746 17.078 1 92.88 256 HIS B CA 1
ATOM 4424 C C . HIS B 1 256 ? 2.115 -9.094 16.438 1 92.88 256 HIS B C 1
ATOM 4426 O O . HIS B 1 256 ? 1.114 -9.727 16.766 1 92.88 256 HIS B O 1
ATOM 4432 N N . PHE B 1 257 ? 2.943 -9.523 15.508 1 93.44 257 PHE B N 1
ATOM 4433 C CA . PHE B 1 257 ? 2.734 -10.75 14.75 1 93.44 257 PHE B CA 1
ATOM 4434 C C . PHE B 1 257 ? 3.65 -11.859 15.25 1 93.44 257 PHE B C 1
ATOM 4436 O O . PHE B 1 257 ? 4.707 -11.586 15.82 1 93.44 257 PHE B O 1
ATOM 4443 N N . PRO B 1 258 ? 3.217 -13.094 15.086 1 96.44 258 PRO B N 1
ATOM 4444 C CA . PRO B 1 258 ? 4.145 -14.195 15.344 1 96.44 258 PRO B CA 1
ATOM 4445 C C . PRO B 1 258 ? 5.203 -14.344 14.258 1 96.44 258 PRO B C 1
ATOM 4447 O O . PRO B 1 258 ? 5.281 -15.391 13.602 1 96.44 258 PRO B O 1
ATOM 4450 N N . ILE B 1 259 ? 6 -13.32 14.148 1 96.56 259 ILE B N 1
ATOM 4451 C CA . ILE B 1 259 ? 7.094 -13.242 13.188 1 96.56 259 ILE B CA 1
ATOM 4452 C C . ILE B 1 259 ? 8.43 -13.18 13.922 1 96.56 259 ILE B C 1
ATOM 4454 O O . ILE B 1 259 ? 8.523 -12.602 15.008 1 96.56 259 ILE B O 1
ATOM 4458 N N . ALA B 1 260 ? 9.398 -13.852 13.383 1 97.62 260 ALA B N 1
ATOM 4459 C CA . ALA B 1 260 ? 10.781 -13.758 13.844 1 97.62 260 ALA B CA 1
ATOM 4460 C C . ALA B 1 260 ? 11.688 -13.219 12.75 1 97.62 260 ALA B C 1
ATOM 4462 O O . ALA B 1 260 ? 11.328 -13.227 11.57 1 97.62 260 ALA B O 1
ATOM 4463 N N . HIS B 1 261 ? 12.766 -12.656 13.141 1 97.38 261 HIS B N 1
ATOM 4464 C CA . HIS B 1 261 ? 13.742 -12.156 12.188 1 97.38 261 HIS B CA 1
ATOM 4465 C C . HIS B 1 261 ? 15.172 -12.445 12.648 1 97.38 261 HIS B C 1
ATOM 4467 O O . HIS B 1 261 ? 15.398 -12.719 13.828 1 97.38 261 HIS B O 1
ATOM 4473 N N . ALA B 1 262 ? 16.125 -12.461 11.734 1 97.31 262 ALA B N 1
ATOM 4474 C CA . ALA B 1 262 ? 17.547 -12.711 12.023 1 97.31 262 ALA B CA 1
ATOM 4475 C C . ALA B 1 262 ? 18.438 -11.906 11.094 1 97.31 262 ALA B C 1
ATOM 4477 O O . ALA B 1 262 ? 18.062 -11.609 9.953 1 97.31 262 ALA B O 1
ATOM 4478 N N . GLN B 1 263 ? 19.578 -11.602 11.648 1 96.31 263 GLN B N 1
ATOM 4479 C CA . GLN B 1 263 ? 20.578 -10.938 10.82 1 96.31 263 GLN B CA 1
ATOM 4480 C C . GLN B 1 263 ? 21.047 -11.852 9.695 1 96.31 263 GLN B C 1
ATOM 4482 O O . GLN B 1 263 ? 21.203 -13.062 9.891 1 96.31 263 GLN B O 1
ATOM 4487 N N . LEU B 1 264 ? 21.297 -11.242 8.562 1 95.44 264 LEU B N 1
ATOM 4488 C CA . LEU B 1 264 ? 21.812 -12.016 7.441 1 95.44 264 LEU B CA 1
ATOM 4489 C C . LEU B 1 264 ? 23.234 -12.508 7.734 1 95.44 264 LEU B C 1
ATOM 4491 O O . LEU B 1 264 ? 24.031 -11.789 8.328 1 95.44 264 LEU B O 1
ATOM 4495 N N . PRO B 1 265 ? 23.562 -13.672 7.305 1 94.62 265 PRO B N 1
ATOM 4496 C CA . PRO B 1 265 ? 24.875 -14.25 7.609 1 94.62 265 PRO B CA 1
ATOM 4497 C C . PRO B 1 265 ? 25.953 -13.805 6.633 1 94.62 265 PRO B C 1
ATOM 4499 O O . PRO B 1 265 ? 27.016 -14.43 6.547 1 94.62 265 PRO B O 1
ATOM 4502 N N . PHE B 1 266 ? 25.75 -12.859 5.863 1 92.88 266 PHE B N 1
ATOM 4503 C CA . PHE B 1 266 ? 26.672 -12.266 4.91 1 92.88 266 PHE B CA 1
ATOM 4504 C C . PHE B 1 266 ? 26.5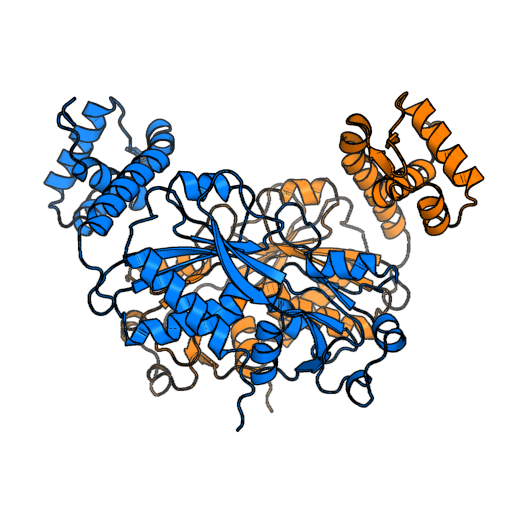31 -10.75 4.871 1 92.88 266 PHE B C 1
ATOM 4506 O O . PHE B 1 266 ? 25.5 -10.219 5.297 1 92.88 266 PHE B O 1
ATOM 4513 N N . PRO B 1 267 ? 27.594 -10.133 4.465 1 92.56 267 PRO B N 1
ATOM 4514 C CA . PRO B 1 267 ? 27.5 -8.68 4.375 1 92.56 267 PRO B CA 1
ATOM 4515 C C . PRO B 1 267 ? 26.375 -8.219 3.443 1 92.56 267 PRO B C 1
ATOM 4517 O O . PRO B 1 267 ? 26.188 -8.789 2.367 1 92.56 267 PRO B O 1
ATOM 4520 N N . PHE B 1 268 ? 25.641 -7.27 3.877 1 94.44 268 PHE B N 1
ATOM 4521 C CA . PHE B 1 268 ? 24.547 -6.688 3.117 1 94.44 268 PHE B CA 1
ATOM 4522 C C . PHE B 1 268 ? 24.469 -5.18 3.344 1 94.44 268 PHE B C 1
ATOM 4524 O O . PHE B 1 268 ? 24.312 -4.727 4.48 1 94.44 268 PHE B O 1
ATOM 4531 N N . ALA B 1 269 ? 24.641 -4.406 2.303 1 95.06 269 ALA B N 1
ATOM 4532 C CA . ALA B 1 269 ? 24.703 -2.951 2.43 1 95.06 269 ALA B CA 1
ATOM 4533 C C . ALA B 1 269 ? 23.391 -2.389 2.959 1 95.06 269 ALA B C 1
ATOM 4535 O O . ALA B 1 269 ? 22.312 -2.84 2.568 1 95.06 269 ALA B O 1
ATOM 4536 N N . PRO B 1 270 ? 23.484 -1.439 3.842 1 96.75 270 PRO B N 1
ATOM 4537 C CA . PRO B 1 270 ? 22.25 -0.809 4.324 1 96.75 270 PRO B CA 1
ATOM 4538 C C . PRO B 1 270 ? 21.594 0.072 3.268 1 96.75 270 PRO B C 1
ATOM 4540 O O . PRO B 1 270 ? 22.25 0.511 2.322 1 96.75 270 PRO B O 1
ATOM 4543 N N . LEU B 1 271 ? 20.297 0.17 3.438 1 97.12 271 LEU B N 1
ATOM 4544 C CA . LEU B 1 271 ? 19.531 1.109 2.625 1 97.12 271 LEU B CA 1
ATOM 4545 C C . LEU B 1 271 ? 19.75 2.543 3.1 1 97.12 271 LEU B C 1
ATOM 4547 O O . LEU B 1 271 ? 19.609 2.838 4.285 1 97.12 271 LEU B O 1
ATOM 4551 N N . ARG B 1 272 ? 20.188 3.42 2.232 1 97.62 272 ARG B N 1
ATOM 4552 C CA . ARG B 1 272 ? 20.359 4.836 2.555 1 97.62 272 ARG B CA 1
ATOM 4553 C C . ARG B 1 272 ? 19.094 5.621 2.197 1 97.62 272 ARG B C 1
ATOM 4555 O O . ARG B 1 272 ? 18.797 5.828 1.018 1 97.62 272 ARG B O 1
ATOM 4562 N N . GLN B 1 273 ? 18.391 6.074 3.207 1 98.06 273 GLN B N 1
ATOM 4563 C CA . GLN B 1 273 ? 17.172 6.84 3.006 1 98.06 273 GLN B CA 1
ATOM 4564 C C . GLN B 1 273 ? 17.469 8.336 2.947 1 98.06 273 GLN B C 1
ATOM 4566 O O . GLN B 1 273 ? 18.219 8.859 3.771 1 98.06 273 GLN B O 1
ATOM 4571 N N . LEU B 1 274 ? 16.812 8.945 1.972 1 98.06 274 LEU B N 1
ATOM 4572 C CA . LEU B 1 274 ? 16.953 10.383 1.775 1 98.06 274 LEU B CA 1
ATOM 4573 C C . LEU B 1 274 ? 15.617 11.094 1.955 1 98.06 274 LEU B C 1
ATOM 4575 O O . LEU B 1 274 ? 14.562 10.469 1.878 1 98.06 274 LEU B O 1
ATOM 4579 N N . VAL B 1 275 ? 15.75 12.336 2.299 1 97.81 275 VAL B N 1
ATOM 4580 C CA . VAL B 1 275 ? 14.594 13.227 2.242 1 97.81 275 VAL B CA 1
ATOM 4581 C C . VAL B 1 275 ? 14.836 14.328 1.208 1 97.81 275 VAL B C 1
ATOM 4583 O O . VAL B 1 275 ? 15.945 14.852 1.1 1 97.81 275 VAL B O 1
ATOM 4586 N N . GLN B 1 276 ? 13.828 14.539 0.396 1 96.5 276 GLN B N 1
ATOM 4587 C CA . GLN B 1 276 ? 13.859 15.609 -0.596 1 96.5 276 GLN B CA 1
ATOM 4588 C C . GLN B 1 276 ? 12.664 16.547 -0.432 1 96.5 276 GLN B C 1
ATOM 4590 O O . GLN B 1 276 ? 11.594 16.125 0.005 1 96.5 276 GLN B O 1
ATOM 4595 N N . TYR B 1 277 ? 12.82 17.781 -0.69 1 92.12 277 TYR B N 1
ATOM 4596 C CA . TYR B 1 277 ? 11.773 18.781 -0.555 1 92.12 277 TYR B CA 1
ATOM 4597 C C . TYR B 1 277 ? 11.969 19.922 -1.557 1 92.12 277 TYR B C 1
ATOM 4599 O O . TYR B 1 277 ? 13.062 20.094 -2.1 1 92.12 277 TYR B O 1
ATOM 4607 N N . HIS B 1 278 ? 10.875 20.578 -1.857 1 81 278 HIS B N 1
ATOM 4608 C CA . HIS B 1 278 ? 10.953 21.672 -2.822 1 81 278 HIS B CA 1
ATOM 4609 C C . HIS B 1 278 ? 11.875 22.781 -2.332 1 81 278 HIS B C 1
ATOM 4611 O O . HIS B 1 278 ? 11.969 23.031 -1.128 1 81 278 HIS B O 1
ATOM 4617 N N . GLU B 1 279 ? 12.445 23.516 -3.232 1 76.62 279 GLU B N 1
ATOM 4618 C CA . GLU B 1 279 ? 13.414 24.562 -2.928 1 76.62 279 GLU B CA 1
ATOM 4619 C C . GLU B 1 279 ? 12.789 25.656 -2.068 1 76.62 279 GLU B C 1
ATOM 4621 O O . GLU B 1 279 ? 13.461 26.25 -1.224 1 76.62 279 GLU B O 1
ATOM 4626 N N . THR B 1 280 ? 11.562 25.875 -2.242 1 70.5 280 THR B N 1
ATOM 4627 C CA . THR B 1 280 ? 10.883 26.953 -1.519 1 70.5 280 THR B CA 1
ATOM 4628 C C . THR B 1 280 ? 10.664 26.562 -0.059 1 70.5 280 THR B C 1
ATOM 4630 O O . THR B 1 280 ? 10.289 27.406 0.762 1 70.5 280 THR B O 1
ATOM 4633 N N . ARG B 1 281 ? 10.922 25.297 0.229 1 79.5 281 ARG B N 1
ATOM 4634 C CA . ARG B 1 281 ? 10.672 24.812 1.583 1 79.5 281 ARG B CA 1
ATOM 4635 C C . ARG B 1 281 ? 11.969 24.719 2.381 1 79.5 281 ARG B C 1
ATOM 4637 O O . ARG B 1 281 ? 11.961 24.297 3.539 1 79.5 281 ARG B O 1
ATOM 4644 N N . ILE B 1 282 ? 13 25.188 1.855 1 77.06 282 ILE B N 1
ATOM 4645 C CA . ILE B 1 282 ? 14.312 25.078 2.49 1 77.06 282 ILE B CA 1
ATOM 4646 C C . ILE B 1 282 ? 14.297 25.781 3.84 1 77.06 282 ILE B C 1
ATOM 4648 O O . ILE B 1 282 ? 14.836 25.281 4.824 1 77.06 282 ILE B O 1
ATOM 4652 N N . ALA B 1 283 ? 13.594 26.891 3.934 1 77.75 283 ALA B N 1
ATOM 4653 C CA . ALA B 1 283 ? 13.602 27.703 5.152 1 77.75 283 ALA B CA 1
ATOM 4654 C C . ALA B 1 283 ? 12.32 27.5 5.957 1 77.75 283 ALA B C 1
ATOM 4656 O O . ALA B 1 283 ? 12.094 28.172 6.961 1 77.75 283 ALA B O 1
ATOM 4657 N N . ASP B 1 284 ? 11.477 26.594 5.477 1 83.62 284 ASP B N 1
ATOM 4658 C CA . ASP B 1 284 ? 10.227 26.328 6.18 1 83.62 284 ASP B CA 1
ATOM 4659 C C . ASP B 1 284 ? 10.492 25.609 7.508 1 83.62 284 ASP B C 1
ATOM 4661 O O . ASP B 1 284 ? 10.891 24.453 7.527 1 83.62 284 ASP B O 1
ATOM 4665 N N . GLN B 1 285 ? 10.266 26.297 8.641 1 88.12 285 GLN B N 1
ATOM 4666 C CA . GLN B 1 285 ? 10.586 25.781 9.969 1 88.12 285 GLN B CA 1
ATOM 4667 C C . GLN B 1 285 ? 9.727 24.562 10.305 1 88.12 285 GLN B C 1
ATOM 4669 O O . GLN B 1 285 ? 10.148 23.688 11.078 1 88.12 285 GLN B O 1
ATOM 4674 N N . GLY B 1 286 ? 8.492 24.484 9.766 1 91.69 286 GLY B N 1
ATOM 4675 C CA . GLY B 1 286 ? 7.66 23.297 9.945 1 91.69 286 GLY B CA 1
ATOM 4676 C C . GLY B 1 286 ? 8.242 22.062 9.297 1 91.69 286 GLY B C 1
ATOM 4677 O O . GLY B 1 286 ? 8.258 20.984 9.898 1 91.69 286 GLY B O 1
ATOM 4678 N N . VAL B 1 287 ? 8.734 22.25 8.109 1 92.38 287 VAL B N 1
ATOM 4679 C CA . VAL B 1 287 ? 9.367 21.156 7.387 1 92.38 287 VAL B CA 1
ATOM 4680 C C . VAL B 1 287 ? 10.641 20.719 8.109 1 92.38 287 VAL B C 1
ATOM 4682 O O . VAL B 1 287 ? 10.891 19.516 8.266 1 92.38 287 VAL B O 1
ATOM 4685 N N . ARG B 1 288 ? 11.383 21.672 8.586 1 93.25 288 ARG B N 1
ATOM 4686 C CA . ARG B 1 288 ? 12.586 21.359 9.344 1 93.25 288 ARG B CA 1
ATOM 4687 C C . ARG B 1 288 ? 12.25 20.594 10.625 1 93.25 288 ARG B C 1
ATOM 4689 O O . ARG B 1 288 ? 12.906 19.609 10.953 1 93.25 288 ARG B O 1
ATOM 4696 N N . TRP B 1 289 ? 11.266 21.062 11.281 1 94.69 289 TRP B N 1
ATOM 4697 C CA . TRP B 1 289 ? 10.789 20.375 12.477 1 94.69 289 TRP B CA 1
ATOM 4698 C C . TRP B 1 289 ? 10.398 18.938 12.164 1 94.69 289 TRP B C 1
ATOM 4700 O O . TRP B 1 289 ? 10.789 18 12.875 1 94.69 289 TRP B O 1
ATOM 4710 N N . LEU B 1 290 ? 9.672 18.719 11.102 1 96.81 290 LEU B N 1
ATOM 4711 C CA . LEU B 1 290 ? 9.211 17.391 10.711 1 96.81 290 LEU B CA 1
ATOM 4712 C C . LEU B 1 290 ? 10.391 16.469 10.414 1 96.81 290 LEU B C 1
ATOM 4714 O O . LEU B 1 290 ? 10.414 15.32 10.859 1 96.81 290 LEU B O 1
ATOM 4718 N N . ILE B 1 291 ? 11.336 16.953 9.703 1 97.38 291 ILE B N 1
ATOM 4719 C CA . ILE B 1 291 ? 12.516 16.172 9.352 1 97.38 291 ILE B CA 1
ATOM 4720 C C . ILE B 1 291 ? 13.242 15.734 10.617 1 97.38 291 ILE B C 1
ATOM 4722 O O . ILE B 1 291 ? 13.664 14.578 10.734 1 97.38 291 ILE B O 1
ATOM 4726 N N . GLU B 1 292 ? 13.352 16.594 11.578 1 96.81 292 GLU B N 1
ATOM 4727 C CA . GLU B 1 292 ? 14.008 16.266 12.844 1 96.81 292 GLU B CA 1
ATOM 4728 C C . GLU B 1 292 ? 13.219 15.211 13.617 1 96.81 292 GLU B C 1
ATOM 4730 O O . GLU B 1 292 ? 13.797 14.328 14.25 1 96.81 292 GLU B O 1
ATOM 4735 N N . GLN B 1 293 ? 11.898 15.328 13.586 1 97.12 293 GLN B N 1
ATOM 4736 C CA . GLN B 1 293 ? 11.062 14.32 14.234 1 97.12 293 GLN B CA 1
ATOM 4737 C C . GLN B 1 293 ? 11.242 12.953 13.586 1 97.12 293 GLN B C 1
ATOM 4739 O O . GLN B 1 293 ? 11.266 11.93 14.273 1 97.12 293 GLN B O 1
ATOM 4744 N N . ILE B 1 294 ? 11.352 12.906 12.258 1 98.12 294 ILE B N 1
ATOM 4745 C CA . ILE B 1 294 ? 11.539 11.656 11.531 1 98.12 294 ILE B CA 1
ATOM 4746 C C . ILE B 1 294 ? 12.883 11.039 11.914 1 98.12 294 ILE B C 1
ATOM 4748 O O . ILE B 1 294 ? 12.969 9.836 12.172 1 98.12 294 ILE B O 1
ATOM 4752 N N . ARG B 1 295 ? 13.891 11.875 12 1 97.62 295 ARG B N 1
ATOM 4753 C CA . ARG B 1 295 ? 15.211 11.398 12.391 1 97.62 295 ARG B CA 1
ATOM 4754 C C . ARG B 1 295 ? 15.195 10.836 13.812 1 97.62 295 ARG B C 1
ATOM 4756 O O . ARG B 1 295 ? 15.773 9.781 14.07 1 97.62 295 ARG B O 1
ATOM 4763 N N . ALA B 1 296 ? 14.578 11.531 14.672 1 96.25 296 ALA B N 1
ATOM 4764 C CA . ALA B 1 296 ? 14.484 11.086 16.062 1 96.25 296 ALA B CA 1
ATOM 4765 C C . ALA B 1 296 ? 13.773 9.742 16.156 1 96.25 296 ALA B C 1
ATOM 4767 O O . ALA B 1 296 ? 14.203 8.859 16.906 1 96.25 296 ALA B O 1
ATOM 4768 N N . GLN B 1 297 ? 12.719 9.578 15.398 1 96.12 297 GLN B N 1
ATOM 4769 C CA . GLN B 1 297 ? 11.984 8.32 15.391 1 96.12 297 GLN B CA 1
ATOM 4770 C C . GLN B 1 297 ? 12.844 7.184 14.828 1 96.12 297 GLN B C 1
ATOM 4772 O O . GLN B 1 297 ? 12.812 6.062 15.344 1 96.12 297 GLN B O 1
ATOM 4777 N N . ALA B 1 298 ? 13.508 7.441 13.719 1 96.19 298 ALA B N 1
ATOM 4778 C CA . ALA B 1 298 ? 14.367 6.438 13.102 1 96.19 298 ALA B CA 1
ATOM 4779 C C . ALA B 1 298 ? 15.453 5.98 14.07 1 96.19 298 ALA B C 1
ATOM 4781 O O . ALA B 1 298 ? 15.82 4.801 14.094 1 96.19 298 ALA B O 1
ATOM 4782 N N . ASP B 1 299 ? 15.938 6.844 14.898 1 93.06 299 ASP B N 1
ATOM 4783 C CA . ASP B 1 299 ? 17 6.547 15.859 1 93.06 299 ASP B CA 1
ATOM 4784 C C . ASP B 1 299 ? 16.453 5.738 17.031 1 93.06 299 ASP B C 1
ATOM 4786 O O . ASP B 1 299 ? 17.172 4.926 17.625 1 93.06 299 ASP B O 1
ATOM 4790 N N . SER B 1 300 ? 15.25 5.895 17.406 1 87.88 300 SER B N 1
ATOM 4791 C CA . SER B 1 300 ? 14.648 5.242 18.562 1 87.88 300 SER B CA 1
ATOM 4792 C C . SER B 1 300 ? 14.281 3.797 18.25 1 87.88 300 SER B C 1
ATOM 4794 O O . SER B 1 300 ? 14.211 2.961 19.156 1 87.88 300 SER B O 1
ATOM 4796 N N . THR B 1 301 ? 13.883 3.453 17.094 1 76.25 301 THR B N 1
ATOM 4797 C CA . THR B 1 301 ? 13.367 2.143 16.719 1 76.25 301 THR B CA 1
ATOM 4798 C C . THR B 1 301 ? 14.5 1.114 16.656 1 76.25 301 THR B C 1
ATOM 4800 O O . THR B 1 301 ? 14.25 -0.091 16.734 1 76.25 301 THR B O 1
ATOM 4803 N N . THR B 1 302 ? 15.695 1.367 16.516 1 65.62 302 THR B N 1
ATOM 4804 C CA . THR B 1 302 ? 16.781 0.406 16.391 1 65.62 302 THR B CA 1
ATOM 4805 C C . THR B 1 302 ? 17.422 0.124 17.75 1 65.62 302 THR B C 1
ATOM 4807 O O . THR B 1 302 ? 18.281 -0.75 17.875 1 65.62 302 THR B O 1
ATOM 4810 N N . GLU B 1 303 ? 17 0.841 18.797 1 54.28 303 GLU B N 1
ATOM 4811 C CA . GLU B 1 303 ? 17.578 0.539 20.109 1 54.28 303 GLU B CA 1
ATOM 4812 C C . GLU B 1 303 ? 16.938 -0.696 20.719 1 54.28 303 GLU B C 1
ATOM 4814 O O . GLU B 1 303 ? 15.711 -0.807 20.75 1 54.28 303 GLU B O 1
ATOM 4819 N N . PRO B 1 304 ? 17.641 -1.834 20.875 1 46 304 PRO B N 1
ATOM 4820 C CA . PRO B 1 304 ? 17.141 -3.021 21.562 1 46 304 PRO B CA 1
ATOM 4821 C C . PRO B 1 304 ? 16.344 -2.682 22.828 1 46 304 PRO B C 1
ATOM 4823 O O . PRO B 1 304 ? 16.703 -1.756 23.562 1 46 304 PRO B O 1
ATOM 4826 N N . THR B 1 305 ? 14.961 -2.658 22.75 1 36.16 305 THR B N 1
ATOM 4827 C CA . THR B 1 305 ? 14.367 -2.52 24.062 1 36.16 305 THR B CA 1
ATOM 4828 C C . THR B 1 305 ? 15.047 -3.449 25.062 1 36.16 305 THR B C 1
ATOM 4830 O O . THR B 1 305 ? 15.102 -4.664 24.859 1 36.16 305 THR B O 1
ATOM 4833 N N . ASP B 1 306 ? 15.977 -3.047 25.703 1 31.34 306 ASP B N 1
ATOM 4834 C CA . ASP B 1 306 ? 16.484 -3.705 26.906 1 31.34 306 ASP B CA 1
ATOM 4835 C C . ASP B 1 306 ? 15.344 -4.164 27.812 1 31.34 306 ASP B C 1
ATOM 4837 O O . ASP B 1 306 ? 15.578 -4.805 28.828 1 31.34 306 ASP B O 1
ATOM 4841 N N . GLY B 1 307 ? 14.047 -4.156 27.609 1 26.81 307 GLY B N 1
ATOM 4842 C CA . GLY B 1 307 ? 13.336 -4.82 28.688 1 26.81 307 GLY B CA 1
ATOM 4843 C C . GLY B 1 307 ? 13.438 -6.332 28.625 1 26.81 307 GLY B C 1
ATOM 4844 O O . GLY B 1 307 ? 13.758 -6.898 27.578 1 26.81 307 GLY B O 1
#

Organism: NCBI:txid2759526

InterPro domains:
  IPR000847 LysR, HTH, N-terminal domain [PF00126] (8-67)
  IPR000847 LysR, HTH, N-terminal domain [PS50931] (6-63)
  IPR005119 LysR, substrate-binding [PF03466] (95-298)
  IPR036388 Winged helix-like DNA-binding domain superfamily [G3DSA:1.10.10.10] (1-86)
  IPR036390 Winged helix DNA-binding domain superfamily [SSF46785] (3-85)
  IPR050389 LysR-type Transcriptional Regulators [PTHR30118] (2-299)